Protein 2AVN (pdb70)

Nearest PDB structures (foldseek):
  2avn-assembly1_A  TM=1.004E+00  e=3.343E-53  Thermotoga maritima MSB8
  2gs9-assembly1_B  TM=7.529E-01  e=3.553E-11  Thermus thermophilus HB8
  3ccf-assembly1_A  TM=6.002E-01  e=3.938E-09  Trichormus variabilis ATCC 29413
  9fce-assembly1_A  TM=6.262E-01  e=5.018E-08  Streptomyces sp.
  5bsz-assembly1_A  TM=6.694E-01  e=6.316E-06  Streptoalloteichus sp. ATCC 53650

CATH classification: 3.40.50.150

Secondary structure (DSSP, 8-state):
----HHHHHHHHHHHH----SHHHHHHHHHHHHHHHHH--S--EEEEET-TT-HHHHHHHTTT-EEEEEES----HHHHHHT-S-EEE--TTS--S-TT-EEEEEE-SSHHHH-S-HHHHHHHHHHHEEEEEEEEEEEEBHHHHHH--TT--HHHHHHHHHH-EEEEE-SS-EEEEEPB-GGGGSS-TTEEEEEEEEE-----HHHHHH-HHHHHHHHHHHHT-GGGGGGSSEEEEEEEE--/----HHHHHHHHHHHH----SHHHHHHHHHHHHHHHHH--S--EEEEET-TT-HHHHHHHHTT-EEEEE-S----HHHHHHT-S-EE---TTS--S-TT-EEEEEE-TTHHHH-S-HHHHHHHHHHHEEEEEEEEEEEEBHHHHHH---SS-HHHHHHHHHH-EEEEE-SS-EEEEE-B-HHHHSS-TTEEEEEEEEE-----HHHHHHTHHHHHHHHHHHHT-TTTGGGSSEEEEEEEE--

Structure (mmCIF, N/CA/C/O backbone):
data_2AVN
#
_entry.id   2AVN
#
_cell.length_a   130.475
_cell.length_b   130.475
_cell.length_c   192.926
_cell.angle_alpha   90.000
_cell.angle_beta   90.000
_cell.angle_gamma   120.000
#
_symmetry.space_group_name_H-M   'P 64 2 2'
#
loop_
_entity.id
_entity.type
_entity.pdbx_description
1 polymer 'ubiquinone/menaquinone biosynthesis methyltransferase-related protein'
2 non-polymer 'PHOSPHATE ION'
3 non-polymer S-ADENOSYL-L-HOMOSELENOCYSTEINE
4 water water
#
loop_
_atom_site.group_PDB
_atom_site.id
_atom_site.type_symbol
_atom_site.label_atom_id
_atom_site.label_alt_id
_atom_site.label_comp_id
_atom_site.label_asym_id
_atom_site.label_entity_id
_atom_site.label_seq_id
_atom_site.pdbx_PDB_ins_code
_atom_site.Cartn_x
_atom_site.Cartn_y
_atom_site.Cartn_z
_atom_site.occupancy
_atom_site.B_iso_or_equiv
_atom_site.auth_seq_id
_atom_site.auth_comp_id
_atom_site.auth_asym_id
_atom_site.auth_atom_id
_atom_site.pdbx_PDB_model_num
ATOM 1 N N . HIS A 1 12 ? 62.228 26.755 -7.786 1.00 79.64 0 HIS A N 1
ATOM 2 C CA . HIS A 1 12 ? 61.362 26.521 -6.578 1.00 80.42 0 HIS A CA 1
ATOM 3 C C . HIS A 1 12 ? 61.742 25.233 -5.877 1.00 79.81 0 HIS A C 1
ATOM 4 O O . HIS A 1 12 ? 62.012 24.230 -6.534 1.00 80.46 0 HIS A O 1
ATOM 19 N N . LYS A 1 14 ? 60.280 22.211 -3.946 1.00 66.47 2 LYS A N 1
ATOM 20 C CA . LYS A 1 14 ? 58.983 21.586 -3.845 1.00 63.44 2 LYS A CA 1
ATOM 21 C C . LYS A 1 14 ? 58.812 20.930 -2.469 1.00 60.56 2 LYS A C 1
ATOM 22 O O . LYS A 1 14 ? 59.499 19.970 -2.147 1.00 59.60 2 LYS A O 1
ATOM 24 N N . LEU A 1 15 ? 57.880 21.447 -1.673 1.00 55.53 3 LEU A N 1
ATOM 25 C CA . LEU A 1 15 ? 57.657 20.956 -0.329 1.00 52.12 3 LEU A CA 1
ATOM 26 C C . LEU A 1 15 ? 56.325 20.254 -0.197 1.00 50.33 3 LEU A C 1
ATOM 27 O O . LEU A 1 15 ? 55.397 20.495 -0.955 1.00 48.48 3 LEU A O 1
ATOM 32 N N . ARG A 1 16 ? 56.211 19.407 0.810 1.00 50.49 4 ARG A N 1
ATOM 33 C CA . ARG A 1 16 ? 54.889 18.963 1.229 1.00 51.62 4 ARG A CA 1
ATOM 34 C C . ARG A 1 16 ? 54.174 20.166 1.865 1.00 49.60 4 ARG A C 1
ATOM 35 O O . ARG A 1 16 ? 54.819 21.140 2.259 1.00 47.87 4 ARG A O 1
ATOM 43 N N . SER A 1 17 ? 52.848 20.142 1.886 1.00 49.35 5 SER A N 1
ATOM 44 C CA . SER A 1 17 ? 52.102 21.317 2.322 1.00 49.12 5 SER A CA 1
ATOM 45 C C . SER A 1 17 ? 52.487 21.774 3.731 1.00 48.78 5 SER A C 1
ATOM 46 O O . SER A 1 17 ? 52.737 22.958 3.980 1.00 48.65 5 SER A O 1
ATOM 49 N N . TRP A 1 18 ? 52.521 20.824 4.652 1.00 47.50 6 TRP A N 1
ATOM 50 C CA . TRP A 1 18 ? 52.760 21.145 6.062 1.00 47.13 6 TRP A CA 1
ATOM 51 C C . TRP A 1 18 ? 54.187 21.614 6.311 1.00 44.70 6 TRP A C 1
ATOM 52 O O . TRP A 1 18 ? 54.430 22.354 7.256 1.00 43.26 6 TRP A O 1
ATOM 63 N N . GLU A 1 19 ? 55.119 21.186 5.463 1.00 44.79 7 GLU A N 1
ATOM 64 C CA . GLU A 1 19 ? 56.517 21.625 5.544 1.00 44.62 7 GLU A CA 1
ATOM 65 C C . GLU A 1 19 ? 56.615 23.119 5.162 1.00 43.38 7 GLU A C 1
ATOM 66 O O . GLU A 1 19 ? 57.470 23.861 5.661 1.00 43.03 7 GLU A O 1
ATOM 72 N N . PHE A 1 20 ? 55.737 23.543 4.262 1.00 41.63 8 PHE A N 1
ATOM 73 C CA . PHE A 1 20 ? 55.707 24.941 3.801 1.00 42.62 8 PHE A CA 1
ATOM 74 C C . PHE A 1 20 ? 55.168 25.792 4.941 1.00 42.37 8 PHE A C 1
ATOM 75 O O . PHE A 1 20 ? 55.776 26.813 5.322 1.00 40.09 8 PHE A O 1
ATOM 83 N N . TYR A 1 21 ? 54.036 25.331 5.490 1.00 41.86 9 TYR A N 1
ATOM 84 C CA . TYR A 1 21 ? 53.392 25.982 6.632 1.00 40.82 9 TYR A CA 1
ATOM 85 C C . TYR A 1 21 ? 54.280 26.019 7.885 1.00 42.23 9 TYR A C 1
ATOM 86 O O . TYR A 1 21 ? 54.233 26.994 8.635 1.00 43.66 9 TYR A O 1
ATOM 95 N N . ASP A 1 22 ? 55.151 25.020 8.063 1.00 42.25 10 ASP A N 1
ATOM 96 C CA . ASP A 1 22 ? 56.149 25.050 9.144 1.00 41.47 10 ASP A CA 1
ATOM 97 C C . ASP A 1 22 ? 57.104 26.232 9.002 1.00 42.80 10 ASP A C 1
ATOM 98 O O . ASP A 1 22 ? 57.547 26.795 10.008 1.00 45.82 10 ASP A O 1
ATOM 103 N N . ARG A 1 23 ? 57.444 26.603 7.769 1.00 42.25 11 ARG A N 1
ATOM 104 C CA . ARG A 1 23 ? 58.386 27.711 7.536 1.00 42.01 11 ARG A CA 1
ATOM 105 C C . ARG A 1 23 ? 57.746 29.086 7.809 1.00 39.64 11 ARG A C 1
ATOM 106 O O . ARG A 1 23 ? 58.387 29.985 8.363 1.00 38.18 11 ARG A O 1
ATOM 110 N N . ILE A 1 24 ? 56.481 29.240 7.445 1.00 39.69 12 ILE A N 1
ATOM 111 C CA . ILE A 1 24 ? 55.808 30.539 7.556 1.00 40.54 12 ILE A CA 1
ATOM 112 C C . ILE A 1 24 ? 54.848 30.721 8.749 1.00 41.92 12 ILE A C 1
ATOM 113 O O . ILE A 1 24 ? 54.334 31.814 8.933 1.00 44.09 12 ILE A O 1
ATOM 118 N N . ALA A 1 25 ? 54.598 29.672 9.541 1.00 41.06 13 ALA A N 1
ATOM 119 C CA . ALA A 1 25 ? 53.605 29.718 10.637 1.00 39.58 13 ALA A CA 1
ATOM 120 C C . ALA A 1 25 ? 53.546 31.043 11.400 1.00 40.81 13 ALA A C 1
ATOM 121 O O . ALA A 1 25 ? 52.459 31.580 11.652 1.00 43.17 13 ALA A O 1
ATOM 123 N N . ARG A 1 26 ? 54.714 31.586 11.728 1.00 39.15 14 ARG A N 1
ATOM 124 C CA . ARG A 1 26 ? 54.814 32.749 12.610 1.00 39.83 14 ARG A CA 1
ATOM 125 C C . A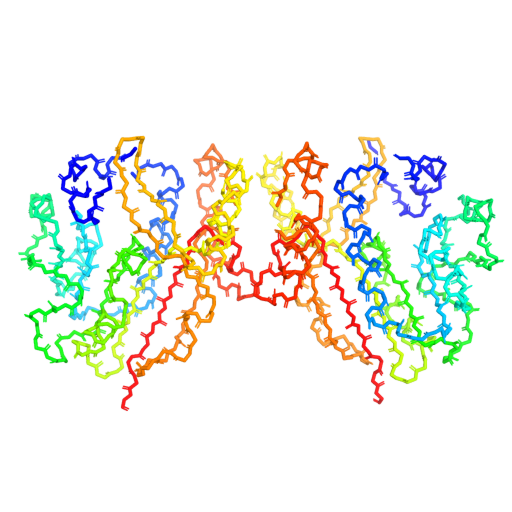RG A 1 26 ? 54.547 34.074 11.913 1.00 40.85 14 ARG A C 1
ATOM 126 O O . ARG A 1 26 ? 54.445 35.093 12.572 1.00 43.79 14 ARG A O 1
ATOM 134 N N . ALA A 1 27 ? 54.479 34.051 10.588 1.00 39.42 15 ALA A N 1
ATOM 135 C CA . ALA A 1 27 ? 54.125 35.198 9.772 1.00 38.67 15 ALA A CA 1
ATOM 136 C C . ALA A 1 27 ? 52.757 35.001 9.135 1.00 39.95 15 ALA A C 1
ATOM 137 O O . ALA A 1 27 ? 52.270 35.870 8.414 1.00 41.09 15 ALA A O 1
ATOM 139 N N . TYR A 1 28 ? 52.147 33.845 9.390 1.00 41.07 16 TYR A N 1
ATOM 140 C CA . TYR A 1 28 ? 50.948 33.445 8.693 1.00 41.25 16 TYR A CA 1
ATOM 141 C C . TYR A 1 28 ? 49.836 34.461 8.922 1.00 42.55 16 TYR A C 1
ATOM 142 O O . TYR A 1 28 ? 49.273 35.002 7.972 1.00 41.23 16 TYR A O 1
ATOM 151 N N . ASP A 1 29 ? 49.541 34.718 10.194 1.00 44.35 17 ASP A N 1
ATOM 152 C CA . ASP A 1 29 ? 48.431 35.592 10.569 1.00 46.80 17 ASP A CA 1
ATOM 153 C C . ASP A 1 29 ? 48.608 36.979 9.956 1.00 47.39 17 ASP A C 1
ATOM 154 O O . ASP A 1 29 ? 47.648 37.532 9.406 1.00 47.64 17 ASP A O 1
ATOM 159 N N . SER A 1 30 ? 49.841 37.494 9.981 1.00 47.61 18 SER A N 1
ATOM 160 C CA A SER A 1 30 ? 50.132 38.826 9.436 0.50 48.73 18 SER A CA 1
ATOM 161 C CA B SER A 1 30 ? 50.134 38.817 9.426 0.50 48.54 18 SER A CA 1
ATOM 162 C C . SER A 1 30 ? 49.895 38.923 7.920 1.00 49.55 18 SER A C 1
ATOM 163 O O . SER A 1 30 ? 49.664 39.999 7.415 1.00 50.38 18 SER A O 1
ATOM 176 N N . TYR A 1 32 ? 47.292 37.763 6.200 1.00 58.85 20 TYR A N 1
ATOM 177 C CA . TYR A 1 32 ? 45.876 37.752 5.835 1.00 57.53 20 TYR A CA 1
ATOM 178 C C . TYR A 1 32 ? 45.125 38.871 6.563 1.00 56.49 20 TYR A C 1
ATOM 179 O O . TYR A 1 32 ? 43.971 38.715 6.946 1.00 55.71 20 TYR A O 1
ATOM 188 N N . GLU A 1 33 ? 45.815 39.997 6.741 1.00 56.63 21 GLU A N 1
ATOM 189 C CA . GLU A 1 33 ? 45.273 41.175 7.404 1.00 57.35 21 GLU A CA 1
ATOM 190 C C . GLU A 1 33 ? 45.061 42.321 6.395 1.00 55.03 21 GLU A C 1
ATOM 191 O O . GLU A 1 33 ? 45.069 43.490 6.745 1.00 55.93 21 GLU A O 1
ATOM 195 N N . THR A 1 34 ? 44.855 41.978 5.139 1.00 53.66 22 THR A N 1
ATOM 196 C CA . THR A 1 34 ? 44.497 42.960 4.123 1.00 53.19 22 THR A CA 1
ATOM 197 C C . THR A 1 34 ? 42.983 43.205 4.132 1.00 50.90 22 THR A C 1
ATOM 198 O O . THR A 1 34 ? 42.218 42.368 4.646 1.00 49.39 22 THR A O 1
ATOM 202 N N . PRO A 1 35 ? 42.539 44.327 3.529 1.00 47.90 23 PRO A N 1
ATOM 203 C CA . PRO A 1 35 ? 41.100 44.608 3.429 1.00 46.64 23 PRO A CA 1
ATOM 204 C C . PRO A 1 35 ? 40.298 43.465 2.786 1.00 45.10 23 PRO A C 1
ATOM 205 O O . PRO A 1 35 ? 39.244 43.090 3.305 1.00 43.18 23 PRO A O 1
ATOM 209 N N . LYS A 1 36 ? 40.811 42.896 1.697 1.00 43.51 24 LYS A N 1
ATOM 210 C CA . LYS A 1 36 ? 40.188 41.739 1.101 1.00 44.36 24 LYS A CA 1
ATOM 211 C C . LYS A 1 36 ? 40.040 40.560 2.058 1.00 44.22 24 LYS A C 1
ATOM 212 O O . LYS A 1 36 ? 39.000 39.879 2.074 1.00 41.53 24 LYS A O 1
ATOM 218 N N . TRP A 1 37 ? 41.080 40.280 2.831 1.00 45.23 25 TRP A N 1
ATOM 219 C CA . TRP A 1 37 ? 41.027 39.096 3.695 1.00 47.08 25 TRP A CA 1
ATOM 220 C C . TRP A 1 37 ? 40.182 39.351 4.938 1.00 45.98 25 TRP A C 1
ATOM 221 O O . TRP A 1 37 ? 39.511 38.454 5.421 1.00 45.52 25 TRP A O 1
ATOM 232 N N . LYS A 1 38 ? 40.179 40.590 5.418 1.00 45.53 26 LYS A N 1
ATOM 233 C CA . LYS A 1 38 ? 39.240 40.970 6.453 1.00 47.06 26 LYS A CA 1
ATOM 234 C C . LYS A 1 38 ? 37.809 40.771 5.962 1.00 44.80 26 LYS A C 1
ATOM 235 O O . LYS A 1 38 ? 36.989 40.187 6.641 1.00 42.38 26 LYS A O 1
ATOM 241 N N . LEU A 1 39 ? 37.532 41.225 4.754 1.00 44.44 27 LEU A N 1
ATOM 242 C CA . LEU A 1 39 ? 36.215 41.056 4.178 1.00 44.00 27 LEU A CA 1
ATOM 243 C C . LEU A 1 39 ? 35.818 39.585 4.135 1.00 42.24 27 LEU A C 1
ATOM 244 O O . LEU A 1 39 ? 34.731 39.214 4.585 1.00 42.13 27 LEU A O 1
ATOM 249 N N . TYR A 1 40 ? 36.706 38.761 3.593 1.00 41.12 28 TYR A N 1
ATOM 250 C CA . TYR A 1 40 ? 36.460 37.331 3.472 1.00 43.07 28 TYR A CA 1
ATOM 251 C C . TYR A 1 40 ? 36.236 36.644 4.809 1.00 44.38 28 TYR A C 1
ATOM 252 O O . TYR A 1 40 ? 35.390 35.755 4.895 1.00 44.23 28 TYR A O 1
ATOM 261 N N . HIS A 1 41 ? 36.990 37.038 5.843 1.00 46.33 29 HIS A N 1
ATOM 262 C CA . HIS A 1 41 ? 36.816 36.468 7.191 1.00 48.18 29 HIS A CA 1
ATOM 263 C C . HIS A 1 41 ? 35.463 36.826 7.797 1.00 46.27 29 HIS A C 1
ATOM 264 O O . HIS A 1 41 ? 34.808 36.016 8.448 1.00 47.07 29 HIS A O 1
ATOM 271 N N . ARG A 1 42 ? 35.054 38.057 7.570 1.00 45.29 30 ARG A N 1
ATOM 272 C CA . ARG A 1 42 ? 33.738 38.508 7.962 1.00 44.72 30 ARG A CA 1
ATOM 273 C C . ARG A 1 42 ? 32.631 37.671 7.298 1.00 43.96 30 ARG A C 1
ATOM 274 O O . ARG A 1 42 ? 31.642 37.312 7.943 1.00 44.25 30 ARG A O 1
ATOM 282 N N . LEU A 1 43 ? 32.811 37.352 6.022 1.00 42.61 31 LEU A N 1
ATOM 283 C CA . LEU A 1 43 ? 31.844 36.507 5.313 1.00 44.93 31 LEU A CA 1
ATOM 284 C C . LEU A 1 43 ? 31.794 35.089 5.872 1.00 45.74 31 LEU A C 1
ATOM 285 O O . LEU A 1 43 ? 30.696 34.567 6.162 1.00 42.35 31 LEU A O 1
ATOM 290 N N . ILE A 1 44 ? 32.981 34.487 6.023 1.00 45.07 32 ILE A N 1
ATOM 291 C CA . ILE A 1 44 ? 33.097 33.143 6.552 1.00 45.55 32 ILE A CA 1
ATOM 292 C C . ILE A 1 44 ? 32.477 33.075 7.947 1.00 45.36 32 ILE A C 1
ATOM 293 O O . ILE A 1 44 ? 31.725 32.157 8.247 1.00 45.23 32 ILE A O 1
ATOM 298 N N . GLY A 1 45 ? 32.796 34.051 8.785 1.00 44.10 33 GLY A N 1
ATOM 299 C CA . GLY A 1 45 ? 32.201 34.149 10.104 1.00 44.58 33 GLY A CA 1
ATOM 300 C C . GLY A 1 45 ? 30.682 34.240 10.094 1.00 45.79 33 GLY A C 1
ATOM 301 O O . GLY A 1 45 ? 30.031 33.641 10.917 1.00 47.72 33 GLY A O 1
ATOM 302 N N . SER A 1 46 ? 30.109 35.004 9.170 1.00 47.42 34 SER A N 1
ATOM 303 C CA . SER A 1 46 ? 28.658 35.119 9.090 1.00 46.57 34 SER A CA 1
ATOM 304 C C . SER A 1 46 ? 28.062 33.783 8.632 1.00 45.61 34 SER A C 1
ATOM 305 O O . SER A 1 46 ? 27.022 33.369 9.137 1.00 46.45 34 SER A O 1
ATOM 308 N N . PHE A 1 47 ? 28.747 33.082 7.733 1.00 46.36 35 PHE A N 1
ATOM 309 C CA . PHE A 1 47 ? 28.274 31.772 7.280 1.00 47.36 35 PHE A CA 1
ATOM 310 C C . PHE A 1 47 ? 28.327 30.711 8.384 1.00 48.55 35 PHE A C 1
ATOM 311 O O . PHE A 1 47 ? 27.428 29.852 8.474 1.00 47.34 35 PHE A O 1
ATOM 319 N N . LEU A 1 48 ? 29.366 30.751 9.220 1.00 49.33 36 LEU A N 1
ATOM 320 C CA . LEU A 1 48 ? 29.479 29.782 10.312 1.00 49.73 36 LEU A CA 1
ATOM 321 C C . LEU A 1 48 ? 28.350 29.952 11.311 1.00 52.85 36 LEU A C 1
ATOM 322 O O . LEU A 1 48 ? 27.801 28.971 11.790 1.00 51.66 36 LEU A O 1
ATOM 327 N N . GLU A 1 49 ? 27.998 31.203 11.599 1.00 55.22 37 GLU A N 1
ATOM 328 C CA . GLU A 1 49 ? 26.894 31.511 12.497 1.00 58.28 37 GLU A CA 1
ATOM 329 C C . GLU A 1 49 ? 25.528 31.128 11.909 1.00 56.39 37 GLU A C 1
ATOM 330 O O . GLU A 1 49 ? 24.566 30.884 12.629 1.00 59.14 37 GLU A O 1
ATOM 336 N N . GLU A 1 50 ? 25.448 31.072 10.595 1.00 54.80 38 GLU A N 1
ATOM 337 C CA . GLU A 1 50 ? 24.232 30.654 9.920 1.00 53.23 38 GLU A CA 1
ATOM 338 C C . GLU A 1 50 ? 24.025 29.139 10.008 1.00 52.78 38 GLU A C 1
ATOM 339 O O . GLU A 1 50 ? 22.912 28.674 10.234 1.00 51.07 38 GLU A O 1
ATOM 345 N N . TYR A 1 51 ? 25.105 28.376 9.835 1.00 53.43 39 TYR A N 1
ATOM 346 C CA . TYR A 1 51 ? 25.017 26.914 9.764 1.00 53.53 39 TYR A CA 1
ATOM 347 C C . TYR A 1 51 ? 25.205 26.235 11.116 1.00 54.42 39 TYR A C 1
ATOM 348 O O . TYR A 1 51 ? 24.692 25.147 11.344 1.00 55.00 39 TYR A O 1
ATOM 357 N N . LEU A 1 52 ? 25.944 26.880 12.008 1.00 55.69 40 LEU A N 1
ATOM 358 C CA . LEU A 1 52 ? 26.157 26.367 13.350 1.00 55.93 40 LEU A CA 1
ATOM 359 C C . LEU A 1 52 ? 25.328 27.193 14.313 1.00 58.57 40 LEU A C 1
ATOM 360 O O . LEU A 1 52 ? 25.833 28.088 15.000 1.00 57.18 40 LEU A O 1
ATOM 365 N N . LYS A 1 53 ? 24.042 26.857 14.360 1.00 62.96 41 LYS A N 1
ATOM 366 C CA . LYS A 1 53 ? 23.076 27.575 15.190 1.00 66.12 41 LYS A CA 1
ATOM 367 C C . LYS A 1 53 ? 23.448 27.494 16.661 1.00 65.28 41 LYS A C 1
ATOM 368 O O . LYS A 1 53 ? 23.461 28.502 17.363 1.00 67.19 41 LYS A O 1
ATOM 374 N N . ASN A 1 54 ? 23.757 26.288 17.118 1.00 62.91 42 ASN A N 1
ATOM 375 C CA . ASN A 1 54 ? 23.972 26.045 18.529 1.00 61.63 42 ASN A CA 1
ATOM 376 C C . ASN A 1 54 ? 25.331 25.383 18.785 1.00 59.06 42 ASN A C 1
ATOM 377 O O . ASN A 1 54 ? 25.876 24.742 17.879 1.00 59.28 42 ASN A O 1
ATOM 382 N N . PRO A 1 55 ? 25.916 25.624 19.977 1.00 54.69 43 PRO A N 1
ATOM 383 C CA . PRO A 1 55 ? 27.142 24.997 20.425 1.00 54.68 43 PRO A CA 1
ATOM 384 C C . PRO A 1 55 ? 27.097 23.467 20.416 1.00 53.83 43 PRO A C 1
ATOM 385 O O . PRO A 1 55 ? 26.131 22.861 20.870 1.00 52.81 43 PRO A O 1
ATOM 389 N N . CYS A 1 56 ? 28.164 22.869 19.907 1.00 51.98 44 CYS A N 1
ATOM 390 C CA . CYS A 1 56 ? 28.247 21.432 19.719 1.00 51.29 44 CYS A CA 1
ATOM 391 C C . CYS A 1 56 ? 29.717 21.086 19.538 1.00 48.08 44 CYS A C 1
ATOM 392 O O . CYS A 1 56 ? 30.576 21.925 19.760 1.00 48.67 44 CYS A O 1
ATOM 395 N N . ARG A 1 57 ? 29.999 19.860 19.130 1.00 46.35 45 ARG A N 1
ATOM 396 C CA . ARG A 1 57 ? 31.365 19.370 19.053 1.00 44.31 45 ARG A CA 1
ATOM 397 C C . ARG A 1 57 ? 31.879 19.582 17.641 1.00 42.97 45 ARG A C 1
ATOM 398 O O . ARG A 1 57 ? 31.240 19.162 16.694 1.00 41.59 45 ARG A O 1
ATOM 406 N N . VAL A 1 58 ? 33.017 20.261 17.509 1.00 42.37 46 VAL A N 1
ATOM 407 C CA . VAL A 1 58 ? 33.550 20.637 16.197 1.00 41.69 46 VAL A CA 1
ATOM 408 C C . VAL A 1 58 ? 35.017 20.253 16.070 1.00 41.72 46 VAL A C 1
ATOM 409 O O . VAL A 1 58 ? 35.786 20.461 16.994 1.00 41.40 46 VAL A O 1
ATOM 413 N N . LEU A 1 59 ? 35.376 19.661 14.931 1.00 43.17 47 LEU A N 1
ATOM 414 C CA . LEU A 1 59 ? 36.773 19.416 14.556 1.00 42.11 47 LEU A CA 1
ATOM 415 C C . LEU A 1 59 ? 37.211 20.511 13.603 1.00 43.35 47 LEU A C 1
ATOM 416 O O . LEU A 1 59 ? 36.625 20.666 12.534 1.00 41.11 47 LEU A O 1
ATOM 421 N N . ASP A 1 60 ? 38.217 21.289 13.987 1.00 43.38 48 ASP A N 1
ATOM 422 C CA . ASP A 1 60 ? 38.809 22.281 13.082 1.00 42.02 48 ASP A CA 1
ATOM 423 C C . ASP A 1 60 ? 40.008 21.642 12.354 1.00 45.19 48 ASP A C 1
ATOM 424 O O . ASP A 1 60 ? 41.137 21.649 12.858 1.00 41.87 48 ASP A O 1
ATOM 429 N N . LEU A 1 61 ? 39.723 21.056 11.179 1.00 45.47 49 LEU A N 1
ATOM 430 C CA . LEU A 1 61 ? 40.677 20.258 10.410 1.00 45.71 49 LEU A CA 1
ATOM 431 C C . LEU A 1 61 ? 41.579 21.119 9.520 1.00 45.02 49 LEU A C 1
ATOM 432 O O . LEU A 1 61 ? 41.107 21.938 8.743 1.00 43.20 49 LEU A O 1
ATOM 437 N N . GLY A 1 62 ? 42.886 20.909 9.620 1.00 45.03 50 GLY A N 1
ATOM 438 C CA . GLY A 1 62 ? 43.855 21.826 9.025 1.00 44.25 50 GLY A CA 1
ATOM 439 C C . GLY A 1 62 ? 43.613 23.209 9.597 1.00 44.71 50 GLY A C 1
ATOM 440 O O . GLY A 1 62 ? 43.610 24.199 8.874 1.00 45.89 50 GLY A O 1
ATOM 441 N N . GLY A 1 63 ? 43.403 23.273 10.903 1.00 44.30 51 GLY A N 1
ATOM 442 C CA . GLY A 1 63 ? 42.985 24.506 11.548 1.00 45.75 51 GLY A CA 1
ATOM 443 C C . GLY A 1 63 ? 44.050 25.572 11.708 1.00 45.24 51 GLY A C 1
ATOM 444 O O . GLY A 1 63 ? 43.755 26.676 12.213 1.00 45.01 51 GLY A O 1
ATOM 445 N N . GLY A 1 64 ? 45.282 25.241 11.315 1.00 44.13 52 GLY A N 1
ATOM 446 C CA . GLY A 1 64 ? 46.363 26.229 11.235 1.00 44.44 52 GLY A CA 1
ATOM 447 C C . GLY A 1 64 ? 46.662 26.910 12.549 1.00 43.86 52 GLY A C 1
ATOM 448 O O . GLY A 1 64 ? 46.817 26.251 13.572 1.00 43.43 52 GLY A O 1
ATOM 449 N N . THR A 1 65 ? 46.714 28.242 12.522 1.00 45.70 53 THR A N 1
ATOM 450 C CA . THR A 1 65 ? 47.001 29.048 13.716 1.00 45.59 53 THR A CA 1
ATOM 451 C C . THR A 1 65 ? 45.791 29.232 14.652 1.00 45.53 53 THR A C 1
ATOM 452 O O . THR A 1 65 ? 45.912 29.928 15.652 1.00 47.32 53 THR A O 1
ATOM 456 N N . GLY A 1 66 ? 44.642 28.637 14.320 1.00 42.84 54 GLY A N 1
ATOM 457 C CA . GLY A 1 66 ? 43.529 28.543 15.253 1.00 45.24 54 GLY A CA 1
ATOM 458 C C . GLY A 1 66 ? 42.495 29.651 15.218 1.00 46.51 54 GLY A C 1
ATOM 459 O O . GLY A 1 66 ? 41.664 29.757 16.113 1.00 46.44 54 GLY A O 1
ATOM 460 N N . LYS A 1 67 ? 42.555 30.467 14.175 1.00 48.94 55 LYS A N 1
ATOM 461 C CA . LYS A 1 67 ? 41.604 31.547 13.915 1.00 49.90 55 LYS A CA 1
ATOM 462 C C . LYS A 1 67 ? 40.151 31.132 14.194 1.00 46.00 55 LYS A C 1
ATOM 463 O O . LYS A 1 67 ? 39.477 31.713 15.063 1.00 44.21 55 LYS A O 1
ATOM 469 N N . TRP A 1 68 ? 39.699 30.098 13.498 1.00 43.27 56 TRP A N 1
ATOM 470 C CA . TRP A 1 68 ? 38.301 29.635 13.617 1.00 44.56 56 TRP A CA 1
ATOM 471 C C . TRP A 1 68 ? 38.026 28.789 14.874 1.00 45.83 56 TRP A C 1
ATOM 472 O O . TRP A 1 68 ? 36.905 28.789 15.395 1.00 46.35 56 TRP A O 1
ATOM 483 N N . SER A 1 69 ? 39.051 28.110 15.390 1.00 45.46 57 SER A N 1
ATOM 484 C CA . SER A 1 69 ? 38.931 27.452 16.687 1.00 44.68 57 SER A CA 1
ATOM 485 C C . SER A 1 69 ? 38.650 28.440 17.817 1.00 45.32 57 SER A C 1
ATOM 486 O O . SER A 1 69 ? 37.731 28.239 18.614 1.00 46.26 57 SER A O 1
ATOM 489 N N . LEU A 1 70 ? 39.429 29.510 17.879 1.00 45.23 58 LEU A N 1
ATOM 490 C CA . LEU A 1 70 ? 39.207 30.573 18.883 1.00 46.89 58 LEU A CA 1
ATOM 491 C C . LEU A 1 70 ? 37.826 31.199 18.765 1.00 45.06 58 LEU A C 1
ATOM 492 O O . LEU A 1 70 ? 37.137 31.378 19.765 1.00 45.40 58 LEU A O 1
ATOM 497 N N . PHE A 1 71 ? 37.449 31.532 17.533 1.00 45.16 59 PHE A N 1
ATOM 498 C CA . PHE A 1 71 ? 36.112 32.015 17.190 1.00 44.96 59 PHE A CA 1
ATOM 499 C C . PHE A 1 71 ? 35.031 31.117 17.804 1.00 44.87 59 PHE A C 1
ATOM 500 O O . PHE A 1 71 ? 34.111 31.599 18.471 1.00 44.44 59 PHE A O 1
ATOM 508 N N . LEU A 1 72 ? 35.145 29.809 17.607 1.00 46.24 60 LEU A N 1
ATOM 509 C CA . LEU A 1 72 ? 34.164 28.884 18.183 1.00 47.83 60 LEU A CA 1
ATOM 510 C C . LEU A 1 72 ? 34.313 28.672 19.698 1.00 47.74 60 LEU A C 1
ATOM 511 O O . LEU A 1 72 ? 33.309 28.635 20.411 1.00 47.25 60 LEU A O 1
ATOM 516 N N . GLN A 1 73 ? 35.547 28.539 20.190 1.00 48.39 61 GLN A N 1
ATOM 517 C CA . GLN A 1 73 ? 35.783 28.467 21.637 1.00 48.18 61 GLN A CA 1
ATOM 518 C C . GLN A 1 73 ? 35.113 29.624 22.370 1.00 50.71 61 GLN A C 1
ATOM 519 O O . GLN A 1 73 ? 34.470 29.416 23.406 1.00 51.38 61 GLN A O 1
ATOM 525 N N . GLU A 1 74 ? 35.275 30.838 21.849 1.00 51.82 62 GLU A N 1
ATOM 526 C CA . GLU A 1 74 ? 34.750 32.004 22.537 1.00 57.05 62 GLU A CA 1
ATOM 527 C C . GLU A 1 74 ? 33.212 32.106 22.434 1.00 54.46 62 GLU A C 1
ATOM 528 O O . GLU A 1 74 ? 32.587 32.898 23.144 1.00 55.50 62 GLU A O 1
ATOM 534 N N . ARG A 1 75 ? 32.618 31.267 21.587 1.00 53.06 63 ARG A N 1
ATOM 535 C CA . ARG A 1 75 ? 31.163 31.133 21.479 1.00 50.37 63 ARG A CA 1
ATOM 536 C C . ARG A 1 75 ? 30.640 29.852 22.130 1.00 49.71 63 ARG A C 1
ATOM 537 O O . ARG A 1 75 ? 29.503 29.460 21.911 1.00 50.58 63 ARG A O 1
ATOM 545 N N . GLY A 1 76 ? 31.475 29.193 22.919 1.00 48.79 64 GLY A N 1
ATOM 546 C CA . GLY A 1 76 ? 31.021 28.106 23.778 1.00 48.61 64 GLY A CA 1
ATOM 547 C C . GLY A 1 76 ? 30.945 26.736 23.140 1.00 48.58 64 GLY A C 1
ATOM 548 O O . GLY A 1 76 ? 30.327 25.855 23.690 1.00 47.88 64 GLY A O 1
ATOM 549 N N . PHE A 1 77 ? 31.576 26.561 21.984 1.00 48.84 65 PHE A N 1
ATOM 550 C CA . PHE A 1 77 ? 31.668 25.258 21.337 1.00 47.37 65 PHE A CA 1
ATOM 551 C C . PHE A 1 77 ? 32.771 24.401 21.986 1.00 46.56 65 PHE A C 1
ATOM 552 O O . PHE A 1 77 ? 33.711 24.909 22.609 1.00 46.40 65 PHE A O 1
ATOM 560 N N . GLU A 1 78 ? 32.645 23.096 21.835 1.00 46.19 66 GLU A N 1
ATOM 561 C CA . GLU A 1 78 ? 33.704 22.179 22.200 1.00 46.18 66 GLU A CA 1
ATOM 562 C C . GLU A 1 78 ? 34.490 21.924 20.925 1.00 46.18 66 GLU A C 1
ATOM 563 O O . GLU A 1 78 ? 33.946 21.396 19.956 1.00 47.72 66 GLU A O 1
ATOM 569 N N . VAL A 1 79 ? 35.748 22.344 20.903 1.00 44.18 67 VAL A N 1
ATOM 570 C CA . VAL A 1 79 ? 36.520 22.403 19.657 1.00 46.17 67 VAL A CA 1
ATOM 571 C C . VAL A 1 79 ? 37.844 21.692 19.807 1.00 41.89 67 VAL A C 1
ATOM 572 O O . VAL A 1 79 ? 38.538 21.917 20.770 1.00 41.38 67 VAL A O 1
ATOM 576 N N . VAL A 1 80 ? 38.202 20.882 18.819 1.00 42.92 68 VAL A N 1
ATOM 577 C CA . VAL A 1 80 ? 39.546 20.309 18.707 1.00 43.24 68 VAL A CA 1
ATOM 578 C C . VAL A 1 80 ? 40.135 20.784 17.382 1.00 43.01 68 VAL A C 1
ATOM 579 O O . VAL A 1 80 ? 39.480 20.688 16.332 1.00 41.99 68 VAL A O 1
ATOM 583 N N . LEU A 1 81 ? 41.360 21.298 17.437 1.00 42.61 69 LEU A N 1
ATOM 584 C CA . LEU A 1 81 ? 42.092 21.709 16.252 1.00 43.13 69 LEU A CA 1
ATOM 585 C C . LEU A 1 81 ? 43.046 20.611 15.873 1.00 42.54 69 LEU A C 1
ATOM 586 O O . LEU A 1 81 ? 43.817 20.122 16.712 1.00 44.68 69 LEU A O 1
ATOM 591 N N . VAL A 1 82 ? 43.007 20.225 14.604 1.00 43.28 70 VAL A N 1
ATOM 592 C CA . VAL A 1 82 ? 43.923 19.226 14.070 1.00 44.31 70 VAL A CA 1
ATOM 593 C C . VAL A 1 82 ? 44.736 19.837 12.959 1.00 43.41 70 VAL A C 1
ATOM 594 O O . VAL A 1 82 ? 44.213 20.587 12.141 1.00 42.95 70 VAL A O 1
ATOM 598 N N . ASP A 1 83 ? 46.025 19.523 12.923 1.00 41.80 71 ASP A N 1
ATOM 599 C CA . ASP A 1 83 ? 46.853 20.035 11.856 1.00 41.79 71 ASP A CA 1
ATOM 600 C C . ASP A 1 83 ? 48.138 19.261 11.823 1.00 38.18 71 ASP A C 1
ATOM 601 O O . ASP A 1 83 ? 48.633 18.916 12.863 1.00 39.27 71 ASP A O 1
ATOM 606 N N . PRO A 1 84 ? 48.657 18.947 10.621 1.00 39.55 72 PRO A N 1
ATOM 607 C CA . PRO A 1 84 ? 49.956 18.274 10.503 1.00 40.22 72 PRO A CA 1
ATOM 608 C C . PRO A 1 84 ? 51.190 19.156 10.679 1.00 40.65 72 PRO A C 1
ATOM 609 O O . PRO A 1 84 ? 52.307 18.638 10.764 1.00 40.22 72 PRO A O 1
ATOM 613 N N . SER A 1 85 ? 51.001 20.470 10.719 1.00 42.56 73 SER A N 1
ATOM 614 C CA . SER A 1 85 ? 52.141 21.376 10.878 1.00 43.54 73 SER A CA 1
ATOM 615 C C . SER A 1 85 ? 52.408 21.637 12.349 1.00 42.66 73 SER A C 1
ATOM 616 O O . SER A 1 85 ? 51.652 22.332 12.999 1.00 41.02 73 SER A O 1
ATOM 619 N N . LYS A 1 86 ? 53.516 21.123 12.853 1.00 45.19 74 LYS A N 1
ATOM 620 C CA . LYS A 1 86 ? 53.887 21.352 14.253 1.00 48.60 74 LYS A CA 1
ATOM 621 C C . LYS A 1 86 ? 54.028 22.838 14.613 1.00 45.41 74 LYS A C 1
ATOM 622 O O . LYS A 1 86 ? 53.756 23.243 15.726 1.00 44.91 74 LYS A O 1
ATOM 628 N N . GLU A 1 87 ? 54.441 23.659 13.662 1.00 45.26 75 GLU A N 1
ATOM 629 C CA . GLU A 1 87 ? 54.646 25.080 13.940 1.00 43.38 75 GLU A CA 1
ATOM 630 C C . GLU A 1 87 ? 53.307 25.818 13.999 1.00 41.90 75 GLU A C 1
ATOM 631 O O . GLU A 1 87 ? 53.109 26.689 14.834 1.00 42.55 75 GLU A O 1
ATOM 645 N N . LEU A 1 89 ? 50.518 24.451 14.912 1.00 41.96 77 LEU A N 1
ATOM 646 C CA . LEU A 1 89 ? 49.969 23.971 16.188 1.00 42.72 77 LEU A CA 1
ATOM 647 C C . LEU A 1 89 ? 50.550 24.733 17.353 1.00 42.35 77 LEU A C 1
ATOM 648 O O . LEU A 1 89 ? 49.827 25.110 18.248 1.00 44.91 77 LEU A O 1
ATOM 653 N N . GLU A 1 90 ? 51.854 24.962 17.348 1.00 43.08 78 GLU A N 1
ATOM 654 C CA . GLU A 1 90 ? 52.484 25.739 18.414 1.00 42.90 78 GLU A CA 1
ATOM 655 C C . GLU A 1 90 ? 51.955 27.178 18.449 1.00 42.79 78 GLU A C 1
ATOM 656 O O . GLU A 1 90 ? 51.754 27.735 19.514 1.00 44.03 78 GLU A O 1
ATOM 662 N N . VAL A 1 91 ? 51.724 27.775 17.287 1.00 43.69 79 VAL A N 1
ATOM 663 C CA . VAL A 1 91 ? 51.161 29.135 17.234 1.00 44.58 79 VAL A CA 1
ATOM 664 C C . VAL A 1 91 ? 49.724 29.127 17.779 1.00 44.11 79 VAL A C 1
ATOM 665 O O . VAL A 1 91 ? 49.360 30.008 18.563 1.00 44.17 79 VAL A O 1
ATOM 669 N N . ALA A 1 92 ? 48.939 28.117 17.400 1.00 43.32 80 ALA A N 1
ATOM 670 C CA . ALA A 1 92 ? 47.559 27.973 17.911 1.00 46.01 80 ALA A CA 1
ATOM 671 C C . ALA A 1 92 ? 47.484 27.856 19.446 1.00 47.47 80 ALA A C 1
ATOM 672 O O . ALA A 1 92 ? 46.640 28.471 20.089 1.00 48.57 80 ALA A O 1
ATOM 674 N N . ARG A 1 93 ? 48.381 27.057 19.999 1.00 48.57 81 ARG A N 1
ATOM 675 C CA . ARG A 1 93 ? 48.469 26.798 21.420 1.00 53.15 81 ARG A CA 1
ATOM 676 C C . ARG A 1 93 ? 48.773 28.126 22.161 1.00 50.76 81 ARG A C 1
ATOM 677 O O . ARG A 1 93 ? 48.091 28.476 23.121 1.00 52.26 81 ARG A O 1
ATOM 685 N N . GLU A 1 94 ? 49.772 28.865 21.684 1.00 48.53 82 GLU A N 1
ATOM 686 C CA . GLU A 1 94 ? 50.123 30.188 22.204 1.00 46.53 82 GLU A CA 1
ATOM 687 C C . GLU A 1 94 ? 49.000 31.201 22.113 1.00 46.76 82 GLU A C 1
ATOM 688 O O . GLU A 1 94 ? 48.861 32.061 22.975 1.00 45.89 82 GLU A O 1
ATOM 694 N N . LYS A 1 95 ? 48.207 31.117 21.055 1.00 47.15 83 LYS A N 1
ATOM 695 C CA . LYS A 1 95 ? 47.059 32.002 20.906 1.00 46.42 83 LYS A CA 1
ATOM 696 C C . LYS A 1 95 ? 45.897 31.625 21.814 1.00 47.07 83 LYS A C 1
ATOM 697 O O . LYS A 1 95 ? 44.959 32.397 21.959 1.00 48.53 83 LYS A O 1
ATOM 703 N N . GLY A 1 96 ? 45.941 30.437 22.411 1.00 46.34 84 GLY A N 1
ATOM 704 C CA . GLY A 1 96 ? 44.922 30.028 23.369 1.00 45.86 84 GLY A CA 1
ATOM 705 C C . GLY A 1 96 ? 43.950 28.948 22.929 1.00 45.03 84 GLY A C 1
ATOM 706 O O . GLY A 1 96 ? 42.937 28.739 23.576 1.00 45.56 84 GLY A O 1
ATOM 707 N N . VAL A 1 97 ? 44.245 28.245 21.848 1.00 44.76 85 VAL A N 1
ATOM 708 C CA . VAL A 1 97 ? 43.426 27.092 21.479 1.00 43.81 85 VAL A CA 1
ATOM 709 C C . VAL A 1 97 ? 43.751 26.001 22.478 1.00 45.20 85 VAL A C 1
ATOM 710 O O . VAL A 1 97 ? 44.918 25.671 22.682 1.00 45.30 85 VAL A O 1
ATOM 714 N N . LYS A 1 98 ? 42.704 25.457 23.100 1.00 46.16 86 LYS A N 1
ATOM 715 C CA . LYS A 1 98 ? 42.831 24.519 24.203 1.00 46.43 86 LYS A CA 1
ATOM 716 C C . LYS A 1 98 ? 43.151 23.090 23.813 1.00 43.90 86 LYS A C 1
ATOM 717 O O . LYS A 1 98 ? 43.868 22.432 24.523 1.00 45.04 86 LYS A O 1
ATOM 723 N N . ASN A 1 99 ? 42.626 22.600 22.702 1.00 43.73 87 ASN A N 1
ATOM 724 C CA . ASN A 1 99 ? 42.831 21.202 22.290 1.00 41.61 87 ASN A CA 1
ATOM 725 C C . ASN A 1 99 ? 43.425 21.137 20.915 1.00 42.40 87 ASN A C 1
ATOM 726 O O . ASN A 1 99 ? 42.778 21.550 19.949 1.00 43.88 87 ASN A O 1
ATOM 731 N N . VAL A 1 100 ? 44.687 20.714 20.826 1.00 41.85 88 VAL A N 1
ATOM 732 C CA . VAL A 1 100 ? 45.372 20.656 19.540 1.00 43.66 88 VAL A CA 1
ATOM 733 C C . VAL A 1 100 ? 45.936 19.255 19.339 1.00 41.66 88 VAL A C 1
ATOM 734 O O . VAL A 1 100 ? 46.348 18.629 20.273 1.00 42.04 88 VAL A O 1
ATOM 738 N N . VAL A 1 101 ? 45.928 18.776 18.102 1.00 41.96 89 VAL A N 1
ATOM 739 C CA . VAL A 1 101 ? 46.341 17.423 17.789 1.00 39.98 89 VAL A CA 1
ATOM 740 C C . VAL A 1 101 ? 47.069 17.433 16.457 1.00 39.57 89 VAL A C 1
ATOM 741 O O . VAL A 1 101 ? 46.620 18.092 15.513 1.00 37.94 89 VAL A O 1
ATOM 745 N N . GLU A 1 102 ? 48.180 16.698 16.380 1.00 38.13 90 GLU A N 1
ATOM 746 C CA . GLU A 1 102 ? 48.937 16.582 15.150 1.00 40.16 90 GLU A CA 1
ATOM 747 C C . GLU A 1 102 ? 48.405 15.427 14.321 1.00 40.05 90 GLU A C 1
ATOM 748 O O . GLU A 1 102 ? 48.537 14.274 14.695 1.00 41.11 90 GLU A O 1
ATOM 754 N N . ALA A 1 103 ? 47.770 15.725 13.200 1.00 42.00 91 ALA A N 1
ATOM 755 C CA . ALA A 1 103 ? 47.323 14.664 12.302 1.00 43.23 91 ALA A CA 1
ATOM 756 C C . ALA A 1 103 ? 46.974 15.240 10.933 1.00 43.43 91 ALA A C 1
ATOM 757 O O . ALA A 1 103 ? 46.803 16.441 10.794 1.00 42.50 91 ALA A O 1
ATOM 759 N N . LYS A 1 104 ? 46.914 14.357 9.942 1.00 44.83 92 LYS A N 1
ATOM 760 C CA . LYS A 1 104 ? 46.454 14.650 8.608 1.00 46.57 92 LYS A CA 1
ATOM 761 C C . LYS A 1 104 ? 45.002 14.208 8.458 1.00 46.12 92 LYS A C 1
ATOM 762 O O . LYS A 1 104 ? 44.537 13.271 9.115 1.00 46.19 92 LYS A O 1
ATOM 767 N N . ALA A 1 105 ? 44.313 14.862 7.523 1.00 45.04 93 ALA A N 1
ATOM 768 C CA . ALA A 1 105 ? 42.957 14.535 7.179 1.00 45.99 93 ALA A CA 1
ATOM 769 C C . ALA A 1 105 ? 42.809 13.099 6.689 1.00 45.73 93 ALA A C 1
ATOM 770 O O . ALA A 1 105 ? 41.780 12.475 6.901 1.00 43.84 93 ALA A O 1
ATOM 772 N N . GLU A 1 106 ? 43.849 12.587 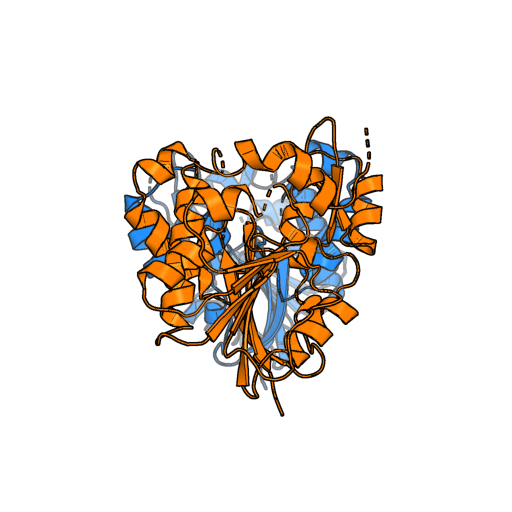6.040 1.00 47.60 94 GLU A N 1
ATOM 773 C CA . GLU A 1 106 ? 43.839 11.244 5.466 1.00 47.06 94 GLU A CA 1
ATOM 774 C C . GLU A 1 106 ? 43.728 10.148 6.504 1.00 47.59 94 GLU A C 1
ATOM 775 O O . GLU A 1 106 ? 43.289 9.049 6.177 1.00 48.11 94 GLU A O 1
ATOM 781 N N . ASP A 1 107 ? 44.103 10.451 7.751 1.00 47.03 95 ASP A N 1
ATOM 782 C CA . ASP A 1 107 ? 44.130 9.451 8.818 1.00 46.82 95 ASP A CA 1
ATOM 783 C C . ASP A 1 107 ? 43.917 10.143 10.184 1.00 44.62 95 ASP A C 1
ATOM 784 O O . ASP A 1 107 ? 44.859 10.538 10.857 1.00 46.79 95 ASP A O 1
ATOM 789 N N . LEU A 1 108 ? 42.653 10.316 10.559 1.00 43.78 96 LEU A N 1
ATOM 790 C CA . LEU A 1 108 ? 42.255 11.074 11.758 1.00 44.02 96 LEU A CA 1
ATOM 791 C C . LEU A 1 108 ? 42.123 10.149 12.958 1.00 43.94 96 LEU A C 1
ATOM 792 O O . LEU A 1 108 ? 41.470 9.115 12.868 1.00 44.85 96 LEU A O 1
ATOM 797 N N . PRO A 1 109 ? 42.780 10.498 14.076 1.00 43.73 97 PRO A N 1
ATOM 798 C CA . PRO A 1 109 ? 42.772 9.616 15.219 1.00 44.48 97 PRO A CA 1
ATOM 799 C C . PRO A 1 109 ? 41.619 9.920 16.197 1.00 44.41 97 PRO A C 1
ATOM 800 O O . PRO A 1 109 ? 41.836 10.128 17.383 1.00 46.80 97 PRO A O 1
ATOM 804 N N . PHE A 1 110 ? 40.406 9.960 15.687 1.00 44.47 98 PHE A N 1
ATOM 805 C CA . PHE A 1 110 ? 39.225 10.196 16.495 1.00 43.46 98 PHE A CA 1
ATOM 806 C C . PHE A 1 110 ? 38.275 9.073 16.178 1.00 43.32 98 PHE A C 1
ATOM 807 O O . PHE A 1 110 ? 38.310 8.555 15.070 1.00 41.20 98 PHE A O 1
ATOM 815 N N . PRO A 1 111 ? 37.407 8.710 17.137 1.00 43.63 99 PRO A N 1
ATOM 816 C CA . PRO A 1 111 ? 36.481 7.617 16.876 1.00 42.25 99 PRO A CA 1
ATOM 817 C C . PRO A 1 111 ? 35.392 8.114 15.968 1.00 42.08 99 PRO A C 1
ATOM 818 O O . PRO A 1 111 ? 35.224 9.329 15.804 1.00 43.44 99 PRO A O 1
ATOM 822 N N . SER A 1 112 ? 34.668 7.175 15.386 1.00 41.02 100 SER A N 1
ATOM 823 C CA . SER A 1 112 ? 33.545 7.452 14.530 1.00 41.56 100 SER A CA 1
ATOM 824 C C . SER A 1 112 ? 32.447 8.206 15.291 1.00 43.33 100 SER A C 1
ATOM 825 O O . SER A 1 112 ? 32.242 7.988 16.481 1.00 44.68 100 SER A O 1
ATOM 828 N N . GLY A 1 113 ? 31.727 9.070 14.598 1.00 43.09 101 GLY A N 1
ATOM 829 C CA . GLY A 1 113 ? 30.568 9.727 15.188 1.00 43.37 101 GLY A CA 1
ATOM 830 C C . GLY A 1 113 ? 30.869 10.702 16.316 1.00 42.38 101 GLY A C 1
ATOM 831 O O . GLY A 1 113 ? 30.011 10.946 17.137 1.00 43.62 101 GLY A O 1
ATOM 832 N N . ALA A 1 114 ? 32.057 11.299 16.338 1.00 42.18 102 ALA A N 1
ATOM 833 C CA . ALA A 1 114 ? 32.467 12.112 17.487 1.00 43.17 102 ALA A CA 1
ATOM 834 C C . ALA A 1 114 ? 32.100 13.587 17.395 1.00 44.33 102 ALA A C 1
ATOM 835 O O . ALA A 1 114 ? 32.152 14.280 18.421 1.00 45.48 102 ALA A O 1
ATOM 837 N N . PHE A 1 115 ? 31.766 14.059 16.183 1.00 41.68 103 PHE A N 1
ATOM 838 C CA . PHE A 1 115 ? 31.563 15.471 15.914 1.00 40.98 103 PHE A CA 1
ATOM 839 C C . PHE A 1 115 ? 30.267 15.752 15.183 1.00 40.15 103 PHE A C 1
ATOM 840 O O . PHE A 1 115 ? 29.840 14.972 14.348 1.00 40.43 103 PHE A O 1
ATOM 848 N N . GLU A 1 116 ? 29.653 16.882 15.521 1.00 39.88 104 GLU A N 1
ATOM 849 C CA . GLU A 1 116 ? 28.521 17.401 14.787 1.00 41.12 104 GLU A CA 1
ATOM 850 C C . GLU A 1 116 ? 28.946 18.187 13.574 1.00 39.54 104 GLU A C 1
ATOM 851 O O . GLU A 1 116 ? 28.174 18.333 12.644 1.00 40.27 104 GLU A O 1
ATOM 857 N N . ALA A 1 117 ? 30.160 18.714 13.587 1.00 40.39 105 ALA A N 1
ATOM 858 C CA . ALA A 1 117 ? 30.675 19.459 12.458 1.00 41.86 105 ALA A CA 1
ATOM 859 C C . ALA A 1 117 ? 32.175 19.363 12.354 1.00 42.37 105 ALA A C 1
ATOM 860 O O . ALA A 1 117 ? 32.866 19.310 13.367 1.00 43.34 105 ALA A O 1
ATOM 862 N N . VAL A 1 118 ? 32.655 19.356 11.108 1.00 43.47 106 VAL A N 1
ATOM 863 C CA . VAL A 1 118 ? 34.066 19.474 10.755 1.00 43.25 106 VAL A CA 1
ATOM 864 C C . VAL A 1 118 ? 34.233 20.750 9.927 1.00 45.30 106 VAL A C 1
ATOM 865 O O . VAL A 1 118 ? 33.453 21.024 9.006 1.00 45.31 106 VAL A O 1
ATOM 869 N N . LEU A 1 119 ? 35.234 21.543 10.269 1.00 45.88 107 LEU A N 1
ATOM 870 C CA . LEU A 1 119 ? 35.587 22.719 9.484 1.00 46.50 107 LEU A CA 1
ATOM 871 C C . LEU A 1 119 ? 36.794 22.345 8.660 1.00 46.32 107 LEU A C 1
ATOM 872 O O . LEU A 1 119 ? 37.707 21.709 9.168 1.00 47.32 107 LEU A O 1
ATOM 877 N N . ALA A 1 120 ? 36.803 22.726 7.390 1.00 46.02 108 ALA A N 1
ATOM 878 C CA . ALA A 1 120 ? 38.008 22.588 6.582 1.00 46.36 108 ALA A CA 1
ATOM 879 C C . ALA A 1 120 ? 38.170 23.865 5.770 1.00 45.72 108 ALA A C 1
ATOM 880 O O . ALA A 1 120 ? 38.075 23.883 4.541 1.00 44.16 108 ALA A O 1
ATOM 882 N N . LEU A 1 121 ? 38.421 24.929 6.518 1.00 44.91 109 LEU A N 1
ATOM 883 C CA . LEU A 1 121 ? 38.508 26.272 6.016 1.00 43.62 109 LEU A CA 1
ATOM 884 C C . LEU A 1 121 ? 39.950 26.606 5.587 1.00 43.79 109 LEU A C 1
ATOM 885 O O . LEU A 1 121 ? 40.881 25.869 5.918 1.00 45.57 109 LEU A O 1
ATOM 890 N N . GLY A 1 122 ? 40.118 27.698 4.844 1.00 43.74 110 GLY A N 1
ATOM 891 C CA . GLY A 1 122 ? 41.437 28.113 4.295 1.00 44.18 110 GLY A CA 1
ATOM 892 C C . GLY A 1 122 ? 42.019 27.166 3.255 1.00 44.21 110 GLY A C 1
ATOM 893 O O . GLY A 1 122 ? 43.236 26.954 3.201 1.00 45.93 110 GLY A O 1
ATOM 894 N N . ASP A 1 123 ? 41.133 26.559 2.467 1.00 45.99 111 ASP A N 1
ATOM 895 C CA . ASP A 1 123 ? 41.488 25.714 1.307 1.00 47.61 111 ASP A CA 1
ATOM 896 C C . ASP A 1 123 ? 42.210 24.422 1.633 1.00 46.70 111 ASP A C 1
ATOM 897 O O . ASP A 1 123 ? 42.953 23.917 0.807 1.00 48.55 111 ASP A O 1
ATOM 902 N N . VAL A 1 124 ? 41.943 23.852 2.813 1.00 46.70 112 VAL A N 1
ATOM 903 C CA . VAL A 1 124 ? 42.619 22.631 3.266 1.00 44.79 112 VAL A CA 1
ATOM 904 C C . VAL A 1 124 ? 42.442 21.461 2.315 1.00 41.89 112 VAL A C 1
ATOM 905 O O . VAL A 1 124 ? 43.386 20.725 2.026 1.00 42.32 112 VAL A O 1
ATOM 909 N N . LEU A 1 125 ? 41.233 21.279 1.825 1.00 41.48 113 LEU A N 1
ATOM 910 C CA . LEU A 1 125 ? 40.948 20.147 0.945 1.00 40.76 113 LEU A CA 1
ATOM 911 C C . LEU A 1 125 ? 41.529 20.325 -0.435 1.00 39.90 113 LEU A C 1
ATOM 912 O O . LEU A 1 125 ? 41.651 19.350 -1.173 1.00 41.05 113 LEU A O 1
ATOM 917 N N . SER A 1 126 ? 41.897 21.553 -0.796 1.00 40.28 114 SER A N 1
ATOM 918 C CA . SER A 1 126 ? 42.725 21.760 -1.994 1.00 40.95 114 SER A CA 1
ATOM 919 C C . SER A 1 126 ? 44.182 21.310 -1.743 1.00 41.08 114 SER A C 1
ATOM 920 O O . SER A 1 126 ? 44.891 20.981 -2.673 1.00 39.37 114 SER A O 1
ATOM 923 N N . TYR A 1 127 ? 44.603 21.245 -0.480 1.00 42.37 115 TYR A N 1
ATOM 924 C CA . TYR A 1 127 ? 45.984 20.851 -0.130 1.00 43.25 115 TYR A CA 1
ATOM 925 C C . TYR A 1 127 ? 46.222 19.400 0.255 1.00 42.99 115 TYR A C 1
ATOM 926 O O . TYR A 1 127 ? 47.354 18.937 0.135 1.00 42.97 115 TYR A O 1
ATOM 935 N N . VAL A 1 128 ? 45.197 18.687 0.722 1.00 43.62 116 VAL A N 1
ATOM 936 C CA . VAL A 1 128 ? 45.388 17.301 1.160 1.00 44.57 116 VAL A CA 1
ATOM 937 C C . VAL A 1 128 ? 45.823 16.460 -0.033 1.00 45.58 116 VAL A C 1
ATOM 938 O O . VAL A 1 128 ? 45.380 16.676 -1.142 1.00 44.50 116 VAL A O 1
ATOM 942 N N . GLU A 1 129 ? 46.686 15.491 0.210 1.00 47.47 117 GLU A N 1
ATOM 943 C CA . GLU A 1 129 ? 47.300 14.725 -0.858 1.00 48.56 117 GLU A CA 1
ATOM 944 C C . GLU A 1 129 ? 46.390 13.616 -1.355 1.00 48.03 117 GLU A C 1
ATOM 945 O O . GLU A 1 129 ? 46.534 13.173 -2.495 1.00 48.98 117 GLU A O 1
ATOM 951 N N . ASN A 1 130 ? 45.471 13.150 -0.510 1.00 47.50 118 ASN A N 1
ATOM 952 C CA . ASN A 1 130 ? 44.505 12.127 -0.922 1.00 47.35 118 ASN A CA 1
ATOM 953 C C . ASN A 1 130 ? 43.109 12.540 -0.491 1.00 48.27 118 ASN A C 1
ATOM 954 O O . ASN A 1 130 ? 42.712 12.309 0.643 1.00 49.18 118 ASN A O 1
ATOM 959 N N . LYS A 1 131 ? 42.388 13.175 -1.411 1.00 49.46 119 LYS A N 1
ATOM 960 C CA . LYS A 1 131 ? 41.025 13.637 -1.174 1.00 50.82 119 LYS A CA 1
ATOM 961 C C . LYS A 1 131 ? 40.062 12.507 -0.806 1.00 51.79 119 LYS A C 1
ATOM 962 O O . LYS A 1 131 ? 39.197 12.668 0.052 1.00 54.22 119 LYS A O 1
ATOM 968 N N . ASP A 1 132 ? 40.207 11.363 -1.445 1.00 50.97 120 ASP A N 1
ATOM 969 C CA . ASP A 1 132 ? 39.326 10.248 -1.143 1.00 52.95 120 ASP A CA 1
ATOM 970 C C . ASP A 1 132 ? 39.415 9.808 0.305 1.00 50.88 120 ASP A C 1
ATOM 971 O O . ASP A 1 132 ? 38.393 9.722 0.968 1.00 52.20 120 ASP A O 1
ATOM 976 N N . LYS A 1 133 ? 40.625 9.568 0.803 1.00 48.80 121 LYS A N 1
ATOM 977 C CA . LYS A 1 133 ? 40.793 9.233 2.221 1.00 48.96 121 LYS A CA 1
ATOM 978 C C . LYS A 1 133 ? 40.295 10.376 3.094 1.00 46.49 121 LYS A C 1
ATOM 979 O O . LYS A 1 133 ? 39.669 10.136 4.121 1.00 46.07 121 LYS A O 1
ATOM 984 N N . ALA A 1 134 ? 40.545 11.615 2.674 1.00 44.55 122 ALA A N 1
ATOM 985 C CA . ALA A 1 134 ? 40.195 12.754 3.493 1.00 44.34 122 ALA A CA 1
ATOM 986 C C . ALA A 1 134 ? 38.673 12.879 3.660 1.00 43.73 122 ALA A C 1
ATOM 987 O O . ALA A 1 134 ? 38.185 13.052 4.775 1.00 40.59 122 ALA A O 1
ATOM 989 N N . PHE A 1 135 ? 37.925 12.766 2.566 1.00 44.25 123 PHE A N 1
ATOM 990 C CA . PHE A 1 135 ? 36.450 12.801 2.645 1.00 45.40 123 PHE A CA 1
ATOM 991 C C . PHE A 1 135 ? 35.890 11.569 3.350 1.00 45.82 123 PHE A C 1
ATOM 992 O O . PHE A 1 135 ? 34.863 11.609 4.016 1.00 46.61 123 PHE A O 1
ATOM 1000 N N . SER A 1 136 ? 36.576 10.459 3.191 1.00 44.67 124 SER A N 1
ATOM 1001 C CA . SER A 1 136 ? 36.191 9.269 3.899 1.00 45.67 124 SER A CA 1
ATOM 1002 C C . SER A 1 136 ? 36.327 9.449 5.437 1.00 46.08 124 SER A C 1
ATOM 1003 O O . SER A 1 136 ? 35.449 9.024 6.204 1.00 47.50 124 SER A O 1
ATOM 1006 N N . GLU A 1 137 ? 37.412 10.082 5.872 1.00 43.61 125 GLU A N 1
ATOM 1007 C CA . GLU A 1 137 ? 37.676 10.232 7.296 1.00 45.35 125 GLU A CA 1
ATOM 1008 C C . GLU A 1 137 ? 36.760 11.255 7.930 1.00 44.92 125 GLU A C 1
ATOM 1009 O O . GLU A 1 137 ? 36.382 11.123 9.087 1.00 45.63 125 GLU A O 1
ATOM 1015 N N . ILE A 1 138 ? 36.437 12.290 7.172 1.00 45.11 126 ILE A N 1
ATOM 1016 C CA . ILE A 1 138 ? 35.548 13.341 7.632 1.00 46.19 126 ILE A CA 1
ATOM 1017 C C . ILE A 1 138 ? 34.172 12.741 7.849 1.00 45.60 126 ILE A C 1
ATOM 1018 O O . ILE A 1 138 ? 33.534 13.001 8.858 1.00 47.22 126 ILE A O 1
ATOM 1023 N N . ARG A 1 139 ? 33.744 11.920 6.903 1.00 44.33 127 ARG A N 1
ATOM 1024 C CA A ARG A 1 139 ? 32.418 11.312 6.971 0.50 44.10 127 ARG A CA 1
ATOM 1025 C CA B ARG A 1 139 ? 32.437 11.299 6.954 0.50 44.14 127 ARG A CA 1
ATOM 1026 C C . ARG A 1 139 ? 32.385 10.364 8.152 1.00 43.20 127 ARG A C 1
ATOM 1027 O O . ARG A 1 139 ? 31.410 10.313 8.872 1.00 43.16 127 ARG A O 1
ATOM 1042 N N . ARG A 1 140 ? 33.469 9.636 8.354 1.00 43.24 128 ARG A N 1
ATOM 1043 C CA . ARG A 1 140 ? 33.569 8.736 9.473 1.00 42.52 128 ARG A CA 1
ATOM 1044 C C . ARG A 1 140 ? 33.411 9.433 10.835 1.00 41.44 128 ARG A C 1
ATOM 1045 O O . ARG A 1 140 ? 32.707 8.939 11.701 1.00 42.35 128 ARG A O 1
ATOM 1053 N N . VAL A 1 141 ? 34.060 10.568 11.026 1.00 42.24 129 VAL A N 1
ATOM 1054 C CA . VAL A 1 141 ? 34.129 11.178 12.358 1.00 42.63 129 VAL A CA 1
ATOM 1055 C C . VAL A 1 141 ? 32.905 12.008 12.695 1.00 42.93 129 VAL A C 1
ATOM 1056 O O . VAL A 1 141 ? 32.729 12.420 13.839 1.00 44.87 129 VAL A O 1
ATOM 1060 N N . LEU A 1 142 ? 32.058 12.237 11.701 1.00 43.92 130 LEU A N 1
ATOM 1061 C CA . LEU A 1 142 ? 30.828 13.005 11.887 1.00 43.49 130 LEU A CA 1
ATOM 1062 C C . LEU A 1 142 ? 29.690 12.080 12.314 1.00 42.11 130 LEU A C 1
ATOM 1063 O O . LEU A 1 142 ? 29.636 10.925 11.904 1.00 40.44 130 LEU A O 1
ATOM 1068 N N . VAL A 1 143 ? 28.783 12.607 13.123 1.00 41.01 131 VAL A N 1
ATOM 1069 C CA . VAL A 1 143 ? 27.511 11.929 13.378 1.00 41.91 131 VAL A CA 1
ATOM 1070 C C . VAL A 1 143 ? 26.628 11.967 12.134 1.00 42.00 131 VAL A C 1
ATOM 1071 O O . VAL A 1 143 ? 26.751 12.864 11.303 1.00 41.29 131 VAL A O 1
ATOM 1075 N N . PRO A 1 144 ? 25.701 11.012 12.021 1.00 42.96 132 PRO A N 1
ATOM 1076 C CA . PRO A 1 144 ? 24.715 11.159 10.960 1.00 44.85 132 PRO A CA 1
ATOM 1077 C C . PRO A 1 144 ? 24.063 12.554 10.998 1.00 45.03 132 PRO A C 1
ATOM 1078 O O . PRO A 1 144 ? 23.701 13.040 12.068 1.00 43.81 132 PRO A O 1
ATOM 1082 N N . ASP A 1 145 ? 23.952 13.174 9.825 1.00 46.06 133 ASP A N 1
ATOM 1083 C CA . ASP A 1 145 ? 23.490 14.558 9.651 1.00 47.05 133 ASP A CA 1
ATOM 1084 C C . ASP A 1 145 ? 24.464 15.627 10.114 1.00 47.14 133 ASP A C 1
ATOM 1085 O O . ASP A 1 145 ? 24.092 16.791 10.175 1.00 49.04 133 ASP A O 1
ATOM 1090 N N . GLY A 1 146 ? 25.706 15.262 10.421 1.00 46.05 134 GLY A N 1
ATOM 1091 C CA . GLY A 1 146 ? 26.724 16.265 10.706 1.00 44.47 134 GLY A CA 1
ATOM 1092 C C . GLY A 1 146 ? 27.165 16.991 9.441 1.00 43.14 134 GLY A C 1
ATOM 1093 O O . GLY A 1 146 ? 27.029 16.475 8.334 1.00 39.83 134 GLY A O 1
ATOM 1094 N N . LEU A 1 147 ? 27.728 18.180 9.610 1.00 43.84 135 LEU A N 1
ATOM 1095 C CA . LEU A 1 147 ? 28.117 19.003 8.480 1.00 44.33 135 LEU A CA 1
ATOM 1096 C C . LEU A 1 147 ? 29.620 19.073 8.287 1.00 43.72 135 LEU A C 1
ATOM 1097 O O . LEU A 1 147 ? 30.357 19.153 9.242 1.00 43.97 135 LEU A O 1
ATOM 1102 N N . LEU A 1 148 ? 30.046 19.052 7.028 1.00 45.16 136 LEU A N 1
ATOM 1103 C CA . LEU A 1 148 ? 31.369 19.539 6.628 1.00 44.62 136 LEU A CA 1
ATOM 1104 C C . LEU A 1 148 ? 31.148 20.937 6.048 1.00 44.49 136 LEU A C 1
ATOM 1105 O O . LEU A 1 148 ? 30.280 21.144 5.203 1.00 43.50 136 LEU A O 1
ATOM 1110 N N . ILE A 1 149 ? 31.921 21.884 6.554 1.00 43.61 137 ILE A N 1
ATOM 1111 C CA . ILE A 1 149 ? 31.887 23.273 6.157 1.00 43.07 137 ILE A CA 1
ATOM 1112 C C . ILE A 1 149 ? 33.306 23.612 5.719 1.00 44.73 137 ILE A C 1
ATOM 1113 O O . ILE A 1 149 ? 34.244 23.517 6.518 1.00 46.04 137 ILE A O 1
ATOM 1118 N N . ALA A 1 150 ? 33.476 23.972 4.454 1.00 43.90 138 ALA A N 1
ATOM 1119 C CA . ALA A 1 150 ? 34.799 24.104 3.897 1.00 43.23 138 ALA A CA 1
ATOM 1120 C C . ALA A 1 150 ? 34.907 25.200 2.851 1.00 42.82 138 ALA A C 1
ATOM 1121 O O . ALA A 1 150 ? 33.918 25.642 2.315 1.00 46.84 138 ALA A O 1
ATOM 1123 N N . THR A 1 151 ? 36.137 25.619 2.578 1.00 43.85 139 THR A N 1
ATOM 1124 C CA . THR A 1 151 ? 36.478 26.464 1.441 1.00 44.44 139 THR A CA 1
ATOM 1125 C C . THR A 1 151 ? 37.632 25.848 0.654 1.00 44.60 139 THR A C 1
ATOM 1126 O O . THR A 1 151 ? 38.523 25.219 1.219 1.00 42.96 139 THR A O 1
ATOM 1130 N N . VAL A 1 152 ? 37.632 26.049 -0.657 1.00 45.52 140 VAL A N 1
ATOM 1131 C CA . VAL A 1 152 ? 38.626 25.426 -1.528 1.00 44.43 140 VAL A CA 1
ATOM 1132 C C . VAL A 1 152 ? 38.998 26.385 -2.640 1.00 44.34 140 VAL A C 1
ATOM 1133 O O . VAL A 1 152 ? 38.299 27.370 -2.875 1.00 42.70 140 VAL A O 1
ATOM 1137 N N . ASP A 1 153 ? 40.102 26.102 -3.320 1.00 43.43 141 ASP A N 1
ATOM 1138 C CA . ASP A 1 153 ? 40.469 26.916 -4.451 1.00 44.03 141 ASP A CA 1
ATOM 1139 C C . ASP A 1 153 ? 39.536 26.589 -5.626 1.00 44.29 141 ASP A C 1
ATOM 1140 O O . ASP A 1 153 ? 39.083 25.445 -5.786 1.00 40.34 141 ASP A O 1
ATOM 1145 N N . ASN A 1 154 ? 39.274 27.626 -6.433 1.00 43.66 142 ASN A N 1
ATOM 1146 C CA . ASN A 1 154 ? 38.389 27.561 -7.571 1.00 40.98 142 ASN A CA 1
ATOM 1147 C C . ASN A 1 154 ? 39.217 27.378 -8.838 1.00 41.66 142 ASN A C 1
ATOM 1148 O O . ASN A 1 154 ? 40.118 28.173 -9.139 1.00 42.43 142 ASN A O 1
ATOM 1153 N N . PHE A 1 155 ? 38.897 26.321 -9.575 1.00 41.94 143 PHE A N 1
ATOM 1154 C CA . PHE A 1 155 ? 39.560 25.979 -10.814 1.00 41.58 143 PHE A CA 1
ATOM 1155 C C . PHE A 1 155 ? 39.605 27.147 -11.831 1.00 41.93 143 PHE A C 1
ATOM 1156 O O . PHE A 1 155 ? 40.609 27.386 -12.501 1.00 43.18 143 PHE A O 1
ATOM 1164 N N . TYR A 1 156 ? 38.524 27.898 -11.923 1.00 42.23 144 TYR A N 1
ATOM 1165 C CA . TYR A 1 156 ? 38.413 28.903 -12.957 1.00 42.48 144 TYR A CA 1
ATOM 1166 C C . TYR A 1 156 ? 39.222 30.163 -12.597 1.00 42.38 144 TYR A C 1
ATOM 1167 O O . TYR A 1 156 ? 39.733 30.876 -13.478 1.00 42.65 144 TYR A O 1
ATOM 1176 N N . THR A 1 157 ? 39.352 30.414 -11.301 1.00 42.19 145 THR A N 1
ATOM 1177 C CA . THR A 1 157 ? 40.196 31.492 -10.791 1.00 43.00 145 THR A CA 1
ATOM 1178 C C . THR A 1 157 ? 41.662 31.193 -11.028 1.00 41.30 145 THR A C 1
ATOM 1179 O O . THR A 1 157 ? 42.378 32.029 -11.528 1.00 40.36 145 THR A O 1
ATOM 1183 N N . PHE A 1 158 ? 42.095 29.992 -10.689 1.00 40.68 146 PHE A N 1
ATOM 1184 C CA . PHE A 1 158 ? 43.442 29.553 -11.033 1.00 43.49 146 PHE A CA 1
ATOM 1185 C C . PHE A 1 158 ? 43.717 29.686 -12.517 1.00 41.43 146 PHE A C 1
ATOM 1186 O O . PHE A 1 158 ? 44.743 30.227 -12.934 1.00 42.95 146 PHE A O 1
ATOM 1194 N N . LEU A 1 159 ? 42.788 29.209 -13.328 1.00 39.47 147 LEU A N 1
ATOM 1195 C CA . LEU A 1 159 ? 42.981 29.270 -14.763 1.00 36.64 147 LEU A CA 1
ATOM 1196 C C . LEU A 1 159 ? 43.130 30.709 -15.238 1.00 35.43 147 LEU A C 1
ATOM 1197 O O . LEU A 1 159 ? 44.029 31.007 -16.017 1.00 37.86 147 LEU A O 1
ATOM 1202 N N . GLN A 1 160 ? 42.274 31.613 -14.778 1.00 33.75 148 GLN A N 1
ATOM 1203 C CA . GLN A 1 160 ? 42.447 33.022 -15.137 1.00 36.84 148 GLN A CA 1
ATOM 1204 C C . GLN A 1 160 ? 43.841 33.563 -14.761 1.00 39.14 148 GLN A C 1
ATOM 1205 O O . GLN A 1 160 ? 44.464 34.313 -15.542 1.00 39.17 148 GLN A O 1
ATOM 1211 N N . GLN A 1 161 ? 44.321 33.173 -13.576 1.00 39.93 149 GLN A N 1
ATOM 1212 C CA . GLN A 1 161 ? 45.603 33.653 -13.049 1.00 43.36 149 GLN A CA 1
ATOM 1213 C C . GLN A 1 161 ? 46.749 33.156 -13.895 1.00 40.59 149 GLN A C 1
ATOM 1214 O O . GLN A 1 161 ? 47.607 33.940 -14.292 1.00 42.57 149 GLN A O 1
ATOM 1228 N N . ILE A 1 163 ? 46.616 32.299 -17.047 1.00 38.25 151 ILE A N 1
ATOM 1229 C CA . ILE A 1 163 ? 46.529 33.053 -18.298 1.00 38.25 151 ILE A CA 1
ATOM 1230 C C . ILE A 1 163 ? 47.174 34.440 -18.181 1.00 38.46 151 ILE A C 1
ATOM 1231 O O . ILE A 1 163 ? 47.769 34.936 -19.133 1.00 35.25 151 ILE A O 1
ATOM 1236 N N . GLU A 1 164 ? 46.988 35.080 -17.029 1.00 42.13 152 GLU A N 1
ATOM 1237 C CA . GLU A 1 164 ? 47.597 36.380 -16.741 1.00 44.81 152 GLU A CA 1
ATOM 1238 C C . GLU A 1 164 ? 49.109 36.277 -16.581 1.00 45.09 152 GLU A C 1
ATOM 1239 O O . GLU A 1 164 ? 49.866 37.036 -17.199 1.00 42.84 152 GLU A O 1
ATOM 1245 N N . LYS A 1 165 ? 49.554 35.299 -15.798 1.00 46.60 153 LYS A N 1
ATOM 1246 C CA . LYS A 1 165 ? 50.991 35.015 -15.730 1.00 48.54 153 LYS A CA 1
ATOM 1247 C C . LYS A 1 165 ? 51.488 34.123 -16.895 1.00 47.01 153 LYS A C 1
ATOM 1248 O O . LYS A 1 165 ? 52.535 33.492 -16.799 1.00 47.22 153 LYS A O 1
ATOM 1254 N N . ASP A 1 166 ? 50.737 34.080 -17.999 1.00 44.80 154 ASP A N 1
ATOM 1255 C CA . ASP A 1 166 ? 51.251 33.560 -19.266 1.00 43.51 154 ASP A CA 1
ATOM 1256 C C . ASP A 1 166 ? 51.822 32.121 -19.230 1.00 42.07 154 ASP A C 1
ATOM 1257 O O . ASP A 1 166 ? 52.718 31.777 -19.976 1.00 43.40 154 ASP A O 1
ATOM 1262 N N . ALA A 1 167 ? 51.252 31.272 -18.399 1.00 41.87 155 ALA A N 1
ATOM 1263 C CA . ALA A 1 167 ? 51.769 29.936 -18.188 1.00 42.52 155 ALA A CA 1
ATOM 1264 C C . ALA A 1 167 ? 51.195 28.890 -19.166 1.00 43.47 155 ALA A C 1
ATOM 1265 O O . ALA A 1 167 ? 50.550 27.918 -18.731 1.00 44.90 155 ALA A O 1
ATOM 1267 N N . TRP A 1 168 ? 51.446 29.056 -20.463 1.00 42.38 156 TRP A N 1
ATOM 1268 C CA . TRP A 1 168 ? 50.732 28.266 -21.474 1.00 42.96 156 TRP A CA 1
ATOM 1269 C C . TRP A 1 168 ? 51.118 26.797 -21.527 1.00 43.72 156 TRP A C 1
ATOM 1270 O O . TRP A 1 168 ? 50.253 25.941 -21.693 1.00 44.78 156 TRP A O 1
ATOM 1281 N N . ASP A 1 169 ? 52.396 26.493 -21.333 1.00 43.78 157 ASP A N 1
ATOM 1282 C CA . ASP A 1 169 ? 52.817 25.094 -21.234 1.00 44.63 157 ASP A CA 1
ATOM 1283 C C . ASP A 1 169 ? 52.154 24.408 -20.068 1.00 43.42 157 ASP A C 1
ATOM 1284 O O . ASP A 1 169 ? 51.937 23.208 -20.098 1.00 45.51 157 ASP A O 1
ATOM 1289 N N . GLN A 1 170 ? 51.836 25.175 -19.042 1.00 42.50 158 GLN A N 1
ATOM 1290 C CA . GLN A 1 170 ? 51.283 24.629 -17.814 1.00 42.95 158 GLN A CA 1
ATOM 1291 C C . GLN A 1 170 ? 49.770 24.503 -17.824 1.00 43.73 158 GLN A C 1
ATOM 1292 O O . GLN A 1 170 ? 49.219 23.641 -17.133 1.00 43.52 158 GLN A O 1
ATOM 1298 N N . ILE A 1 171 ? 49.105 25.384 -18.571 1.00 42.92 159 ILE A N 1
ATOM 1299 C CA . ILE A 1 171 ? 47.655 25.385 -18.651 1.00 42.94 159 ILE A CA 1
ATOM 1300 C C . ILE A 1 171 ? 47.155 24.037 -19.163 1.00 42.17 159 ILE A C 1
ATOM 1301 O O . ILE A 1 171 ? 46.217 23.460 -18.621 1.00 41.35 159 ILE A O 1
ATOM 1306 N N . THR A 1 172 ? 47.808 23.534 -20.190 1.00 43.32 160 THR A N 1
ATOM 1307 C CA . THR A 1 172 ? 47.449 22.252 -20.792 1.00 45.30 160 THR A CA 1
ATOM 1308 C C . THR A 1 172 ? 47.395 21.113 -19.789 1.00 46.59 160 THR A C 1
ATOM 1309 O O . THR A 1 172 ? 46.408 20.382 -19.762 1.00 49.76 160 THR A O 1
ATOM 1313 N N . ARG A 1 173 ? 48.450 20.955 -18.985 1.00 46.53 161 ARG A N 1
ATOM 1314 C CA . ARG A 1 173 ? 48.448 19.984 -17.888 1.00 47.18 161 ARG A CA 1
ATOM 1315 C C . ARG A 1 173 ? 47.320 20.267 -16.865 1.00 47.91 161 ARG A C 1
ATOM 1316 O O . ARG A 1 173 ? 46.586 19.362 -16.430 1.00 50.06 161 ARG A O 1
ATOM 1319 N N . PHE A 1 174 ? 47.213 21.532 -16.477 1.00 44.69 162 PHE A N 1
ATOM 1320 C CA . PHE A 1 174 ? 46.305 21.952 -15.444 1.00 43.37 162 PHE A CA 1
ATOM 1321 C C . PHE A 1 174 ? 44.861 21.676 -15.814 1.00 44.54 162 PHE A C 1
ATOM 1322 O O . PHE A 1 174 ? 44.064 21.281 -14.960 1.00 45.09 162 PHE A O 1
ATOM 1330 N N . LEU A 1 175 ? 44.512 21.888 -17.078 1.00 44.50 163 LEU A N 1
ATOM 1331 C CA . LEU A 1 175 ? 43.150 21.613 -17.506 1.00 45.65 163 LEU A CA 1
ATOM 1332 C C . LEU A 1 175 ? 42.776 20.168 -17.213 1.00 47.07 163 LEU A C 1
ATOM 1333 O O . LEU A 1 175 ? 41.640 19.903 -16.839 1.00 49.38 163 LEU A O 1
ATOM 1338 N N . LYS A 1 176 ? 43.752 19.262 -17.308 1.00 48.01 164 LYS A N 1
ATOM 1339 C CA . LYS A 1 176 ? 43.546 17.830 -17.044 1.00 48.00 164 LYS A CA 1
ATOM 1340 C C . LYS A 1 176 ? 43.589 17.472 -15.554 1.00 47.91 164 LYS A C 1
ATOM 1341 O O . LYS A 1 176 ? 42.690 16.793 -15.044 1.00 47.06 164 LYS A O 1
ATOM 1343 N N . THR A 1 177 ? 44.633 17.935 -14.864 1.00 47.85 165 THR A N 1
ATOM 1344 C CA . THR A 1 177 ? 44.886 17.587 -13.449 1.00 45.44 165 THR A CA 1
ATOM 1345 C C . THR A 1 177 ? 44.158 18.446 -12.431 1.00 45.28 165 THR A C 1
ATOM 1346 O O . THR A 1 177 ? 43.921 18.009 -11.312 1.00 47.02 165 THR A O 1
ATOM 1350 N N . GLN A 1 178 ? 43.845 19.682 -12.801 1.00 43.78 166 GLN A N 1
ATOM 1351 C CA . GLN A 1 178 ? 43.346 20.688 -11.855 1.00 44.38 166 GLN A CA 1
ATOM 1352 C C . GLN A 1 178 ? 44.372 21.019 -10.752 1.00 43.31 166 GLN A C 1
ATOM 1353 O O . GLN A 1 178 ? 44.042 21.605 -9.720 1.00 43.42 166 GLN A O 1
ATOM 1359 N N . THR A 1 179 ? 45.622 20.671 -11.002 1.00 44.11 167 THR A N 1
ATOM 1360 C CA . THR A 1 179 ? 46.662 20.781 -10.008 1.00 44.27 167 THR A CA 1
ATOM 1361 C C . THR A 1 179 ? 47.773 21.706 -10.498 1.00 43.62 167 THR A C 1
ATOM 1362 O O . THR A 1 179 ? 48.273 21.561 -11.617 1.00 43.62 167 THR A O 1
ATOM 1366 N N . THR A 1 180 ? 48.126 22.677 -9.665 1.00 43.85 168 THR A N 1
ATOM 1367 C CA . THR A 1 180 ? 49.238 23.555 -9.942 1.00 43.92 168 THR A CA 1
ATOM 1368 C C . THR A 1 180 ? 49.985 23.844 -8.644 1.00 43.20 168 THR A C 1
ATOM 1369 O O . THR A 1 180 ? 49.520 23.481 -7.581 1.00 41.44 168 THR A O 1
ATOM 1373 N N . SER A 1 181 ? 51.150 24.479 -8.758 1.00 44.11 169 SER A N 1
ATOM 1374 C CA . SER A 1 181 ? 51.975 24.857 -7.622 1.00 47.11 169 SER A CA 1
ATOM 1375 C C . SER A 1 181 ? 51.435 26.094 -6.987 1.00 47.51 169 SER A C 1
ATOM 1376 O O . SER A 1 181 ? 50.835 26.913 -7.661 1.00 52.36 169 SER A O 1
ATOM 1379 N N . VAL A 1 182 ? 51.633 26.234 -5.684 1.00 49.03 170 VAL A N 1
ATOM 1380 C CA . VAL A 1 182 ? 51.343 27.484 -4.977 1.00 49.60 170 VAL A CA 1
ATOM 1381 C C . VAL A 1 182 ? 52.428 27.693 -3.924 1.00 52.43 170 VAL A C 1
ATOM 1382 O O . VAL A 1 182 ? 53.238 26.789 -3.672 1.00 53.63 170 VAL A O 1
ATOM 1386 N N . GLY A 1 183 ? 52.457 28.882 -3.326 1.00 53.64 171 GLY A N 1
ATOM 1387 C CA . GLY A 1 183 ? 53.459 29.205 -2.313 1.00 55.21 171 GLY A CA 1
ATOM 1388 C C . GLY A 1 183 ? 54.124 30.549 -2.527 1.00 56.54 171 GLY A C 1
ATOM 1389 O O . GLY A 1 183 ? 53.449 31.532 -2.781 1.00 57.80 171 GLY A O 1
ATOM 1390 N N . THR A 1 184 ? 55.452 30.582 -2.421 1.00 57.89 172 THR A N 1
ATOM 1391 C CA . THR A 1 184 ? 56.228 31.823 -2.475 1.00 59.22 172 THR A CA 1
ATOM 1392 C C . THR A 1 184 ? 57.307 31.747 -3.558 1.00 59.59 172 THR A C 1
ATOM 1393 O O . THR A 1 184 ? 57.437 30.737 -4.255 1.00 59.68 172 THR A O 1
ATOM 1397 N N . THR A 1 185 ? 58.087 32.815 -3.683 1.00 60.51 173 THR A N 1
ATOM 1398 C CA . THR A 1 185 ? 59.149 32.882 -4.683 1.00 61.05 173 THR A CA 1
ATOM 1399 C C . THR A 1 185 ? 60.145 31.709 -4.593 1.00 61.78 173 THR A C 1
ATOM 1400 O O . THR A 1 185 ? 60.635 31.255 -5.620 1.00 63.00 173 THR A O 1
ATOM 1402 N N . LEU A 1 186 ? 60.420 31.205 -3.384 1.00 61.79 174 LEU A N 1
ATOM 1403 C CA . LEU A 1 186 ? 61.435 30.150 -3.189 1.00 60.65 174 LEU A CA 1
ATOM 1404 C C . LEU A 1 186 ? 60.887 28.762 -2.833 1.00 59.34 174 LEU A C 1
ATOM 1405 O O . LEU A 1 186 ? 61.541 27.754 -3.133 1.00 57.62 174 LEU A O 1
ATOM 1407 N N . PHE A 1 187 ? 59.717 28.711 -2.187 1.00 58.70 175 PHE A N 1
ATOM 1408 C CA . PHE A 1 187 ? 59.091 27.442 -1.799 1.00 58.70 175 PHE A CA 1
ATOM 1409 C C . PHE A 1 187 ? 57.673 27.283 -2.356 1.00 56.16 175 PHE A C 1
ATOM 1410 O O . PHE A 1 187 ? 56.863 28.199 -2.276 1.00 53.38 175 PHE A O 1
ATOM 1418 N N . SER A 1 188 ? 57.379 26.094 -2.879 1.00 53.88 176 SER A N 1
ATOM 1419 C CA . SER A 1 188 ? 56.055 25.763 -3.383 1.00 52.11 176 SER A CA 1
ATOM 1420 C C . SER A 1 188 ? 55.555 24.400 -2.893 1.00 49.69 176 SER A C 1
ATOM 1421 O O . SER A 1 188 ? 56.333 23.523 -2.504 1.00 47.64 176 SER A O 1
ATOM 1424 N N . PHE A 1 189 ? 54.239 24.244 -2.925 1.00 48.07 177 PHE A N 1
ATOM 1425 C CA . PHE A 1 189 ? 53.567 22.937 -2.790 1.00 47.24 177 PHE A CA 1
ATOM 1426 C C . PHE A 1 189 ? 52.368 22.913 -3.745 1.00 46.81 177 PHE A C 1
ATOM 1427 O O . PHE A 1 189 ? 51.981 23.955 -4.299 1.00 46.06 177 PHE A O 1
ATOM 1435 N N . ASN A 1 190 ? 51.785 21.734 -3.929 1.00 46.46 178 ASN A N 1
ATOM 1436 C CA . ASN A 1 190 ? 50.671 21.553 -4.870 1.00 46.40 178 ASN A CA 1
ATOM 1437 C C . ASN A 1 190 ? 49.303 21.817 -4.286 1.00 44.28 178 ASN A C 1
ATOM 1438 O O . ASN A 1 190 ? 49.057 21.529 -3.129 1.00 41.92 178 ASN A O 1
ATOM 1443 N N . SER A 1 191 ? 48.441 22.398 -5.115 1.00 44.89 179 SER A N 1
ATOM 1444 C CA . SER A 1 191 ? 47.047 22.633 -4.805 1.00 44.25 179 SER A CA 1
ATOM 1445 C C . SER A 1 191 ? 46.181 22.022 -5.903 1.00 45.69 179 SER A C 1
ATOM 1446 O O . SER A 1 191 ? 46.501 22.119 -7.089 1.00 46.97 179 SER A O 1
ATOM 1449 N N . TYR A 1 192 ? 45.074 21.414 -5.495 1.00 44.38 180 TYR A N 1
ATOM 1450 C CA . TYR A 1 192 ? 44.062 20.932 -6.409 1.00 43.02 180 TYR A CA 1
ATOM 1451 C C . TYR A 1 192 ? 42.909 21.922 -6.344 1.00 42.48 180 TYR A C 1
ATOM 1452 O O . TYR A 1 192 ? 42.320 22.103 -5.291 1.00 42.14 180 TYR A O 1
ATOM 1461 N N . ALA A 1 193 ? 42.616 22.565 -7.472 1.00 41.86 181 ALA A N 1
ATOM 1462 C CA . ALA A 1 193 ? 41.516 23.517 -7.585 1.00 41.85 181 ALA A CA 1
ATOM 1463 C C . ALA A 1 193 ? 40.245 22.817 -8.036 1.00 41.18 181 ALA A C 1
ATOM 1464 O O . ALA A 1 193 ? 40.244 22.110 -9.060 1.00 40.44 181 ALA A O 1
ATOM 1466 N N . PHE A 1 194 ? 39.168 23.058 -7.286 1.00 40.67 182 PHE A N 1
ATOM 1467 C CA . PHE A 1 194 ? 37.906 22.349 -7.457 1.00 40.14 182 PHE A CA 1
ATOM 1468 C C . PHE A 1 194 ? 37.050 22.903 -8.608 1.00 41.11 182 PHE A C 1
ATOM 1469 O O . PHE A 1 194 ? 37.030 24.109 -8.890 1.00 42.38 182 PHE A O 1
ATOM 1477 N N . LYS A 1 195 ? 36.336 21.982 -9.239 1.00 42.11 183 LYS A N 1
ATOM 1478 C CA . LYS A 1 195 ? 35.340 22.258 -10.252 1.00 44.26 183 LYS A CA 1
ATOM 1479 C C . LYS A 1 195 ? 34.003 21.814 -9.691 1.00 43.12 183 LYS A C 1
ATOM 1480 O O . LYS A 1 195 ? 33.938 21.030 -8.763 1.00 44.41 183 LYS A O 1
ATOM 1486 N N . PRO A 1 196 ? 32.921 22.304 -10.269 1.00 43.02 184 PRO A N 1
ATOM 1487 C CA . PRO A 1 196 ? 31.580 21.863 -9.860 1.00 45.47 184 PRO A CA 1
ATOM 1488 C C . PRO A 1 196 ? 31.389 20.335 -9.753 1.00 46.18 184 PRO A C 1
ATOM 1489 O O . PRO A 1 196 ? 30.772 19.847 -8.803 1.00 46.60 184 PRO A O 1
ATOM 1493 N N . GLU A 1 197 ? 31.926 19.585 -10.704 1.00 46.72 185 GLU A N 1
ATOM 1494 C CA . GLU A 1 197 ? 31.750 18.141 -10.692 1.00 47.46 185 GLU A CA 1
ATOM 1495 C C . GLU A 1 197 ? 32.500 17.490 -9.513 1.00 48.27 185 GLU A C 1
ATOM 1496 O O . GLU A 1 197 ? 32.161 16.377 -9.110 1.00 46.90 185 GLU A O 1
ATOM 1501 N N . ASP A 1 198 ? 33.495 18.182 -8.946 1.00 49.73 186 ASP A N 1
ATOM 1502 C CA . ASP A 1 198 ? 34.167 17.707 -7.722 1.00 50.70 186 ASP A CA 1
ATOM 1503 C C . ASP A 1 198 ? 33.240 17.728 -6.503 1.00 51.00 186 ASP A C 1
ATOM 1504 O O . ASP A 1 198 ? 33.467 16.993 -5.547 1.00 48.12 186 ASP A O 1
ATOM 1509 N N . LEU A 1 199 ? 32.216 18.579 -6.515 1.00 53.44 187 LEU A N 1
ATOM 1510 C CA . LEU A 1 199 ? 31.318 18.648 -5.366 1.00 56.15 187 LEU A CA 1
ATOM 1511 C C . LEU A 1 199 ? 29.992 17.949 -5.612 1.00 60.22 187 LEU A C 1
ATOM 1512 O O . LEU A 1 199 ? 29.056 18.104 -4.836 1.00 60.44 187 LEU A O 1
ATOM 1517 N N . ASP A 1 200 ? 29.940 17.155 -6.679 1.00 64.48 188 ASP A N 1
ATOM 1518 C CA . ASP A 1 200 ? 28.721 16.544 -7.170 1.00 66.82 188 ASP A CA 1
ATOM 1519 C C . ASP A 1 200 ? 28.739 15.050 -6.835 1.00 68.63 188 ASP A C 1
ATOM 1520 O O . ASP A 1 200 ? 29.760 14.354 -7.024 1.00 67.87 188 ASP A O 1
ATOM 1525 N N . SER A 1 201 ? 27.592 14.572 -6.344 1.00 70.46 189 SER A N 1
ATOM 1526 C CA . SER A 1 201 ? 27.434 13.206 -5.830 1.00 71.12 189 SER A CA 1
ATOM 1527 C C . SER A 1 201 ? 28.691 12.713 -5.109 1.00 69.51 189 SER A C 1
ATOM 1528 O O . SER A 1 201 ? 29.345 11.772 -5.554 1.00 70.30 189 SER A O 1
ATOM 1530 N N . LEU A 1 202 ? 29.053 13.371 -4.014 1.00 67.08 190 LEU A N 1
ATOM 1531 C CA . LEU A 1 202 ? 30.141 12.861 -3.179 1.00 64.68 190 LEU A CA 1
ATOM 1532 C C . LEU A 1 202 ? 29.590 11.688 -2.365 1.00 63.69 190 LEU A C 1
ATOM 1533 O O . LEU A 1 202 ? 28.503 11.783 -1.796 1.00 63.90 190 LEU A O 1
ATOM 1538 N N . GLU A 1 203 ? 30.335 10.586 -2.321 1.00 61.71 191 GLU A N 1
ATOM 1539 C CA . GLU A 1 203 ? 29.884 9.360 -1.653 1.00 60.28 191 GLU A CA 1
ATOM 1540 C C . GLU A 1 203 ? 29.570 9.597 -0.167 1.00 57.48 191 GLU A C 1
ATOM 1541 O O . GLU A 1 203 ? 30.458 9.998 0.628 1.00 53.92 191 GLU A O 1
ATOM 1545 N N . GLY A 1 204 ? 28.296 9.365 0.167 1.00 54.30 192 GLY A N 1
ATOM 1546 C CA . GLY A 1 204 ? 27.783 9.472 1.532 1.00 52.70 192 GLY A CA 1
ATOM 1547 C C . GLY A 1 204 ? 27.458 10.880 2.022 1.00 51.19 192 GLY A C 1
ATOM 1548 O O . GLY A 1 204 ? 27.139 11.071 3.201 1.00 49.34 192 GLY A O 1
ATOM 1549 N N . PHE A 1 205 ? 27.527 11.861 1.123 1.00 48.99 193 PHE A N 1
ATOM 1550 C CA . PHE A 1 205 ? 27.245 13.243 1.474 1.00 49.01 193 PHE A CA 1
ATOM 1551 C C . PHE A 1 205 ? 26.172 13.825 0.589 1.00 50.29 193 PHE A C 1
ATOM 1552 O O . PHE A 1 205 ? 26.109 13.542 -0.597 1.00 48.46 193 PHE A O 1
ATOM 1560 N N . GLU A 1 206 ? 25.365 14.688 1.184 1.00 52.39 194 GLU A N 1
ATOM 1561 C CA . GLU A 1 206 ? 24.417 15.499 0.474 1.00 53.03 194 GLU A CA 1
ATOM 1562 C C . GLU A 1 206 ? 24.972 16.919 0.451 1.00 50.58 194 GLU A C 1
ATOM 1563 O O . GLU A 1 206 ? 25.279 17.494 1.482 1.00 50.09 194 GLU A O 1
ATOM 1569 N N . THR A 1 207 ? 25.095 17.498 -0.726 1.00 50.10 195 THR A N 1
ATOM 1570 C CA . THR A 1 207 ? 25.463 18.898 -0.826 1.00 50.33 195 THR A CA 1
ATOM 1571 C C . THR A 1 207 ? 24.317 19.797 -0.363 1.00 49.90 195 THR A C 1
ATOM 1572 O O . THR A 1 207 ? 23.225 19.755 -0.902 1.00 51.09 195 THR A O 1
ATOM 1576 N N . VAL A 1 208 ? 24.586 20.587 0.662 1.00 48.76 196 VAL A N 1
ATOM 1577 C CA . VAL A 1 208 ? 23.589 21.426 1.281 1.00 47.55 196 VAL A CA 1
ATOM 1578 C C . VAL A 1 208 ? 23.600 22.809 0.641 1.00 46.61 196 VAL A C 1
ATOM 1579 O O . VAL A 1 208 ? 22.550 23.351 0.341 1.00 46.49 196 VAL A O 1
ATOM 1583 N N . ASP A 1 209 ? 24.783 23.381 0.473 1.00 45.99 197 ASP A N 1
ATOM 1584 C CA . ASP A 1 209 ? 24.942 24.673 -0.131 1.00 48.07 197 ASP A CA 1
ATOM 1585 C C . ASP A 1 209 ? 26.339 24.806 -0.690 1.00 46.94 197 ASP A C 1
ATOM 1586 O O . ASP A 1 209 ? 27.268 24.152 -0.208 1.00 48.23 197 ASP A O 1
ATOM 1591 N N . ILE A 1 210 ? 26.464 25.632 -1.726 1.00 44.89 198 ILE A N 1
ATOM 1592 C CA . ILE A 1 210 ? 27.744 26.043 -2.289 1.00 44.07 198 ILE A CA 1
ATOM 1593 C C . ILE A 1 210 ? 27.658 27.547 -2.464 1.00 41.72 198 ILE A C 1
ATOM 1594 O O . ILE A 1 210 ? 26.647 28.003 -2.907 1.00 40.68 198 ILE A O 1
ATOM 1599 N N . ARG A 1 211 ? 28.710 28.292 -2.118 1.00 42.91 199 ARG A N 1
ATOM 1600 C CA . ARG A 1 211 ? 28.729 29.767 -2.186 1.00 44.62 199 ARG A CA 1
ATOM 1601 C C . ARG A 1 211 ? 30.048 30.331 -2.655 1.00 45.71 199 ARG A C 1
ATOM 1602 O O . ARG A 1 211 ? 31.101 29.768 -2.399 1.00 46.63 199 ARG A O 1
ATOM 1610 N N . GLY A 1 212 ? 29.997 31.484 -3.296 1.00 44.48 200 GLY A N 1
ATOM 1611 C CA . GLY A 1 212 ? 31.222 32.109 -3.746 1.00 45.85 200 GLY A CA 1
ATOM 1612 C C . GLY A 1 212 ? 31.749 33.064 -2.703 1.00 44.73 200 GLY A C 1
ATOM 1613 O O . GLY A 1 212 ? 30.994 33.857 -2.193 1.00 45.39 200 GLY A O 1
ATOM 1614 N N . ILE A 1 213 ? 33.037 32.970 -2.383 1.00 45.32 201 ILE A N 1
ATOM 1615 C CA . ILE A 1 213 ? 33.720 33.983 -1.570 1.00 46.02 201 ILE A CA 1
ATOM 1616 C C . ILE A 1 213 ? 34.509 34.905 -2.494 1.00 45.26 201 ILE A C 1
ATOM 1617 O O . ILE A 1 213 ? 35.457 34.458 -3.159 1.00 44.14 201 ILE A O 1
ATOM 1622 N N . GLY A 1 214 ? 34.114 36.173 -2.539 1.00 44.19 202 GLY A N 1
ATOM 1623 C CA . GLY A 1 214 ? 34.701 37.127 -3.477 1.00 45.05 202 GLY A CA 1
ATOM 1624 C C . GLY A 1 214 ? 34.177 36.946 -4.889 1.00 44.17 202 GLY A C 1
ATOM 1625 O O . GLY A 1 214 ? 34.927 36.613 -5.808 1.00 45.80 202 GLY A O 1
ATOM 1626 N N . VAL A 1 215 ? 32.878 37.123 -5.061 1.00 42.97 203 VAL A N 1
ATOM 1627 C CA . VAL A 1 215 ? 32.262 36.992 -6.385 1.00 44.18 203 VAL A CA 1
ATOM 1628 C C . VAL A 1 215 ? 32.727 38.139 -7.304 1.00 43.02 203 VAL A C 1
ATOM 1629 O O . VAL A 1 215 ? 33.037 37.915 -8.464 1.00 42.96 203 VAL A O 1
ATOM 1641 N N . GLU A 1 217 ? 35.723 41.346 -7.760 1.00 39.55 205 GLU A N 1
ATOM 1642 C CA . GLU A 1 217 ? 36.984 41.908 -7.268 1.00 42.71 205 GLU A CA 1
ATOM 1643 C C . GLU A 1 217 ? 36.726 43.365 -6.903 1.00 41.59 205 GLU A C 1
ATOM 1644 O O . GLU A 1 217 ? 36.106 44.104 -7.690 1.00 39.75 205 GLU A O 1
ATOM 1648 N N . TYR A 1 218 ? 37.213 43.791 -5.739 1.00 41.13 206 TYR A N 1
ATOM 1649 C CA . TYR A 1 218 ? 37.134 45.189 -5.341 1.00 42.93 206 TYR A CA 1
ATOM 1650 C C . TYR A 1 218 ? 38.521 45.739 -5.147 1.00 42.66 206 TYR A C 1
ATOM 1651 O O . TYR A 1 218 ? 39.353 45.055 -4.586 1.00 43.94 206 TYR A O 1
ATOM 1660 N N . PRO A 1 219 ? 38.764 46.993 -5.548 1.00 43.42 207 PRO A N 1
ATOM 1661 C CA . PRO A 1 219 ? 40.036 47.600 -5.142 1.00 45.93 207 PRO A CA 1
ATOM 1662 C C . PRO A 1 219 ? 40.152 47.670 -3.613 1.00 47.77 207 PRO A C 1
ATOM 1663 O O . PRO A 1 219 ? 39.155 47.938 -2.948 1.00 45.88 207 PRO A O 1
ATOM 1667 N N . ASP A 1 220 ? 41.334 47.396 -3.054 1.00 50.38 208 ASP A N 1
ATOM 1668 C CA . ASP A 1 220 ? 41.475 47.393 -1.587 1.00 52.65 208 ASP A CA 1
ATOM 1669 C C . ASP A 1 220 ? 41.033 48.726 -1.004 1.00 50.86 208 ASP A C 1
ATOM 1670 O O . ASP A 1 220 ? 40.370 48.771 0.032 1.00 49.73 208 ASP A O 1
ATOM 1675 N N . GLU A 1 221 ? 41.389 49.801 -1.697 1.00 50.49 209 GLU A N 1
ATOM 1676 C CA . GLU A 1 221 ? 40.988 51.142 -1.311 1.00 52.10 209 GLU A CA 1
ATOM 1677 C C . GLU A 1 221 ? 39.482 51.311 -1.097 1.00 50.36 209 GLU A C 1
ATOM 1678 O O . GLU A 1 221 ? 39.071 51.950 -0.143 1.00 50.11 209 GLU A O 1
ATOM 1684 N N . ARG A 1 222 ? 38.661 50.734 -1.970 1.00 48.87 210 ARG A N 1
ATOM 1685 C CA . ARG A 1 222 ? 37.219 50.835 -1.816 1.00 46.43 210 ARG A CA 1
ATOM 1686 C C . ARG A 1 222 ? 36.667 49.959 -0.719 1.00 46.12 210 ARG A C 1
ATOM 1687 O O . ARG A 1 222 ? 35.645 50.301 -0.139 1.00 44.78 210 ARG A O 1
ATOM 1695 N N . ILE A 1 223 ? 37.316 48.822 -0.446 1.00 46.71 211 ILE A N 1
ATOM 1696 C CA . ILE A 1 223 ? 36.873 47.949 0.632 1.00 46.90 211 ILE A CA 1
ATOM 1697 C C . ILE A 1 223 ? 37.052 48.699 1.940 1.00 48.30 211 ILE A C 1
ATOM 1698 O O . ILE A 1 223 ? 36.167 48.675 2.785 1.00 49.65 211 ILE A O 1
ATOM 1703 N N . SER A 1 224 ? 38.192 49.362 2.095 1.00 49.70 212 SER A N 1
ATOM 1704 C CA . SER A 1 224 ? 38.471 50.195 3.284 1.00 50.40 212 SER A CA 1
ATOM 1705 C C . SER A 1 224 ? 37.443 51.321 3.457 1.00 49.60 212 SER A C 1
ATOM 1706 O O . SER A 1 224 ? 36.967 51.586 4.551 1.00 49.60 212 SER A O 1
ATOM 1709 N N . GLU A 1 225 ? 37.109 51.974 2.354 1.00 48.69 213 GLU A N 1
ATOM 1710 C CA . GLU A 1 225 ? 36.162 53.074 2.350 1.00 46.74 213 GLU A CA 1
ATOM 1711 C C . GLU A 1 225 ? 34.739 52.603 2.632 1.00 46.57 213 GLU A C 1
ATOM 1712 O O . GLU A 1 225 ? 33.999 53.290 3.298 1.00 44.96 213 GLU A O 1
ATOM 1718 N N . ARG A 1 226 ? 34.363 51.416 2.150 1.00 48.08 214 ARG A N 1
ATOM 1719 C CA . ARG A 1 226 ? 32.955 50.991 2.143 1.00 48.39 214 ARG A CA 1
ATOM 1720 C C . ARG A 1 226 ? 32.764 49.558 2.581 1.00 46.39 214 ARG A C 1
ATOM 1721 O O . ARG A 1 226 ? 32.013 48.824 1.952 1.00 48.28 214 ARG A O 1
ATOM 1729 N N . GLU A 1 227 ? 33.426 49.148 3.644 1.00 45.02 215 GLU A N 1
ATOM 1730 C CA . GLU A 1 227 ? 33.367 47.743 4.082 1.00 45.36 215 GLU A CA 1
ATOM 1731 C C . GLU A 1 227 ? 31.948 47.202 4.275 1.00 45.13 215 GLU A C 1
ATOM 1732 O O . GLU A 1 227 ? 31.672 46.046 3.925 1.00 46.86 215 GLU A O 1
ATOM 1736 N N . GLU A 1 228 ? 31.062 48.001 4.859 1.00 43.63 216 GLU A N 1
ATOM 1737 C CA . GLU A 1 228 ? 29.727 47.517 5.196 1.00 43.55 216 GLU A CA 1
ATOM 1738 C C . GLU A 1 228 ? 28.918 47.300 3.922 1.00 43.69 216 GLU A C 1
ATOM 1739 O O . GLU A 1 228 ? 28.262 46.264 3.741 1.00 45.99 216 GLU A O 1
ATOM 1745 N N . THR A 1 229 ? 28.983 48.286 3.044 1.00 40.06 217 THR A N 1
ATOM 1746 C CA . THR A 1 229 ? 28.310 48.224 1.773 1.00 40.88 217 THR A CA 1
ATOM 1747 C C . THR A 1 229 ? 28.728 47.001 0.950 1.00 40.87 217 THR A C 1
ATOM 1748 O O . THR A 1 229 ? 27.887 46.331 0.351 1.00 44.38 217 THR A O 1
ATOM 1752 N N . ILE A 1 230 ? 30.031 46.743 0.905 1.00 38.48 218 ILE A N 1
ATOM 1753 C CA . ILE A 1 230 ? 30.592 45.684 0.073 1.00 36.78 218 ILE A CA 1
ATOM 1754 C C . ILE A 1 230 ? 30.319 44.308 0.744 1.00 38.77 218 ILE A C 1
ATOM 1755 O O . ILE A 1 230 ? 30.110 43.284 0.076 1.00 40.58 218 ILE A O 1
ATOM 1760 N N . PHE A 1 231 ? 30.311 44.283 2.070 1.00 38.33 219 PHE A N 1
ATOM 1761 C CA . PHE A 1 231 ? 29.983 43.052 2.774 1.00 40.44 219 PHE A CA 1
ATOM 1762 C C . PHE A 1 231 ? 28.525 42.627 2.497 1.00 40.33 219 PHE A C 1
ATOM 1763 O O . PHE A 1 231 ? 28.265 41.465 2.233 1.00 40.28 219 PHE A O 1
ATOM 1771 N N . ARG A 1 232 ? 27.600 43.571 2.528 1.00 39.14 220 ARG A N 1
ATOM 1772 C CA . ARG A 1 232 ? 26.202 43.300 2.165 1.00 40.82 220 ARG A CA 1
ATOM 1773 C C . ARG A 1 232 ? 25.985 42.840 0.743 1.00 41.31 220 ARG A C 1
ATOM 1774 O O . ARG A 1 232 ? 25.232 41.898 0.517 1.00 41.37 220 ARG A O 1
ATOM 1782 N N . LEU A 1 233 ? 26.651 43.488 -0.209 1.00 40.67 221 LEU A N 1
ATOM 1783 C CA . LEU A 1 233 ? 26.639 43.013 -1.586 1.00 41.21 221 LEU A CA 1
ATOM 1784 C C . LEU A 1 233 ? 27.156 41.582 -1.738 1.00 41.05 221 LEU A C 1
ATOM 1785 O O . LEU A 1 233 ? 26.493 40.740 -2.337 1.00 40.91 221 LEU A O 1
ATOM 1790 N N . GLU A 1 234 ? 28.335 41.308 -1.199 1.00 40.97 222 GLU A N 1
ATOM 1791 C CA . GLU A 1 234 ? 28.907 39.962 -1.282 1.00 43.55 222 GLU A CA 1
ATOM 1792 C C . GLU A 1 234 ? 28.066 38.901 -0.559 1.00 44.01 222 GLU A C 1
ATOM 1793 O O . GLU A 1 234 ? 27.971 37.765 -1.014 1.00 44.30 222 GLU A O 1
ATOM 1799 N N . GLN A 1 235 ? 27.443 39.273 0.549 1.00 45.16 223 GLN A N 1
ATOM 1800 C CA . GLN A 1 235 ? 26.443 38.425 1.182 1.00 45.94 223 GLN A CA 1
ATOM 1801 C C . GLN A 1 235 ? 25.377 37.969 0.196 1.00 45.87 223 GLN A C 1
ATOM 1802 O O . GLN A 1 235 ? 25.062 36.778 0.145 1.00 45.47 223 GLN A O 1
ATOM 1808 N N . GLU A 1 236 ? 24.852 38.896 -0.604 1.00 43.45 224 GLU A N 1
ATOM 1809 C CA . GLU A 1 236 ? 23.802 38.553 -1.567 1.00 47.09 224 GLU A CA 1
ATOM 1810 C C . GLU A 1 236 ? 24.338 37.741 -2.732 1.00 43.08 224 GLU A C 1
ATOM 1811 O O . GLU A 1 236 ? 23.778 36.714 -3.074 1.00 43.75 224 GLU A O 1
ATOM 1817 N N . LEU A 1 237 ? 25.423 38.213 -3.332 1.00 41.20 225 LEU A N 1
ATOM 1818 C CA . LEU A 1 237 ? 26.074 37.531 -4.445 1.00 39.83 225 LEU A CA 1
ATOM 1819 C C . LEU A 1 237 ? 26.542 36.106 -4.134 1.00 41.18 225 LEU A C 1
ATOM 1820 O O . LEU A 1 237 ? 26.432 35.233 -4.997 1.00 43.50 225 LEU A O 1
ATOM 1825 N N . SER A 1 238 ? 27.024 35.864 -2.914 1.00 39.59 226 SER A N 1
ATOM 1826 C CA . SER A 1 238 ? 27.456 34.532 -2.507 1.00 41.71 226 SER A CA 1
ATOM 1827 C C . SER A 1 238 ? 26.326 33.503 -2.541 1.00 43.11 226 SER A C 1
ATOM 1828 O O . SER A 1 238 ? 26.575 32.323 -2.682 1.00 44.02 226 SER A O 1
ATOM 1831 N N . ARG A 1 239 ? 25.088 33.956 -2.429 1.00 45.62 227 ARG A N 1
ATOM 1832 C CA . ARG A 1 239 ? 23.944 33.056 -2.440 1.00 48.22 227 ARG A CA 1
ATOM 1833 C C . ARG A 1 239 ? 23.421 32.765 -3.840 1.00 49.49 227 ARG A C 1
ATOM 1834 O O . ARG A 1 239 ? 22.557 31.925 -3.999 1.00 50.85 227 ARG A O 1
ATOM 1842 N N . ASP A 1 240 ? 23.910 33.477 -4.853 1.00 50.19 228 ASP A N 1
ATOM 1843 C CA . ASP A 1 240 ? 23.435 33.283 -6.221 1.00 48.97 228 ASP A CA 1
ATOM 1844 C C . ASP A 1 240 ? 24.173 32.138 -6.958 1.00 47.79 228 ASP A C 1
ATOM 1845 O O . ASP A 1 240 ? 25.314 32.309 -7.395 1.00 43.73 228 ASP A O 1
ATOM 1850 N N . ARG A 1 241 ? 23.484 31.008 -7.141 1.00 47.65 229 ARG A N 1
ATOM 1851 C CA . ARG A 1 241 ? 24.067 29.805 -7.766 1.00 49.46 229 ARG A CA 1
ATOM 1852 C C . ARG A 1 241 ? 24.568 29.989 -9.191 1.00 48.49 229 ARG A C 1
ATOM 1853 O O . ARG A 1 241 ? 25.555 29.356 -9.612 1.00 48.12 229 ARG A O 1
ATOM 1861 N N . ASN A 1 242 ? 23.891 30.862 -9.929 1.00 47.04 230 ASN A N 1
ATOM 1862 C CA . ASN A 1 242 ? 24.254 31.149 -11.320 1.00 45.33 230 ASN A CA 1
ATOM 1863 C C . ASN A 1 242 ? 25.633 31.755 -11.492 1.00 44.65 230 ASN A C 1
ATOM 1864 O O . ASN A 1 242 ? 26.198 31.670 -12.571 1.00 47.43 230 ASN A O 1
ATOM 1869 N N . ILE A 1 243 ? 26.189 32.336 -10.436 1.00 44.58 231 ILE A N 1
ATOM 1870 C CA . ILE A 1 243 ? 27.435 33.059 -10.548 1.00 45.25 231 ILE A CA 1
ATOM 1871 C C . ILE A 1 243 ? 28.561 32.664 -9.597 1.00 46.64 231 ILE A C 1
ATOM 1872 O O . ILE A 1 243 ? 29.605 33.307 -9.572 1.00 47.37 231 ILE A O 1
ATOM 1877 N N . ILE A 1 244 ? 28.382 31.649 -8.778 1.00 47.03 232 ILE A N 1
ATOM 1878 C CA . ILE A 1 244 ? 29.393 31.457 -7.767 1.00 49.16 232 ILE A CA 1
ATOM 1879 C C . ILE A 1 244 ? 30.754 31.002 -8.259 1.00 46.32 232 ILE A C 1
ATOM 1880 O O . ILE A 1 244 ? 31.741 31.313 -7.606 1.00 47.62 232 ILE A O 1
ATOM 1885 N N . TRP A 1 245 ? 30.825 30.314 -9.395 1.00 44.76 233 TRP A N 1
ATOM 1886 C CA . TRP A 1 245 ? 32.126 29.856 -9.913 1.00 44.14 233 TRP A CA 1
ATOM 1887 C C . TRP A 1 245 ? 32.969 30.995 -10.514 1.00 43.61 233 TRP A C 1
ATOM 1888 O O . TRP A 1 245 ? 34.104 30.785 -10.881 1.00 42.88 233 TRP A O 1
ATOM 1899 N N . LYS A 1 246 ? 32.403 32.198 -10.539 1.00 44.80 234 LYS A N 1
ATOM 1900 C CA A LYS A 1 246 ? 33.173 33.424 -10.820 0.50 45.33 234 LYS A CA 1
ATOM 1901 C CA B LYS A 1 246 ? 33.125 33.443 -10.799 0.50 46.55 234 LYS A CA 1
ATOM 1902 C C . LYS A 1 246 ? 34.061 33.767 -9.637 1.00 44.84 234 LYS A C 1
ATOM 1903 O O . LYS A 1 246 ? 35.029 34.485 -9.796 1.00 47.63 234 LYS A O 1
ATOM 1914 N N . ALA A 1 247 ? 33.746 33.256 -8.449 1.00 42.22 235 ALA A N 1
ATOM 1915 C CA . ALA A 1 247 ? 34.379 33.740 -7.231 1.00 42.31 235 ALA A CA 1
ATOM 1916 C C . ALA A 1 247 ? 35.821 33.323 -7.002 1.00 44.16 235 ALA A C 1
ATOM 1917 O O . ALA A 1 247 ? 36.268 32.267 -7.431 1.00 42.55 235 ALA A O 1
ATOM 1919 N N . ASP A 1 248 ? 36.522 34.174 -6.258 1.00 46.48 236 ASP A N 1
ATOM 1920 C CA . ASP A 1 248 ? 37.894 33.944 -5.833 1.00 48.00 236 ASP A CA 1
ATOM 1921 C C . ASP A 1 248 ? 38.054 32.568 -5.208 1.00 49.93 236 ASP A C 1
ATOM 1922 O O . ASP A 1 248 ? 38.888 31.784 -5.675 1.00 52.97 236 ASP A O 1
ATOM 1927 N N . HIS A 1 249 ? 37.262 32.274 -4.166 1.00 49.88 237 HIS A N 1
ATOM 1928 C CA . HIS A 1 249 ? 37.260 30.934 -3.525 1.00 48.50 237 HIS A CA 1
ATOM 1929 C C . HIS A 1 249 ? 35.856 30.369 -3.446 1.00 46.78 237 HIS A C 1
ATOM 1930 O O . HIS A 1 249 ? 34.891 31.084 -3.560 1.00 48.09 237 HIS A O 1
ATOM 1937 N N . ILE A 1 250 ? 35.744 29.073 -3.213 1.00 46.76 238 ILE A N 1
ATOM 1938 C CA . ILE A 1 250 ? 34.436 28.426 -3.087 1.00 46.09 238 ILE A CA 1
ATOM 1939 C C . ILE A 1 250 ? 34.228 27.898 -1.652 1.00 44.62 238 ILE A C 1
ATOM 1940 O O . ILE A 1 250 ? 35.088 27.226 -1.111 1.00 44.98 238 ILE A O 1
ATOM 1945 N N . PHE A 1 251 ? 33.075 28.217 -1.067 1.00 43.78 239 PHE A N 1
ATOM 1946 C CA . PHE A 1 251 ? 32.636 27.751 0.251 1.00 41.99 239 PHE A CA 1
ATOM 1947 C C . PHE A 1 251 ? 31.563 26.714 0.020 1.00 41.96 239 PHE A C 1
ATOM 1948 O O . PHE A 1 251 ? 30.695 26.921 -0.837 1.00 39.48 239 PHE A O 1
ATOM 1956 N N . PHE A 1 252 ? 31.588 25.613 0.766 1.00 40.11 240 PHE A N 1
ATOM 1957 C CA . PHE A 1 252 ? 30.502 24.646 0.634 1.00 42.89 240 PHE A CA 1
ATOM 1958 C C . PHE A 1 252 ? 30.184 23.922 1.932 1.00 43.74 240 PHE A C 1
ATOM 1959 O O . PHE A 1 252 ? 30.999 23.896 2.855 1.00 44.57 240 PHE A O 1
ATOM 1967 N N . VAL A 1 253 ? 28.982 23.351 1.980 1.00 42.81 241 VAL A N 1
ATOM 1968 C CA . VAL A 1 253 ? 28.487 22.615 3.141 1.00 42.44 241 VAL A CA 1
ATOM 1969 C C . VAL A 1 253 ? 27.926 21.280 2.673 1.00 41.33 241 VAL A C 1
ATOM 1970 O O . VAL A 1 253 ? 27.075 21.258 1.788 1.00 41.07 241 VAL A O 1
ATOM 1974 N N . LEU A 1 254 ? 28.394 20.196 3.273 1.00 40.69 242 LEU A N 1
ATOM 1975 C CA . LEU A 1 254 ? 27.850 18.865 3.065 1.00 42.77 242 LEU A CA 1
ATOM 1976 C C . LEU A 1 254 ? 27.236 18.338 4.344 1.00 43.46 242 LEU A C 1
ATOM 1977 O O . LEU A 1 254 ? 27.677 18.676 5.428 1.00 44.17 242 LEU A O 1
ATOM 1982 N N . LYS A 1 255 ? 26.254 17.462 4.201 1.00 43.17 243 LYS A N 1
ATOM 1983 C CA . LYS A 1 255 ? 25.564 16.852 5.319 1.00 45.38 243 LYS A CA 1
ATOM 1984 C C . LYS A 1 255 ? 25.756 15.365 5.160 1.00 44.60 243 LYS A C 1
ATOM 1985 O O . LYS A 1 255 ? 25.523 14.832 4.076 1.00 43.26 243 LYS A O 1
ATOM 1990 N N . LYS A 1 256 ? 26.219 14.707 6.221 1.00 46.76 244 LYS A N 1
ATOM 1991 C CA . LYS A 1 256 ? 26.432 13.264 6.201 1.00 47.11 244 LYS A CA 1
ATOM 1992 C C 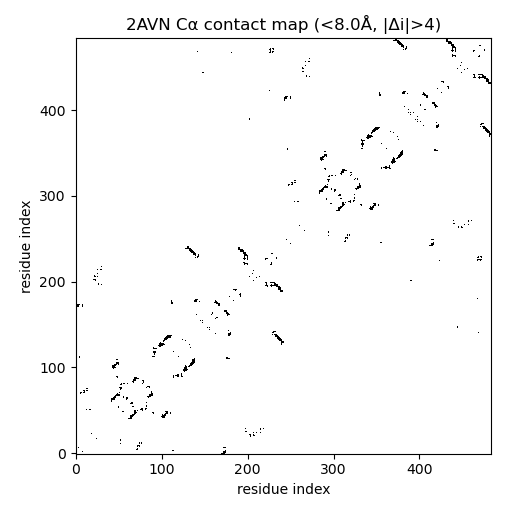. LYS A 1 256 ? 25.077 12.613 6.088 1.00 49.74 244 LYS A C 1
ATOM 1993 O O . LYS A 1 256 ? 24.205 12.876 6.896 1.00 48.27 244 LYS A O 1
ATOM 1999 N N . LYS A 1 257 ? 24.889 11.800 5.054 1.00 56.45 245 LYS A N 1
ATOM 2000 C CA . LYS A 1 257 ? 23.620 11.102 4.835 1.00 61.68 245 LYS A CA 1
ATOM 2001 C C . LYS A 1 257 ? 23.422 10.009 5.888 1.00 65.56 245 LYS A C 1
ATOM 2002 O O . LYS A 1 257 ? 24.387 9.493 6.465 1.00 66.37 245 LYS A O 1
ATOM 2007 N N . ARG A 1 258 ? 22.169 9.660 6.148 1.00 69.95 246 ARG A N 1
ATOM 2008 C CA . ARG A 1 258 ? 21.849 8.765 7.260 1.00 74.23 246 ARG A CA 1
ATOM 2009 C C . ARG A 1 258 ? 21.761 7.275 6.872 1.00 75.03 246 ARG A C 1
ATOM 2010 O O . ARG A 1 258 ? 21.649 6.927 5.696 1.00 75.91 246 ARG A O 1
ATOM 2018 N N . HIS B 1 12 ? 26.746 66.035 -21.589 1.00 80.33 0 HIS B N 1
ATOM 2019 C CA . HIS B 1 12 ? 26.486 64.706 -22.252 1.00 81.49 0 HIS B CA 1
ATOM 2020 C C . HIS B 1 12 ? 25.149 64.701 -23.007 1.00 81.16 0 HIS B C 1
ATOM 2021 O O . HIS B 1 12 ? 24.186 65.298 -22.540 1.00 81.44 0 HIS B O 1
ATOM 2036 N N . LYS B 1 14 ? 21.905 62.387 -24.512 1.00 70.36 2 LYS B N 1
ATOM 2037 C CA . LYS B 1 14 ? 21.204 61.100 -24.377 1.00 66.09 2 LYS B CA 1
ATOM 2038 C C . LYS B 1 14 ? 20.342 60.880 -25.620 1.00 62.51 2 LYS B C 1
ATOM 2039 O O . LYS B 1 14 ? 19.581 61.760 -26.037 1.00 62.86 2 LYS B O 1
ATOM 2041 N N . LEU B 1 15 ? 20.493 59.703 -26.218 1.00 57.61 3 LEU B N 1
ATOM 2042 C CA . LEU B 1 15 ? 19.927 59.399 -27.524 1.00 53.71 3 LEU B CA 1
ATOM 2043 C C . LEU B 1 15 ? 19.170 58.081 -27.501 1.00 50.31 3 LEU B C 1
ATOM 2044 O O . LEU B 1 15 ? 19.457 57.193 -26.721 1.00 45.68 3 LEU B O 1
ATOM 2049 N N . ARG B 1 16 ? 18.261 57.926 -28.435 1.00 50.76 4 ARG B N 1
ATOM 2050 C CA . ARG B 1 16 ? 17.803 56.590 -28.772 1.00 51.16 4 ARG B CA 1
ATOM 2051 C C . ARG B 1 16 ? 18.975 55.806 -29.377 1.00 50.01 4 ARG B C 1
ATOM 2052 O O . ARG B 1 16 ? 19.799 56.342 -30.080 1.00 49.88 4 ARG B O 1
ATOM 2060 N N . SER B 1 17 ? 19.094 54.547 -29.006 1.00 50.30 5 SER B N 1
ATOM 2061 C CA . SER B 1 17 ? 20.077 53.642 -29.575 1.00 48.69 5 SER B CA 1
ATOM 2062 C C . SER B 1 17 ? 20.365 53.853 -31.087 1.00 48.77 5 SER B C 1
ATOM 2063 O O . SER B 1 17 ? 21.530 54.030 -31.507 1.00 46.01 5 SER B O 1
ATOM 2066 N N . TRP B 1 18 ? 19.313 53.836 -31.899 1.00 45.46 6 TRP B N 1
ATOM 2067 C CA . TRP B 1 18 ? 19.496 53.923 -33.347 1.00 46.03 6 TRP B CA 1
ATOM 2068 C C . TRP B 1 18 ? 19.995 55.299 -33.817 1.00 45.21 6 TRP B C 1
ATOM 2069 O O . TRP B 1 18 ? 20.535 55.414 -34.922 1.00 43.89 6 TRP B O 1
ATOM 2080 N N . GLU B 1 19 ? 19.787 56.331 -32.990 1.00 44.19 7 GLU B N 1
ATOM 2081 C CA . GLU B 1 19 ? 20.283 57.660 -33.271 1.00 43.45 7 GLU B CA 1
ATOM 2082 C C . GLU B 1 19 ? 21.794 57.723 -33.071 1.00 41.74 7 GLU B C 1
ATOM 2083 O O . GLU B 1 19 ? 22.482 58.432 -33.785 1.00 45.35 7 GLU B O 1
ATOM 2089 N N . PHE B 1 20 ? 22.292 57.003 -32.077 1.00 39.38 8 PHE B N 1
ATOM 2090 C CA . PHE B 1 20 ? 23.723 56.831 -31.845 1.00 40.61 8 PHE B CA 1
ATOM 2091 C C . PHE B 1 20 ? 24.382 56.102 -33.032 1.00 41.41 8 PHE B C 1
ATOM 2092 O O . PHE B 1 20 ? 25.418 56.531 -33.541 1.00 42.28 8 PHE B O 1
ATOM 2100 N N . TYR B 1 21 ? 23.759 55.012 -33.464 1.00 41.57 9 TYR B N 1
ATOM 2101 C CA . TYR B 1 21 ? 24.251 54.243 -34.594 1.00 39.92 9 TYR B CA 1
ATOM 2102 C C . TYR B 1 21 ? 24.159 55.022 -35.880 1.00 38.94 9 TYR B C 1
ATOM 2103 O O . TYR B 1 21 ? 24.995 54.846 -36.723 1.00 39.89 9 TYR B O 1
ATOM 2112 N N . ASP B 1 22 ? 23.178 55.908 -36.029 1.00 38.41 10 ASP B N 1
ATOM 2113 C CA . ASP B 1 22 ? 23.162 56.770 -37.213 1.00 40.84 10 ASP B CA 1
ATOM 2114 C C . ASP B 1 22 ? 24.407 57.682 -37.242 1.00 41.38 10 ASP B C 1
ATOM 2115 O O . ASP B 1 22 ? 24.838 58.059 -38.323 1.00 43.97 10 ASP B O 1
ATOM 2120 N N . ARG B 1 23 ? 24.955 58.040 -36.073 1.00 36.80 11 ARG B N 1
ATOM 2121 C CA . ARG B 1 23 ? 26.126 58.905 -36.025 1.00 40.09 11 ARG B CA 1
ATOM 2122 C C . ARG B 1 23 ? 27.447 58.189 -36.361 1.00 38.11 11 ARG B C 1
ATOM 2123 O O . ARG B 1 23 ? 28.251 58.774 -37.092 1.00 35.06 11 ARG B O 1
ATOM 2131 N N . ILE B 1 24 ? 27.616 56.942 -35.887 1.00 37.16 12 ILE B N 1
ATOM 2132 C CA . ILE B 1 24 ? 28.872 56.201 -35.980 1.00 38.90 12 ILE B CA 1
ATOM 2133 C C . ILE B 1 24 ? 28.914 55.081 -37.020 1.00 40.65 12 ILE B C 1
ATOM 2134 O O . ILE B 1 24 ? 29.935 54.379 -37.114 1.00 39.52 12 ILE B O 1
ATOM 2139 N N . ALA B 1 25 ? 27.819 54.907 -37.764 1.00 40.61 13 ALA B N 1
ATOM 2140 C CA . ALA B 1 25 ? 27.664 53.831 -38.765 1.00 39.21 13 ALA B CA 1
ATOM 2141 C C . ALA B 1 25 ? 28.862 53.643 -39.716 1.00 38.27 13 ALA B C 1
ATOM 2142 O O . ALA B 1 25 ? 29.328 52.531 -39.901 1.00 42.41 13 ALA B O 1
ATOM 2144 N N . ARG B 1 26 ? 29.369 54.731 -40.277 1.00 36.90 14 ARG B N 1
ATOM 2145 C CA . ARG B 1 26 ? 30.526 54.681 -41.152 1.00 36.93 14 ARG B CA 1
ATOM 2146 C C . ARG B 1 26 ? 31.851 54.313 -40.481 1.00 38.84 14 ARG B C 1
ATOM 2147 O O . ARG B 1 26 ? 32.833 54.065 -41.174 1.00 40.40 14 ARG B O 1
ATOM 2155 N N . ALA B 1 27 ? 31.908 54.326 -39.158 1.00 37.91 15 ALA B N 1
ATOM 2156 C CA . ALA B 1 27 ? 33.112 53.931 -38.456 1.00 38.34 15 ALA B CA 1
ATOM 2157 C C . ALA B 1 27 ? 32.893 52.606 -37.794 1.00 37.62 15 ALA B C 1
ATOM 2158 O O . ALA B 1 27 ? 33.828 52.055 -37.221 1.00 40.20 15 ALA B O 1
ATOM 2160 N N . TYR B 1 28 ? 31.673 52.087 -37.819 1.00 37.43 16 TYR B N 1
ATOM 2161 C CA . TYR B 1 28 ? 31.355 50.932 -36.956 1.00 38.38 16 TYR B CA 1
ATOM 2162 C C . TYR B 1 28 ? 32.225 49.694 -37.220 1.00 41.73 16 TYR B C 1
ATOM 2163 O O . TYR B 1 28 ? 32.717 49.078 -36.275 1.00 42.30 16 TYR B O 1
ATOM 2172 N N . ASP B 1 29 ? 32.417 49.329 -38.483 1.00 43.65 17 ASP B N 1
ATOM 2173 C CA . ASP B 1 29 ? 33.257 48.149 -38.803 1.00 46.66 17 ASP B CA 1
ATOM 2174 C C . ASP B 1 29 ? 34.708 48.315 -38.358 1.00 47.04 17 ASP B C 1
ATOM 2175 O O . ASP B 1 29 ? 35.258 47.408 -37.695 1.00 50.48 17 ASP B O 1
ATOM 2180 N N . SER B 1 30 ? 35.284 49.482 -38.626 1.00 44.22 18 SER B N 1
ATOM 2181 C CA . SER B 1 30 ? 36.615 49.836 -38.111 1.00 46.36 18 SER B CA 1
ATOM 2182 C C . SER B 1 30 ? 36.752 49.789 -36.603 1.00 49.48 18 SER B C 1
ATOM 2183 O O . SER B 1 30 ? 37.820 49.489 -36.107 1.00 50.15 18 SER B O 1
ATOM 2194 N N . TYR B 1 32 ? 35.312 47.766 -34.367 1.00 59.98 20 TYR B N 1
ATOM 2195 C CA . TYR B 1 32 ? 35.381 46.425 -33.807 1.00 58.14 20 TYR B CA 1
ATOM 2196 C C . TYR B 1 32 ? 36.433 45.503 -34.440 1.00 57.63 20 TYR B C 1
ATOM 2197 O O . TYR B 1 32 ? 36.352 44.283 -34.269 1.00 58.49 20 TYR B O 1
ATOM 2206 N N . GLU B 1 33 ? 37.388 46.064 -35.194 1.00 56.28 21 GLU B N 1
ATOM 2207 C CA . GLU B 1 33 ? 38.481 45.275 -35.759 1.00 57.27 21 GLU B CA 1
ATOM 2208 C C . GLU B 1 33 ? 39.600 45.188 -34.721 1.00 53.67 21 GLU B C 1
ATOM 2209 O O . GLU B 1 33 ? 40.591 45.859 -34.866 1.00 55.12 21 GLU B O 1
ATOM 2215 N N . THR B 1 34 ? 39.415 44.404 -33.667 1.00 51.51 22 THR B N 1
ATOM 2216 C CA . THR B 1 34 ? 40.461 44.139 -32.670 1.00 51.69 22 THR B CA 1
ATOM 2217 C C . THR B 1 34 ? 40.634 42.632 -32.515 1.00 48.63 22 THR B C 1
ATOM 2218 O O . THR B 1 34 ? 39.730 41.871 -32.855 1.00 50.28 22 THR B O 1
ATOM 2222 N N . PRO B 1 35 ? 41.776 42.191 -31.976 1.00 49.24 23 PRO B N 1
ATOM 2223 C CA . PRO B 1 35 ? 41.996 40.768 -31.639 1.00 47.58 23 PRO B CA 1
ATOM 2224 C C . PRO B 1 35 ? 40.887 40.131 -30.834 1.00 44.62 23 PRO B C 1
ATOM 2225 O O . PRO B 1 35 ? 40.398 39.070 -31.219 1.00 43.61 23 PRO B O 1
ATOM 2229 N N . LYS B 1 36 ? 40.465 40.784 -29.762 1.00 44.54 24 LYS B N 1
ATOM 2230 C CA . LYS B 1 36 ? 39.352 40.267 -28.968 1.00 47.17 24 LYS B CA 1
ATOM 2231 C C . LYS B 1 36 ? 38.068 40.085 -29.756 1.00 46.02 24 LYS B C 1
ATOM 2232 O O . LYS B 1 36 ? 37.380 39.074 -29.619 1.00 47.23 24 LYS B O 1
ATOM 2238 N N . TRP B 1 37 ? 37.730 41.052 -30.594 1.00 47.20 25 TRP B N 1
ATOM 2239 C CA . TRP B 1 37 ? 36.476 40.953 -31.340 1.00 46.35 25 TRP B CA 1
ATOM 2240 C C . TRP B 1 37 ? 36.576 40.034 -32.527 1.00 46.13 25 TRP B C 1
ATOM 2241 O O . TRP B 1 37 ? 35.591 39.385 -32.903 1.00 46.73 25 TRP B O 1
ATOM 2252 N N . LYS B 1 38 ? 37.772 39.944 -33.106 1.00 47.26 26 LYS B N 1
ATOM 2253 C CA . LYS B 1 38 ? 38.025 38.911 -34.101 1.00 49.95 26 LYS B CA 1
ATOM 2254 C C . LYS B 1 38 ? 37.769 37.537 -33.467 1.00 46.01 26 LYS B C 1
ATOM 2255 O O . LYS B 1 38 ? 37.101 36.686 -34.049 1.00 43.81 26 LYS B O 1
ATOM 2261 N N . LEU B 1 39 ? 38.248 37.351 -32.240 1.00 44.15 27 LEU B N 1
ATOM 2262 C CA . LEU B 1 39 ? 37.991 36.130 -31.500 1.00 42.22 27 LEU B CA 1
ATOM 2263 C C . LEU B 1 39 ? 36.526 35.892 -31.214 1.00 42.02 27 LEU B C 1
ATOM 2264 O O . LEU B 1 39 ? 36.042 34.785 -31.435 1.00 38.42 27 LEU B O 1
ATOM 2269 N N . TYR B 1 40 ? 35.814 36.903 -30.716 1.00 41.04 28 TYR B N 1
ATOM 2270 C CA . TYR B 1 40 ? 34.385 36.718 -30.429 1.00 42.82 28 TYR B CA 1
ATOM 2271 C C . TYR B 1 40 ? 33.602 36.426 -31.704 1.00 44.83 28 TYR B C 1
ATOM 2272 O O . TYR B 1 40 ? 32.633 35.676 -31.670 1.00 43.31 28 TYR B O 1
ATOM 2281 N N . HIS B 1 41 ? 34.002 37.014 -32.834 1.00 46.37 29 HIS B N 1
ATOM 2282 C CA . HIS B 1 41 ? 33.250 36.786 -34.074 1.00 47.94 29 HIS B CA 1
ATOM 2283 C C . HIS B 1 41 ? 33.469 35.364 -34.538 1.00 45.97 29 HIS B C 1
ATOM 2284 O O . HIS B 1 41 ? 32.562 34.729 -35.052 1.00 48.00 29 HIS B O 1
ATOM 2291 N N . ARG B 1 42 ? 34.678 34.853 -34.371 1.00 44.78 30 ARG B N 1
ATOM 2292 C CA . ARG B 1 42 ? 34.962 33.458 -34.698 1.00 42.93 30 ARG B CA 1
ATOM 2293 C C . ARG B 1 42 ? 34.129 32.491 -33.819 1.00 43.36 30 ARG B C 1
ATOM 2294 O O . ARG B 1 42 ? 33.588 31.478 -34.296 1.00 46.13 30 ARG B O 1
ATOM 2302 N N . LEU B 1 43 ? 33.986 32.827 -32.545 1.00 42.82 31 LEU B N 1
ATOM 2303 C CA . LEU B 1 43 ? 33.148 32.046 -31.642 1.00 43.79 31 LEU B CA 1
ATOM 2304 C C . LEU B 1 43 ? 31.715 32.032 -32.129 1.00 45.53 31 LEU B C 1
ATOM 2305 O O . LEU B 1 43 ? 31.121 30.943 -32.328 1.00 43.23 31 LEU B O 1
ATOM 2310 N N . ILE B 1 44 ? 31.187 33.227 -32.406 1.00 43.56 32 ILE B N 1
ATOM 2311 C CA . ILE B 1 44 ? 29.781 33.359 -32.784 1.00 44.36 32 ILE B CA 1
ATOM 2312 C C . ILE B 1 44 ? 29.475 32.714 -34.127 1.00 44.63 32 ILE B C 1
ATOM 2313 O O . ILE B 1 44 ? 28.469 32.024 -34.280 1.00 47.23 32 ILE B O 1
ATOM 2318 N N . GLY B 1 45 ? 30.355 32.907 -35.094 1.00 44.61 33 GLY B N 1
ATOM 2319 C CA . GLY B 1 45 ? 30.252 32.209 -36.355 1.00 44.16 33 GLY B CA 1
ATOM 2320 C C . GLY B 1 45 ? 30.209 30.693 -36.209 1.00 44.59 33 GLY B C 1
ATOM 2321 O O . GLY B 1 45 ? 29.402 30.016 -36.864 1.00 45.14 33 GLY B O 1
ATOM 2322 N N . SER B 1 46 ? 31.073 30.148 -35.366 1.00 46.66 34 SER B N 1
ATOM 2323 C CA . SER B 1 46 ? 31.062 28.704 -35.137 1.00 45.45 34 SER B CA 1
ATOM 2324 C C . SER B 1 46 ? 29.753 28.258 -34.476 1.00 44.61 34 SER B C 1
ATOM 2325 O O . SER B 1 46 ? 29.224 27.214 -34.820 1.00 45.01 34 SER B O 1
ATOM 2328 N N . PHE B 1 47 ? 29.199 29.062 -33.572 1.00 48.05 35 PHE B N 1
ATOM 2329 C CA . PHE B 1 47 ? 27.892 28.732 -32.968 1.00 48.44 35 PHE B CA 1
ATOM 2330 C C . PHE B 1 47 ? 26.774 28.768 -33.994 1.00 49.79 35 PHE B C 1
ATOM 2331 O O . PHE B 1 47 ? 25.890 27.920 -33.959 1.00 51.39 35 PHE B O 1
ATOM 2339 N N . LEU B 1 48 ? 26.800 29.736 -34.905 1.00 50.09 36 LEU B N 1
ATOM 2340 C CA . LEU B 1 48 ? 25.780 29.780 -35.964 1.00 50.54 36 LEU B CA 1
ATOM 2341 C C . LEU B 1 48 ? 25.805 28.526 -36.820 1.00 52.03 36 LEU B C 1
ATOM 2342 O O . LEU B 1 48 ? 24.764 28.026 -37.192 1.00 51.06 36 LEU B O 1
ATOM 2347 N N . GLU B 1 49 ? 27.000 28.032 -37.132 1.00 55.17 37 GLU B N 1
ATOM 2348 C CA . GLU B 1 49 ? 27.167 26.828 -37.969 1.00 58.60 37 GLU B CA 1
ATOM 2349 C C . GLU B 1 49 ? 26.683 25.596 -37.235 1.00 55.60 37 GLU B C 1
ATOM 2350 O O . GLU B 1 49 ? 26.101 24.697 -37.808 1.00 57.14 37 GLU B O 1
ATOM 2356 N N . GLU B 1 50 ? 26.896 25.592 -35.941 1.00 54.70 38 GLU B N 1
ATOM 2357 C CA . GLU B 1 50 ? 26.338 24.577 -35.089 1.00 52.87 38 GLU B CA 1
ATOM 2358 C C . GLU B 1 50 ? 24.786 24.568 -35.036 1.00 52.39 38 GLU B C 1
ATOM 2359 O O . GLU B 1 50 ? 24.193 23.517 -35.144 1.00 53.63 38 GLU B O 1
ATOM 2365 N N . TYR B 1 51 ? 24.131 25.715 -34.898 1.00 52.54 39 TYR B N 1
ATOM 2366 C CA . TYR B 1 51 ? 22.662 25.753 -34.747 1.00 53.10 39 TYR B CA 1
ATOM 2367 C C . TYR B 1 51 ? 21.888 25.866 -36.041 1.00 53.26 39 TYR B C 1
ATOM 2368 O O . TYR B 1 51 ? 20.717 25.505 -36.086 1.00 55.40 39 TYR B O 1
ATOM 2377 N N . LEU B 1 52 ? 22.514 26.407 -37.078 1.00 54.37 40 LEU B N 1
ATOM 2378 C CA . LEU B 1 52 ? 21.889 26.520 -38.390 1.00 55.33 40 LEU B CA 1
ATOM 2379 C C . LEU B 1 52 ? 22.641 25.589 -39.331 1.00 58.21 40 LEU B C 1
ATOM 2380 O O . LEU B 1 52 ? 23.470 26.008 -40.127 1.00 59.73 40 LEU B O 1
ATOM 2385 N N . LYS B 1 53 ? 22.373 24.299 -39.201 1.00 63.21 41 LYS B N 1
ATOM 2386 C CA . LYS B 1 53 ? 23.084 23.293 -39.994 1.00 66.28 41 LYS B CA 1
ATOM 2387 C C . LYS B 1 53 ? 22.655 23.305 -41.463 1.00 65.01 41 LYS B C 1
ATOM 2388 O O . LYS B 1 53 ? 23.356 22.755 -42.298 1.00 67.43 41 LYS B O 1
ATOM 2394 N N . ASN B 1 54 ? 21.533 23.948 -41.787 1.00 62.99 42 ASN B N 1
ATOM 2395 C CA . ASN B 1 54 ? 21.115 24.059 -43.171 1.00 61.02 42 ASN B CA 1
ATOM 2396 C C . ASN B 1 54 ? 20.684 25.459 -43.572 1.00 58.55 42 ASN B C 1
ATOM 2397 O O . ASN B 1 54 ? 20.208 26.221 -42.736 1.00 56.81 42 ASN B O 1
ATOM 2402 N N . PRO B 1 55 ? 20.882 25.814 -44.858 1.00 56.61 43 PRO B N 1
ATOM 2403 C CA . PRO B 1 55 ? 20.308 27.059 -45.333 1.00 55.56 43 PRO B CA 1
ATOM 2404 C C . PRO B 1 55 ? 18.779 27.077 -45.141 1.00 55.56 43 PRO B C 1
ATOM 2405 O O . PRO B 1 55 ? 18.059 26.096 -45.455 1.00 52.29 43 PRO B O 1
ATOM 2409 N N . CYS B 1 56 ? 18.305 28.188 -44.590 1.00 52.93 44 CYS B N 1
ATOM 2410 C CA . CYS B 1 56 ? 16.903 28.341 -44.276 1.00 52.17 44 CYS B CA 1
ATOM 2411 C C . CYS B 1 56 ? 16.620 29.843 -44.266 1.00 49.92 44 CYS B C 1
ATOM 2412 O O . CYS B 1 56 ? 17.422 30.624 -44.788 1.00 50.96 44 CYS B O 1
ATOM 2415 N N . ARG B 1 57 ? 15.493 30.246 -43.696 1.00 46.85 45 ARG B N 1
ATOM 2416 C CA . ARG B 1 57 ? 15.065 31.615 -43.817 1.00 44.50 45 ARG B CA 1
ATOM 2417 C C . ARG B 1 57 ? 15.356 32.331 -42.531 1.00 42.00 45 ARG B C 1
ATOM 2418 O O . ARG B 1 57 ? 14.811 32.002 -41.485 1.00 41.09 45 ARG B O 1
ATOM 2426 N N . VAL B 1 58 ? 16.239 33.315 -42.622 1.00 43.08 46 VAL B N 1
ATOM 2427 C CA . VAL B 1 58 ? 16.705 34.038 -41.451 1.00 42.85 46 VAL B CA 1
ATOM 2428 C C . VAL B 1 58 ? 16.364 35.516 -41.484 1.00 42.86 46 VAL B C 1
ATOM 2429 O O . VAL B 1 58 ? 16.515 36.189 -42.496 1.00 45.43 46 VAL B O 1
ATOM 2433 N N . LEU B 1 59 ? 15.953 36.026 -40.331 1.00 44.39 47 LEU B N 1
ATOM 2434 C CA . LEU B 1 59 ? 15.843 37.466 -40.091 1.00 42.94 47 LEU B CA 1
ATOM 2435 C C . LEU B 1 59 ? 17.029 37.937 -39.234 1.00 43.17 47 LEU B C 1
ATOM 2436 O O . LEU B 1 59 ? 17.213 37.449 -38.117 1.00 40.46 47 LEU B O 1
ATOM 2441 N N . ASP B 1 60 ? 17.818 38.873 -39.760 1.00 42.99 48 ASP B N 1
ATOM 2442 C CA . ASP B 1 60 ? 18.921 39.491 -39.023 1.00 42.62 48 ASP B CA 1
ATOM 2443 C C . ASP B 1 60 ? 18.424 40.785 -38.358 1.00 42.48 48 ASP B C 1
ATOM 2444 O O . ASP B 1 60 ? 18.435 41.852 -38.964 1.00 40.22 48 ASP B O 1
ATOM 2449 N N . LEU B 1 61 ? 17.965 40.661 -37.125 1.00 41.83 49 LEU B N 1
ATOM 2450 C CA . LEU B 1 61 ? 17.253 41.732 -36.466 1.00 46.29 49 LEU B CA 1
ATOM 2451 C C . LEU B 1 61 ? 18.252 42.665 -35.750 1.00 45.62 49 LEU B C 1
ATOM 2452 O O . LEU B 1 61 ? 19.051 42.202 -34.926 1.00 41.00 49 LEU B O 1
ATOM 2457 N N . GLY B 1 62 ? 18.211 43.956 -36.091 1.00 44.68 50 GLY B N 1
ATOM 2458 C CA . GLY B 1 62 ? 19.256 44.903 -35.659 1.00 44.43 50 GLY B CA 1
ATOM 2459 C C . GLY B 1 62 ? 20.589 44.481 -36.221 1.00 45.48 50 GLY B C 1
ATOM 2460 O O . GLY B 1 62 ? 21.620 44.537 -35.536 1.00 48.76 50 GLY B O 1
ATOM 2461 N N . GLY B 1 63 ? 20.566 44.005 -37.462 1.00 45.1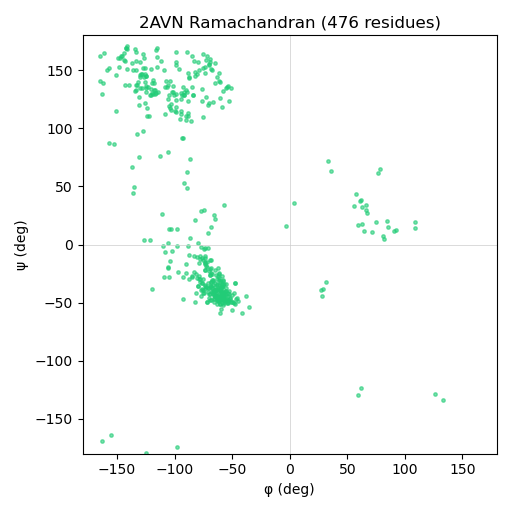7 51 GLY B N 1
ATOM 2462 C CA . GLY B 1 63 ? 21.769 43.452 -38.133 1.00 43.73 51 GLY B CA 1
ATOM 2463 C C . GLY B 1 63 ? 22.837 44.462 -38.519 1.00 43.97 51 GLY B C 1
ATOM 2464 O O . GLY B 1 63 ? 23.900 44.087 -39.029 1.00 46.58 51 GLY B O 1
ATOM 2465 N N . GLY B 1 64 ? 22.561 45.743 -38.281 1.00 41.96 52 GLY B N 1
ATOM 2466 C CA . GLY B 1 64 ? 23.566 46.776 -38.412 1.00 43.45 52 GLY B CA 1
ATOM 2467 C C . GLY B 1 64 ? 24.135 46.921 -39.804 1.00 42.99 52 GLY B C 1
ATOM 2468 O O . GLY B 1 64 ? 23.393 47.186 -40.764 1.00 43.78 52 GLY B O 1
ATOM 2469 N N . THR B 1 65 ? 25.455 46.792 -39.896 1.00 42.61 53 THR B N 1
ATOM 2470 C CA . THR B 1 65 ? 26.206 46.887 -41.158 1.00 42.76 53 THR B CA 1
ATOM 2471 C C . THR B 1 65 ? 26.284 45.532 -41.897 1.00 43.48 53 THR B C 1
ATOM 2472 O O . THR B 1 65 ? 27.008 45.401 -42.882 1.00 43.56 53 THR B O 1
ATOM 2476 N N . GLY B 1 66 ? 25.584 44.524 -41.374 1.00 43.24 54 GLY B N 1
ATOM 2477 C CA . GLY B 1 66 ? 25.338 43.285 -42.088 1.00 45.33 54 GLY B CA 1
ATOM 2478 C C . GLY B 1 66 ? 26.424 42.242 -42.012 1.00 46.48 54 GLY B C 1
ATOM 2479 O O . GLY B 1 66 ? 26.461 41.360 -42.841 1.00 45.63 54 GLY B O 1
ATOM 2480 N N . LYS B 1 67 ? 27.291 42.328 -41.010 1.00 48.01 55 LYS B N 1
ATOM 2481 C CA . LYS B 1 67 ? 28.344 41.345 -40.801 1.00 48.16 55 LYS B CA 1
ATOM 2482 C C . LYS B 1 67 ? 27.775 39.929 -40.885 1.00 44.55 55 LYS B C 1
ATOM 2483 O O . LYS B 1 67 ? 28.273 39.101 -41.658 1.00 43.15 55 LYS B O 1
ATOM 2489 N N . TRP B 1 68 ? 26.711 39.666 -40.140 1.00 42.61 56 TRP B N 1
ATOM 2490 C CA . TRP B 1 68 ? 26.151 38.312 -40.080 1.00 42.59 56 TRP B CA 1
ATOM 2491 C C . TRP B 1 68 ? 25.179 38.016 -41.230 1.00 42.91 56 TRP B C 1
ATOM 2492 O O . TRP B 1 68 ? 25.087 36.877 -41.657 1.00 44.71 56 TRP B O 1
ATOM 2503 N N . SER B 1 69 ? 24.513 39.031 -41.780 1.00 42.22 57 SER B N 1
ATOM 2504 C CA . SER B 1 69 ? 23.797 38.848 -43.037 1.00 43.99 57 SER B CA 1
ATOM 2505 C C . SER B 1 69 ? 24.716 38.346 -44.176 1.00 45.02 57 SER B C 1
ATOM 2506 O O . SER B 1 69 ? 24.386 37.389 -44.878 1.00 44.99 57 SER B O 1
ATOM 2509 N N . LEU B 1 70 ? 25.883 38.964 -44.316 1.00 44.74 58 LEU B N 1
ATOM 2510 C CA . LEU B 1 70 ? 26.845 38.569 -45.339 1.00 46.47 58 LEU B CA 1
ATOM 2511 C C . LEU B 1 70 ? 27.439 37.196 -45.089 1.00 45.11 58 LEU B C 1
ATOM 2512 O O . LEU B 1 70 ? 27.601 36.412 -46.016 1.00 45.66 58 LEU B O 1
ATOM 2517 N N . PHE B 1 71 ? 27.753 36.913 -43.839 1.00 44.29 59 PHE B N 1
ATOM 2518 C CA . PHE B 1 71 ? 28.220 35.576 -43.439 1.00 46.59 59 PHE B CA 1
ATOM 2519 C C . PHE B 1 71 ? 27.237 34.480 -43.887 1.00 45.25 59 PHE B C 1
ATOM 2520 O O . PHE B 1 71 ? 27.617 33.498 -44.494 1.00 42.81 59 PHE B O 1
ATOM 2528 N N . LEU B 1 72 ? 25.956 34.696 -43.627 1.00 47.65 60 LEU B N 1
ATOM 2529 C CA . LEU B 1 72 ? 24.920 33.773 -44.079 1.00 47.78 60 LEU B CA 1
ATOM 2530 C C . LEU B 1 72 ? 24.666 33.788 -45.592 1.00 47.71 60 LEU B C 1
ATOM 2531 O O . LEU B 1 72 ? 24.489 32.710 -46.167 1.00 45.22 60 LEU B O 1
ATOM 2536 N N . GLN B 1 73 ? 24.658 34.968 -46.235 1.00 47.32 61 GLN B N 1
ATOM 2537 C CA . GLN B 1 73 ? 24.449 35.037 -47.692 1.00 47.13 61 GLN B CA 1
ATOM 2538 C C . GLN B 1 73 ? 25.485 34.193 -48.422 1.00 50.29 61 GLN B C 1
ATOM 2539 O O . GLN B 1 73 ? 25.154 33.461 -49.372 1.00 50.14 61 GLN B O 1
ATOM 2545 N N . GLU B 1 74 ? 26.737 34.267 -47.978 1.00 53.51 62 GLU B N 1
ATOM 2546 C CA . GLU B 1 74 ? 27.780 33.527 -48.668 1.00 57.55 62 GLU B CA 1
ATOM 2547 C C . GLU B 1 74 ? 27.724 32.021 -48.401 1.00 53.38 62 GLU B C 1
ATOM 2548 O O . GLU B 1 74 ? 28.307 31.275 -49.137 1.00 53.97 62 GLU B O 1
ATOM 2554 N N . ARG B 1 75 ? 26.977 31.599 -47.384 1.00 52.07 63 ARG B N 1
ATOM 2555 C CA . ARG B 1 75 ? 26.697 30.190 -47.097 1.00 48.36 63 ARG B CA 1
ATOM 2556 C C . ARG B 1 75 ? 25.348 29.680 -47.608 1.00 48.37 63 ARG B C 1
ATOM 2557 O O . ARG B 1 75 ? 24.905 28.609 -47.221 1.00 49.28 63 ARG B O 1
ATOM 2565 N N . GLY B 1 76 ? 24.697 30.450 -48.468 1.00 48.88 64 GLY B N 1
ATOM 2566 C CA . GLY B 1 76 ? 23.513 29.988 -49.163 1.00 48.97 64 GLY B CA 1
ATOM 2567 C C . GLY B 1 76 ? 22.176 30.252 -48.495 1.00 49.73 64 GLY B C 1
ATOM 2568 O O . GLY B 1 76 ? 21.159 29.728 -48.946 1.00 49.83 64 GLY B O 1
ATOM 2569 N N . PHE B 1 77 ? 22.156 31.078 -47.449 1.00 49.66 65 PHE B N 1
ATOM 2570 C CA . PHE B 1 77 ? 20.914 31.373 -46.723 1.00 46.51 65 PHE B CA 1
ATOM 2571 C C . PHE B 1 77 ? 20.090 32.456 -47.396 1.00 47.70 65 PHE B C 1
ATOM 2572 O O . PHE B 1 77 ? 20.600 33.290 -48.182 1.00 50.23 65 PHE B O 1
ATOM 2580 N N . GLU B 1 78 ? 18.799 32.449 -47.081 1.00 46.09 66 GLU B N 1
ATOM 2581 C CA . GLU B 1 78 ? 17.916 33.528 -47.478 1.00 46.16 66 GLU B CA 1
ATOM 2582 C C . GLU B 1 78 ? 17.803 34.418 -46.243 1.00 44.76 66 GLU B C 1
ATOM 2583 O O . GLU B 1 78 ? 17.307 33.980 -45.215 1.00 46.78 66 GLU B O 1
ATOM 2589 N N . VAL B 1 79 ? 18.312 35.639 -46.336 1.00 42.17 67 VAL B N 1
ATOM 2590 C CA A VAL B 1 79 ? 18.461 36.528 -45.184 0.50 40.41 67 VAL B CA 1
ATOM 2591 C CA B VAL B 1 79 ? 18.385 36.524 -45.173 0.50 42.46 67 VAL B CA 1
ATOM 2592 C C . VAL B 1 79 ? 17.805 37.867 -45.487 1.00 41.09 67 VAL B C 1
ATOM 2593 O O . VAL B 1 79 ? 18.035 38.415 -46.573 1.00 41.87 67 VAL B O 1
ATOM 2600 N N . VAL B 1 80 ? 17.052 38.387 -44.519 1.00 39.86 68 VAL B N 1
ATOM 2601 C CA . VAL B 1 80 ? 16.613 39.752 -44.551 1.00 42.23 68 VAL B CA 1
ATOM 2602 C C . VAL B 1 80 ? 17.229 40.450 -43.348 1.00 41.74 68 VAL B C 1
ATOM 2603 O O . VAL B 1 80 ? 17.105 39.968 -42.223 1.00 36.88 68 VAL B O 1
ATOM 2607 N N . LEU B 1 81 ? 17.871 41.600 -43.600 1.00 42.74 69 LEU B N 1
ATOM 2608 C CA . LEU B 1 81 ? 18.373 42.475 -42.552 1.00 42.22 69 LEU B CA 1
ATOM 2609 C C . LEU B 1 81 ? 17.362 43.564 -42.212 1.00 42.04 69 LEU B C 1
ATOM 2610 O O . LEU B 1 81 ? 16.861 44.255 -43.087 1.00 42.99 69 LEU B O 1
ATOM 2615 N N . VAL B 1 82 ? 17.086 43.720 -40.922 1.00 44.21 70 VAL B N 1
ATOM 2616 C CA . VAL B 1 82 ? 16.222 44.783 -40.406 1.00 43.74 70 VAL B CA 1
ATOM 2617 C C . VAL B 1 82 ? 16.967 45.560 -39.354 1.00 41.65 70 VAL B C 1
ATOM 2618 O O . VAL B 1 82 ? 17.595 44.972 -38.469 1.00 41.66 70 VAL B O 1
ATOM 2622 N N . ASP B 1 83 ? 16.840 46.881 -39.417 1.00 40.58 71 ASP B N 1
ATOM 2623 C CA . ASP B 1 83 ? 17.466 47.766 -38.449 1.00 39.93 71 ASP B CA 1
ATOM 2624 C C . ASP B 1 83 ? 16.774 49.127 -38.523 1.00 37.26 71 ASP B C 1
ATOM 2625 O O . ASP B 1 83 ? 16.448 49.600 -39.608 1.00 36.54 71 ASP B O 1
ATOM 2630 N N . PRO B 1 84 ? 16.522 49.763 -37.372 1.00 38.77 72 PRO B N 1
ATOM 2631 C CA . PRO B 1 84 ? 15.970 51.125 -37.387 1.00 39.68 72 PRO B CA 1
ATOM 2632 C C . PRO B 1 84 ? 16.938 52.249 -37.799 1.00 39.79 72 PRO B C 1
ATOM 2633 O O . PRO B 1 84 ? 16.485 53.380 -38.023 1.00 43.35 72 PRO B O 1
ATOM 2637 N N . SER B 1 85 ? 18.235 51.972 -37.891 1.00 42.52 73 SER B N 1
ATOM 2638 C CA . SER B 1 85 ? 19.236 52.992 -38.304 1.00 44.24 73 SER B CA 1
ATOM 2639 C C . SER B 1 85 ? 19.391 53.001 -39.801 1.00 42.93 73 SER B C 1
ATOM 2640 O O . SER B 1 85 ? 19.914 52.039 -40.361 1.00 39.60 73 SER B O 1
ATOM 2643 N N . LYS B 1 86 ? 18.971 54.092 -40.445 1.00 44.54 74 LYS B N 1
ATOM 2644 C CA . LYS B 1 86 ? 19.121 54.249 -41.905 1.00 47.71 74 LYS B CA 1
ATOM 2645 C C . LYS B 1 86 ? 20.559 54.172 -42.372 1.00 45.17 74 LYS B C 1
ATOM 2646 O O . LYS B 1 86 ? 20.842 53.645 -43.443 1.00 46.51 74 LYS B O 1
ATOM 2652 N N . GLU B 1 87 ? 21.459 54.717 -41.565 1.00 43.21 75 GLU B N 1
ATOM 2653 C CA . GLU B 1 87 ? 22.851 54.835 -41.917 1.00 42.39 75 GLU B CA 1
ATOM 2654 C C . GLU B 1 87 ? 23.553 53.488 -41.838 1.00 42.19 75 GLU B C 1
ATOM 2655 O O . GLU B 1 87 ? 24.410 53.193 -42.659 1.00 42.04 75 GLU B O 1
ATOM 2669 N N . LEU B 1 89 ? 21.907 50.711 -42.400 1.00 42.53 77 LEU B N 1
ATOM 2670 C CA . LEU B 1 89 ? 21.320 50.023 -43.562 1.00 42.80 77 LEU B CA 1
ATOM 2671 C C . LEU B 1 89 ? 22.062 50.418 -44.818 1.00 41.51 77 LEU B C 1
ATOM 2672 O O . LEU B 1 89 ? 22.335 49.585 -45.664 1.00 44.96 77 LEU B O 1
ATOM 2677 N N . GLU B 1 90 ? 22.430 51.680 -44.929 1.00 39.90 78 GLU B N 1
ATOM 2678 C CA . GLU B 1 90 ? 23.133 52.125 -46.120 1.00 41.16 78 GLU B CA 1
ATOM 2679 C C . GLU B 1 90 ? 24.496 51.491 -46.228 1.00 41.28 78 GLU B C 1
ATOM 2680 O O . GLU B 1 90 ? 24.929 51.144 -47.317 1.00 43.56 78 GLU B O 1
ATOM 2686 N N . VAL B 1 91 ? 25.174 51.350 -45.087 1.00 42.07 79 VAL B N 1
ATOM 2687 C CA . VAL B 1 91 ? 26.462 50.677 -45.030 1.00 42.81 79 VAL B CA 1
ATOM 2688 C C . VAL B 1 91 ? 26.325 49.186 -45.386 1.00 42.85 79 VAL B C 1
ATOM 2689 O O . VAL B 1 91 ? 27.127 48.639 -46.155 1.00 45.01 79 VAL B O 1
ATOM 2693 N N . ALA B 1 92 ? 25.308 48.532 -44.842 1.00 42.61 80 ALA B N 1
ATOM 2694 C CA . ALA B 1 92 ? 25.037 47.142 -45.177 1.00 44.03 80 ALA B CA 1
ATOM 2695 C C . ALA B 1 92 ? 24.792 46.925 -46.696 1.00 46.35 80 ALA B C 1
ATOM 2696 O O . ALA B 1 92 ? 25.374 46.031 -47.299 1.00 46.59 80 ALA B O 1
ATOM 2698 N N . ARG B 1 93 ? 23.951 47.757 -47.304 1.00 48.38 81 ARG B N 1
ATOM 2699 C CA . ARG B 1 93 ? 23.739 47.736 -48.753 1.00 50.47 81 ARG B CA 1
ATOM 2700 C C . ARG B 1 93 ? 25.035 47.878 -49.568 1.00 48.98 81 ARG B C 1
ATOM 2701 O O . ARG B 1 93 ? 25.314 47.099 -50.477 1.00 48.22 81 ARG B O 1
ATOM 2709 N N . GLU B 1 94 ? 25.826 48.885 -49.235 1.00 47.71 82 GLU B N 1
ATOM 2710 C CA . GLU B 1 94 ? 27.097 49.090 -49.900 1.00 46.21 82 GLU B CA 1
ATOM 2711 C C . GLU B 1 94 ? 28.019 47.897 -49.762 1.00 46.55 82 GLU B C 1
ATOM 2712 O O . GLU B 1 94 ? 28.752 47.612 -50.671 1.00 46.86 82 GLU B O 1
ATOM 2718 N N . LYS B 1 95 ? 27.967 47.186 -48.639 1.00 46.57 83 LYS B N 1
ATOM 2719 C CA . LYS B 1 95 ? 28.786 45.991 -48.457 1.00 46.61 83 LYS B CA 1
ATOM 2720 C C . LYS B 1 95 ? 28.243 44.761 -49.218 1.00 47.15 83 LYS B C 1
ATOM 2721 O O . LYS B 1 95 ? 28.941 43.765 -49.310 1.00 46.89 83 LYS B O 1
ATOM 2727 N N . GLY B 1 96 ? 27.012 44.823 -49.737 1.00 45.29 84 GLY B N 1
ATOM 2728 C CA . GLY B 1 96 ? 26.463 43.752 -50.565 1.00 43.88 84 GLY B CA 1
ATOM 2729 C C . GLY B 1 96 ? 25.359 42.915 -49.927 1.00 45.27 84 GLY B C 1
ATOM 2730 O O . GLY B 1 96 ? 25.083 41.790 -50.367 1.00 46.47 84 GLY B O 1
ATOM 2731 N N . VAL B 1 97 ? 24.734 43.444 -48.888 1.00 43.62 85 VAL B N 1
ATOM 2732 C CA . VAL B 1 97 ? 23.564 42.812 -48.299 1.00 43.89 85 VAL B CA 1
ATOM 2733 C C . VAL B 1 97 ? 22.366 43.089 -49.207 1.00 44.78 85 VAL B C 1
ATOM 2734 O O . VAL B 1 97 ? 22.019 44.265 -49.487 1.00 43.96 85 VAL B O 1
ATOM 2738 N N . LYS B 1 98 ? 21.719 42.007 -49.646 1.00 44.64 86 LYS B N 1
ATOM 2739 C CA . LYS B 1 98 ? 20.734 42.099 -50.708 1.00 47.70 86 LYS B CA 1
ATOM 2740 C C . LYS B 1 98 ? 19.382 42.598 -50.242 1.00 44.64 86 LYS B C 1
ATOM 2741 O O . LYS B 1 98 ? 18.740 43.343 -50.962 1.00 44.22 86 LYS B O 1
ATOM 2747 N N . ASN B 1 99 ? 18.966 42.219 -49.035 1.00 44.11 87 ASN B N 1
ATOM 2748 C CA . ASN B 1 99 ? 17.612 42.537 -48.537 1.00 42.00 87 ASN B CA 1
ATOM 2749 C C . ASN B 1 99 ? 17.695 43.333 -47.239 1.00 41.27 87 ASN B C 1
ATOM 2750 O O . ASN B 1 99 ? 18.145 42.805 -46.230 1.00 41.39 87 ASN B O 1
ATOM 2755 N N . VAL B 1 100 ? 17.317 44.605 -47.277 1.00 39.98 88 VAL B N 1
ATOM 2756 C CA . VAL B 1 100 ? 17.381 45.474 -46.095 1.00 43.11 88 VAL B CA 1
ATOM 2757 C C . VAL B 1 100 ? 16.064 46.235 -45.892 1.00 42.79 88 VAL B C 1
ATOM 2758 O O . VAL B 1 100 ? 15.474 46.698 -46.853 1.00 44.89 88 VAL B O 1
ATOM 2762 N N . VAL B 1 101 ? 15.636 46.348 -44.635 1.00 42.44 89 VAL B N 1
ATOM 2763 C CA . VAL B 1 101 ? 14.360 46.953 -44.257 1.00 40.47 89 VAL B CA 1
ATOM 2764 C C . VAL B 1 101 ? 14.578 47.808 -42.999 1.00 40.70 89 VAL B C 1
ATOM 2765 O O . VAL B 1 101 ? 15.262 47.400 -42.035 1.00 37.92 89 VAL B O 1
ATOM 2769 N N . GLU B 1 102 ? 13.972 48.982 -43.006 1.00 39.49 90 GLU B N 1
ATOM 2770 C CA . GLU B 1 102 ? 14.039 49.877 -41.872 1.00 39.60 90 GLU B CA 1
ATOM 2771 C C . GLU B 1 102 ? 12.894 49.615 -40.915 1.00 38.26 90 GLU B C 1
ATOM 2772 O O . GLU B 1 102 ? 11.765 49.941 -41.183 1.00 36.34 90 GLU B O 1
ATOM 2778 N N . ALA B 1 103 ? 13.201 49.017 -39.788 1.00 41.05 91 ALA B N 1
ATOM 2779 C CA . ALA B 1 103 ? 12.206 48.832 -38.733 1.00 42.91 91 ALA B CA 1
ATOM 2780 C C . ALA B 1 103 ? 12.884 48.538 -37.378 1.00 44.37 91 ALA B C 1
ATOM 2781 O O . ALA B 1 103 ? 14.078 48.167 -37.315 1.00 42.82 91 ALA B O 1
ATOM 2783 N N . LYS B 1 104 ? 12.071 48.681 -36.332 1.00 44.42 92 LYS B N 1
ATOM 2784 C CA . LYS B 1 104 ? 12.387 48.294 -34.977 1.00 46.20 92 LYS B CA 1
ATOM 2785 C C . LYS B 1 104 ? 11.836 46.910 -34.648 1.00 45.19 92 LYS B C 1
ATOM 2786 O O . LYS B 1 104 ? 10.784 46.505 -35.125 1.00 45.39 92 LYS B O 1
ATOM 2792 N N . ALA B 1 105 ? 12.511 46.227 -33.745 1.00 44.50 93 ALA B N 1
ATOM 2793 C CA . ALA B 1 105 ? 12.069 44.928 -33.264 1.00 44.78 93 ALA B CA 1
ATOM 2794 C C . ALA B 1 105 ? 10.660 44.946 -32.641 1.00 45.16 93 ALA B C 1
ATOM 2795 O O . ALA B 1 105 ? 9.956 43.948 -32.695 1.00 44.49 93 ALA B O 1
ATOM 2797 N N . GLU B 1 106 ? 10.274 46.069 -32.037 1.00 43.93 94 GLU B N 1
ATOM 2798 C CA . GLU B 1 106 ? 8.971 46.216 -31.396 1.00 46.36 94 GLU B CA 1
ATOM 2799 C C . GLU B 1 106 ? 7.811 46.239 -32.382 1.00 46.68 94 GLU B C 1
ATOM 2800 O O . GLU B 1 106 ? 6.662 46.169 -31.969 1.00 46.83 94 GLU B O 1
ATOM 2806 N N . ASP B 1 107 ? 8.100 46.400 -33.672 1.00 47.01 95 ASP B N 1
ATOM 2807 C CA . ASP B 1 107 ? 7.058 46.472 -34.673 1.00 46.06 95 ASP B CA 1
ATOM 2808 C C . ASP B 1 107 ? 7.583 46.102 -36.051 1.00 44.42 95 ASP B C 1
ATOM 2809 O O . ASP B 1 107 ? 7.992 46.970 -36.839 1.00 46.42 95 ASP B O 1
ATOM 2814 N N . LEU B 1 108 ? 7.545 44.811 -36.337 1.00 41.97 96 LEU B N 1
ATOM 2815 C CA . LEU B 1 108 ? 8.131 44.255 -37.533 1.00 43.62 96 LEU B CA 1
ATOM 2816 C C . LEU B 1 108 ? 7.096 44.152 -38.653 1.00 44.14 96 LEU B C 1
ATOM 2817 O O . LEU B 1 108 ? 6.008 43.599 -38.463 1.00 45.09 96 LEU B O 1
ATOM 2822 N N . PRO B 1 109 ? 7.42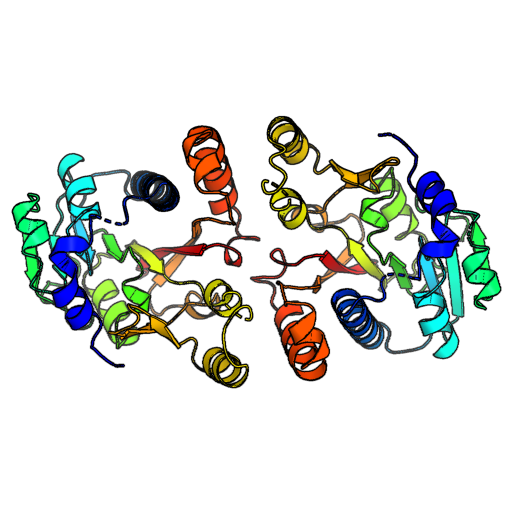2 44.676 -39.835 1.00 44.24 97 PRO B N 1
ATOM 2823 C CA . PRO B 1 109 ? 6.432 44.644 -40.905 1.00 45.07 97 PRO B CA 1
ATOM 2824 C C . PRO B 1 109 ? 6.540 43.342 -41.746 1.00 46.00 97 PRO B C 1
ATOM 2825 O O . PRO B 1 109 ? 6.601 43.394 -42.968 1.00 47.79 97 PRO B O 1
ATOM 2829 N N . PHE B 1 110 ? 6.602 42.194 -41.083 1.00 45.63 98 PHE B N 1
ATOM 2830 C CA . PHE B 1 110 ? 6.731 40.909 -41.755 1.00 44.63 98 PHE B CA 1
ATOM 2831 C C . PHE B 1 110 ? 5.551 40.069 -41.374 1.00 45.70 98 PHE B C 1
ATOM 2832 O O . PHE B 1 110 ? 4.994 40.238 -40.283 1.00 45.54 98 PHE B O 1
ATOM 2840 N N . PRO B 1 111 ? 5.142 39.156 -42.271 1.00 45.12 99 PRO B N 1
ATOM 2841 C CA . PRO B 1 111 ? 4.050 38.301 -41.877 1.00 42.84 99 PRO B CA 1
ATOM 2842 C C . PRO B 1 111 ? 4.491 37.267 -40.819 1.00 41.86 99 PRO B C 1
ATOM 2843 O O . PRO B 1 111 ? 5.688 37.008 -40.602 1.00 42.49 99 PRO B O 1
ATOM 2847 N N . SER B 1 112 ? 3.507 36.713 -40.147 1.00 41.18 100 SER B N 1
ATOM 2848 C CA . SER B 1 112 ? 3.729 35.737 -39.118 1.00 40.60 100 SER B CA 1
ATOM 2849 C C . SER B 1 112 ? 4.263 34.436 -39.719 1.00 42.24 100 SER B C 1
ATOM 2850 O O . SER B 1 112 ? 3.982 34.106 -40.863 1.00 40.87 100 SER B O 1
ATOM 2853 N N . GLY B 1 113 ? 5.050 33.704 -38.942 1.00 42.67 101 GLY B N 1
ATOM 2854 C CA . GLY B 1 113 ? 5.493 32.384 -39.343 1.00 43.23 101 GLY B CA 1
ATOM 2855 C C . GLY B 1 113 ? 6.307 32.347 -40.609 1.00 42.10 101 GLY B C 1
ATOM 2856 O O . GLY B 1 113 ? 6.195 31.406 -41.383 1.00 43.82 101 GLY B O 1
ATOM 2857 N N . ALA B 1 114 ? 7.148 33.352 -40.790 1.00 41.65 102 ALA B N 1
ATOM 2858 C CA . ALA B 1 114 ? 7.867 33.565 -42.036 1.00 42.45 102 ALA B CA 1
ATOM 2859 C C . ALA B 1 114 ? 9.358 33.167 -42.009 1.00 43.45 102 ALA B C 1
ATOM 2860 O O . ALA B 1 114 ? 9.991 33.084 -43.064 1.00 44.31 102 ALA B O 1
ATOM 2862 N N . PHE B 1 115 ? 9.914 32.948 -40.815 1.00 42.69 103 PHE B N 1
ATOM 2863 C CA . PHE B 1 115 ? 11.330 32.625 -40.645 1.00 41.93 103 PHE B CA 1
ATOM 2864 C C . PHE B 1 115 ? 11.562 31.386 -39.774 1.00 42.81 103 PHE B C 1
ATOM 2865 O O . PHE B 1 115 ? 10.814 31.111 -38.808 1.00 42.25 103 PHE B O 1
ATOM 2873 N N . GLU B 1 116 ? 12.621 30.659 -40.124 1.00 41.27 104 GLU B N 1
ATOM 2874 C CA . GLU B 1 116 ? 13.121 29.546 -39.316 1.00 41.04 104 GLU B CA 1
ATOM 2875 C C . GLU B 1 116 ? 13.984 30.039 -38.160 1.00 42.05 104 GLU B C 1
ATOM 2876 O O . GLU B 1 116 ? 14.108 29.343 -37.166 1.00 42.17 104 GLU B O 1
ATOM 2882 N N . ALA B 1 117 ? 14.637 31.189 -38.333 1.00 42.34 105 ALA B N 1
ATOM 2883 C CA . ALA B 1 117 ? 15.458 31.768 -37.297 1.00 43.19 105 ALA B CA 1
ATOM 2884 C C . ALA B 1 117 ? 15.481 33.287 -37.335 1.00 43.20 105 ALA B C 1
ATOM 2885 O O . ALA B 1 117 ? 15.307 33.896 -38.375 1.00 43.05 105 ALA B O 1
ATOM 2887 N N . VAL B 1 118 ? 15.713 33.864 -36.166 1.00 43.62 106 VAL B N 1
ATOM 2888 C CA . VAL B 1 118 ? 15.910 35.297 -36.010 1.00 45.24 106 VAL B CA 1
ATOM 2889 C C . VAL B 1 118 ? 17.241 35.472 -35.296 1.00 45.21 106 VAL B C 1
ATOM 2890 O O . VAL B 1 118 ? 17.486 34.831 -34.288 1.00 43.23 106 VAL B O 1
ATOM 2894 N N . LEU B 1 119 ? 18.095 36.336 -35.818 1.00 46.25 107 LEU B N 1
ATOM 2895 C CA . LEU B 1 119 ? 19.350 36.656 -35.153 1.00 45.37 107 LEU B CA 1
ATOM 2896 C C . LEU B 1 119 ? 19.196 37.979 -34.462 1.00 44.83 107 LEU B C 1
ATOM 2897 O O . LEU B 1 119 ? 18.765 38.940 -35.075 1.00 49.12 107 LEU B O 1
ATOM 2902 N N . ALA B 1 120 ? 19.583 38.057 -33.200 1.00 45.14 108 ALA B N 1
ATOM 2903 C CA . ALA B 1 120 ? 19.675 39.361 -32.527 1.00 45.64 108 ALA B CA 1
ATOM 2904 C C . ALA B 1 120 ? 21.025 39.423 -31.855 1.00 44.02 108 ALA B C 1
ATOM 2905 O O . ALA B 1 120 ? 21.143 39.306 -30.646 1.00 44.23 108 ALA B O 1
ATOM 2907 N N . LEU B 1 121 ? 22.041 39.628 -32.681 1.00 44.70 109 LEU B N 1
ATOM 2908 C CA . LEU B 1 121 ? 23.443 39.591 -32.272 1.00 44.01 109 LEU B CA 1
ATOM 2909 C C . LEU B 1 121 ? 23.978 41.009 -32.030 1.00 43.01 109 LEU B C 1
ATOM 2910 O O . LEU B 1 121 ? 23.365 41.978 -32.434 1.00 45.07 109 LEU B O 1
ATOM 2915 N N . GLY B 1 122 ? 25.131 41.115 -31.374 1.00 42.12 110 GLY B N 1
ATOM 2916 C CA . GLY B 1 122 ? 25.711 42.406 -30.987 1.00 42.63 110 GLY B CA 1
ATOM 2917 C C . GLY B 1 122 ? 24.866 43.206 -30.009 1.00 44.23 110 GLY B C 1
ATOM 2918 O O . GLY B 1 122 ? 24.840 44.437 -30.063 1.00 46.93 110 GLY B O 1
ATOM 2919 N N . ASP B 1 123 ? 24.153 42.499 -29.138 1.00 46.30 111 ASP B N 1
ATOM 2920 C CA . ASP B 1 123 ? 23.510 43.077 -27.951 1.00 47.02 111 ASP B CA 1
ATOM 2921 C C . ASP B 1 123 ? 22.268 43.882 -28.232 1.00 47.00 111 ASP B C 1
ATOM 2922 O O . ASP B 1 123 ? 21.849 44.669 -27.397 1.00 49.08 111 ASP B O 1
ATOM 2927 N N . VAL B 1 124 ? 21.673 43.654 -29.401 1.00 45.69 112 VAL B N 1
ATOM 2928 C CA . VAL B 1 124 ? 20.445 44.299 -29.839 1.00 44.89 112 VAL B CA 1
ATOM 2929 C C . VAL B 1 124 ? 19.358 44.321 -28.757 1.00 42.66 112 VAL B C 1
ATOM 2930 O O . VAL B 1 124 ? 18.736 45.370 -28.495 1.00 43.66 112 VAL B O 1
ATOM 2934 N N . LEU B 1 125 ? 19.150 43.175 -28.109 1.00 41.75 113 LEU B N 1
ATOM 2935 C CA . LEU B 1 125 ? 18.105 43.041 -27.074 1.00 41.12 113 LEU B CA 1
ATOM 2936 C C . LEU B 1 125 ? 18.414 43.758 -25.769 1.00 40.10 113 LEU B C 1
ATOM 2937 O O . LEU B 1 125 ? 17.495 44.049 -25.004 1.00 40.10 113 LEU B O 1
ATOM 2942 N N . SER B 1 126 ? 19.691 44.076 -25.535 1.00 36.94 114 SER B N 1
ATOM 2943 C CA . SER B 1 126 ? 20.037 44.991 -24.463 1.00 39.61 114 SER B CA 1
ATOM 2944 C C . SER B 1 126 ? 19.674 46.419 -24.827 1.00 39.84 114 SER B C 1
ATOM 2945 O O . SER B 1 126 ? 19.609 47.246 -23.939 1.00 40.97 114 SER B O 1
ATOM 2948 N N . TYR B 1 127 ? 19.420 46.723 -26.110 1.00 40.95 115 TYR B N 1
ATOM 2949 C CA . TYR B 1 127 ? 19.167 48.134 -26.536 1.00 42.75 115 TYR B CA 1
ATOM 2950 C C . TYR B 1 127 ? 17.719 48.479 -26.834 1.00 43.09 115 TYR B C 1
ATOM 2951 O O . TYR B 1 127 ? 17.326 49.646 -26.740 1.00 44.45 115 TYR B O 1
ATOM 2960 N N . VAL B 1 128 ? 16.941 47.488 -27.247 1.00 44.70 116 VAL B N 1
ATOM 2961 C CA . VAL B 1 128 ? 15.520 47.707 -27.499 1.00 43.22 116 VAL B CA 1
ATOM 2962 C C . VAL B 1 128 ? 14.858 48.308 -26.256 1.00 43.53 116 VAL B C 1
ATOM 2963 O O . VAL B 1 128 ? 15.119 47.877 -25.138 1.00 43.19 116 VAL B O 1
ATOM 2967 N N . GLU B 1 129 ? 14.037 49.323 -26.491 1.00 44.33 117 GLU B N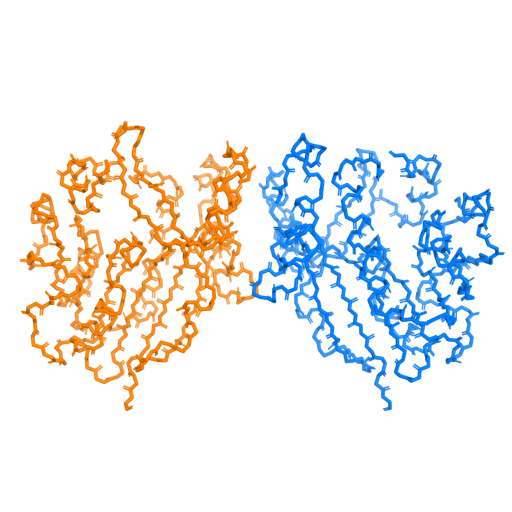 1
ATOM 2968 C CA . GLU B 1 129 ? 13.311 50.045 -25.467 1.00 46.40 117 GLU B CA 1
ATOM 2969 C C . GLU B 1 129 ? 12.195 49.231 -24.842 1.00 46.79 117 GLU B C 1
ATOM 2970 O O . GLU B 1 129 ? 11.913 49.417 -23.677 1.00 48.71 117 GLU B O 1
ATOM 2972 N N . ASN B 1 130 ? 11.552 48.351 -25.613 1.00 47.94 118 ASN B N 1
ATOM 2973 C CA . ASN B 1 130 ? 10.498 47.459 -25.084 1.00 48.01 118 ASN B CA 1
ATOM 2974 C C . ASN B 1 130 ? 10.737 45.995 -25.408 1.00 49.21 118 ASN B C 1
ATOM 2975 O O . ASN B 1 130 ? 10.404 45.532 -26.492 1.00 50.17 118 ASN B O 1
ATOM 2980 N N . LYS B 1 131 ? 11.297 45.279 -24.449 1.00 48.57 119 LYS B N 1
ATOM 2981 C CA . LYS B 1 131 ? 11.626 43.883 -24.616 1.00 50.32 119 LYS B CA 1
ATOM 2982 C C . LYS B 1 131 ? 10.402 42.968 -24.739 1.00 51.18 119 LYS B C 1
ATOM 2983 O O . LYS B 1 131 ? 10.477 41.929 -25.404 1.00 51.34 119 LYS B O 1
ATOM 2989 N N . ASP B 1 132 ? 9.288 43.337 -24.103 1.00 50.96 120 ASP B N 1
ATOM 2990 C CA . ASP B 1 132 ? 8.037 42.581 -24.264 1.00 52.19 120 ASP B CA 1
ATOM 2991 C C . ASP B 1 132 ? 7.611 42.584 -25.728 1.00 50.13 120 ASP B C 1
ATOM 2992 O O . ASP B 1 132 ? 7.454 41.520 -26.328 1.00 50.00 120 ASP B O 1
ATOM 2997 N N . LYS B 1 133 ? 7.401 43.779 -26.287 1.00 47.99 121 LYS B N 1
ATOM 2998 C CA . LYS B 1 133 ? 7.062 43.910 -27.706 1.00 48.13 121 LYS B CA 1
ATOM 2999 C C . LYS B 1 133 ? 8.124 43.246 -28.596 1.00 46.57 121 LYS B C 1
ATOM 3000 O O . LYS B 1 133 ? 7.792 42.465 -29.463 1.00 49.92 121 LYS B O 1
ATOM 3005 N N . ALA B 1 134 ? 9.402 43.515 -28.370 1.00 46.64 122 ALA B N 1
ATOM 3006 C CA . ALA B 1 134 ? 10.471 42.878 -29.174 1.00 45.61 122 ALA B CA 1
ATOM 3007 C C . ALA B 1 134 ? 10.397 41.343 -29.157 1.00 45.53 122 ALA B C 1
ATOM 3008 O O . ALA B 1 134 ? 10.429 40.710 -30.206 1.00 47.62 122 ALA B O 1
ATOM 3010 N N . PHE B 1 135 ? 10.250 40.750 -27.977 1.00 45.37 123 PHE B N 1
ATOM 3011 C CA . PHE B 1 135 ? 10.166 39.298 -27.863 1.00 45.35 123 PHE B CA 1
ATOM 3012 C C . PHE B 1 135 ? 8.914 38.703 -28.474 1.00 44.85 123 PHE B C 1
ATOM 3013 O O . PHE B 1 135 ? 8.951 37.617 -29.062 1.00 45.49 123 PHE B O 1
ATOM 3021 N N . SER B 1 136 ? 7.806 39.385 -28.269 1.00 42.42 124 SER B N 1
ATOM 3022 C CA . SER B 1 136 ? 6.559 39.018 -28.895 1.00 44.88 124 SER B CA 1
ATOM 3023 C C . SER B 1 136 ? 6.642 39.018 -30.438 1.00 44.26 124 SER B C 1
ATOM 3024 O O . SER B 1 136 ? 6.247 38.068 -31.063 1.00 46.07 124 SER B O 1
ATOM 3027 N N . GLU B 1 137 ? 7.148 40.084 -31.041 1.00 45.46 125 GLU B N 1
ATOM 3028 C CA . GLU B 1 137 ? 7.307 40.140 -32.499 1.00 45.84 125 GLU B CA 1
ATOM 3029 C C . GLU B 1 137 ? 8.202 39.043 -33.090 1.00 44.90 125 GLU B C 1
ATOM 3030 O O . GLU B 1 137 ? 7.908 38.481 -34.146 1.00 44.82 125 GLU B O 1
ATOM 3036 N N . ILE B 1 138 ? 9.304 38.780 -32.403 1.00 45.34 126 ILE B N 1
ATOM 3037 C CA . ILE B 1 138 ? 10.228 37.731 -32.764 1.00 45.49 126 ILE B CA 1
ATOM 3038 C C . ILE B 1 138 ? 9.487 36.408 -32.779 1.00 44.07 126 ILE B C 1
ATOM 3039 O O . ILE B 1 138 ? 9.625 35.618 -33.713 1.00 45.72 126 ILE B O 1
ATOM 3044 N N . ARG B 1 139 ? 8.720 36.170 -31.728 1.00 43.57 127 ARG B N 1
ATOM 3045 C CA . ARG B 1 139 ? 7.914 34.969 -31.629 1.00 45.77 127 ARG B CA 1
ATOM 3046 C C . ARG B 1 139 ? 6.921 34.900 -32.800 1.00 44.06 127 ARG B C 1
ATOM 3047 O O . ARG B 1 139 ? 6.749 33.860 -33.438 1.00 43.73 127 ARG B O 1
ATOM 3055 N N . ARG B 1 140 ? 6.271 36.024 -33.083 1.00 43.17 128 ARG B N 1
ATOM 3056 C CA . ARG B 1 140 ? 5.260 36.080 -34.143 1.00 42.77 128 ARG B CA 1
ATOM 3057 C C . ARG B 1 140 ? 5.839 35.723 -35.516 1.00 42.09 128 ARG B C 1
ATOM 3058 O O . ARG B 1 140 ? 5.240 34.936 -36.233 1.00 41.57 128 ARG B O 1
ATOM 3066 N N . VAL B 1 141 ? 7.007 36.272 -35.866 1.00 41.75 129 VAL B N 1
ATOM 3067 C CA . VAL B 1 141 ? 7.580 36.030 -37.205 1.00 41.25 129 VAL B CA 1
ATOM 3068 C C . VAL B 1 141 ? 8.250 34.671 -37.366 1.00 42.54 129 VAL B C 1
ATOM 3069 O O . VAL B 1 141 ? 8.574 34.291 -38.483 1.00 44.13 129 VAL B O 1
ATOM 3073 N N . LEU B 1 142 ? 8.483 33.952 -36.266 1.00 43.01 130 LEU B N 1
ATOM 3074 C CA . LEU B 1 142 ? 9.044 32.604 -36.333 1.00 41.74 130 LEU B CA 1
ATOM 3075 C C . LEU B 1 142 ? 7.970 31.567 -36.618 1.00 41.30 130 LEU B C 1
ATOM 3076 O O . LEU B 1 142 ? 6.842 31.685 -36.153 1.00 40.35 130 LEU B O 1
ATOM 3081 N N . VAL B 1 143 ? 8.348 30.541 -37.372 1.00 42.17 131 VAL B N 1
ATOM 3082 C CA . VAL B 1 143 ? 7.577 29.303 -37.462 1.00 41.74 131 VAL B CA 1
ATOM 3083 C C . VAL B 1 143 ? 7.630 28.521 -36.136 1.00 43.36 131 VAL B C 1
ATOM 3084 O O . VAL B 1 143 ? 8.570 28.707 -35.337 1.00 43.37 131 VAL B O 1
ATOM 3088 N N . PRO B 1 144 ? 6.656 27.602 -35.907 1.00 44.33 132 PRO B N 1
ATOM 3089 C CA . PRO B 1 144 ? 6.781 26.735 -34.718 1.00 44.65 132 PRO B CA 1
ATOM 3090 C C . PRO B 1 144 ? 8.143 26.014 -34.698 1.00 45.40 132 PRO B C 1
ATOM 3091 O O . PRO B 1 144 ? 8.616 25.558 -35.740 1.00 44.20 132 PRO B O 1
ATOM 3095 N N . ASP B 1 145 ? 8.773 25.972 -33.522 1.00 45.61 133 ASP B N 1
ATOM 3096 C CA . ASP B 1 145 ? 10.155 25.504 -33.356 1.00 48.15 133 ASP B CA 1
ATOM 3097 C C . ASP B 1 145 ? 11.239 26.324 -34.036 1.00 49.01 133 ASP B C 1
ATOM 3098 O O . ASP B 1 145 ? 12.386 25.859 -34.117 1.00 50.61 133 ASP B O 1
ATOM 3103 N N . GLY B 1 146 ? 10.908 27.518 -34.530 1.00 46.86 134 GLY B N 1
ATOM 3104 C CA . GLY B 1 146 ? 11.946 28.431 -34.992 1.00 46.07 134 GLY B CA 1
ATOM 3105 C C . GLY B 1 146 ? 12.837 28.870 -33.836 1.00 43.87 134 GLY B C 1
ATOM 3106 O O . GLY B 1 146 ? 12.439 28.838 -32.678 1.00 43.17 134 GLY B O 1
ATOM 3107 N N . LEU B 1 147 ? 14.055 29.273 -34.164 1.00 44.53 135 LEU B N 1
ATOM 3108 C CA . LEU B 1 147 ? 15.049 29.684 -33.178 1.00 43.44 135 LEU B CA 1
ATOM 3109 C C . LEU B 1 147 ? 15.236 31.186 -33.116 1.00 43.00 135 LEU B C 1
ATOM 3110 O O . LEU B 1 147 ? 15.221 31.858 -34.127 1.00 42.92 135 LEU B O 1
ATOM 3115 N N . LEU B 1 148 ? 15.404 31.710 -31.908 1.00 44.95 136 LEU B N 1
ATOM 3116 C CA . LEU B 1 148 ? 16.028 33.014 -31.696 1.00 42.59 136 LEU B CA 1
ATOM 3117 C C . LEU B 1 148 ? 17.467 32.754 -31.229 1.00 43.50 136 LEU B C 1
ATOM 3118 O O . LEU B 1 148 ? 17.675 31.971 -30.314 1.00 42.92 136 LEU B O 1
ATOM 3123 N N . ILE B 1 149 ? 18.436 33.424 -31.853 1.00 42.99 137 ILE B N 1
ATOM 3124 C CA . ILE B 1 149 ? 19.833 33.274 -31.532 1.00 44.51 137 ILE B CA 1
ATOM 3125 C C . ILE B 1 149 ? 20.362 34.657 -31.234 1.00 44.83 137 ILE B C 1
ATOM 3126 O O . ILE B 1 149 ? 20.307 35.531 -32.085 1.00 44.88 137 ILE B O 1
ATOM 3131 N N . ALA B 1 150 ? 20.899 34.862 -30.036 1.00 43.51 138 ALA B N 1
ATOM 3132 C CA . ALA B 1 150 ? 21.161 36.246 -29.602 1.00 43.39 138 ALA B CA 1
ATOM 3133 C C . ALA B 1 150 ? 22.340 36.394 -28.678 1.00 42.72 138 ALA B C 1
ATOM 3134 O O . ALA B 1 150 ? 22.808 35.428 -28.071 1.00 44.68 138 ALA B O 1
ATOM 3136 N N . THR B 1 151 ? 22.830 37.621 -28.596 1.00 45.01 139 THR B N 1
ATOM 3137 C CA . THR B 1 151 ? 23.841 38.001 -27.613 1.00 44.70 139 THR B CA 1
ATOM 3138 C C . THR B 1 151 ? 23.375 39.263 -26.899 1.00 46.68 139 THR B C 1
ATOM 3139 O O . THR B 1 151 ? 22.750 40.145 -27.507 1.00 43.71 139 THR B O 1
ATOM 3143 N N . VAL B 1 152 ? 23.723 39.341 -25.610 1.00 47.26 140 VAL B N 1
ATOM 3144 C CA . VAL B 1 152 ? 23.319 40.415 -24.736 1.00 44.23 140 VAL B CA 1
ATOM 3145 C C . VAL B 1 152 ? 24.438 40.749 -23.782 1.00 45.08 140 VAL B C 1
ATOM 3146 O O . VAL B 1 152 ? 25.331 39.938 -23.532 1.00 42.22 140 VAL B O 1
ATOM 3150 N N . ASP B 1 153 ? 24.378 41.973 -23.257 1.00 44.50 141 ASP B N 1
ATOM 3151 C CA . ASP B 1 153 ? 25.287 42.410 -22.229 1.00 42.75 141 ASP B CA 1
ATOM 3152 C C . ASP B 1 153 ? 25.012 41.635 -20.941 1.00 42.11 141 ASP B C 1
ATOM 3153 O O . ASP B 1 153 ? 23.880 41.244 -20.653 1.00 38.54 141 ASP B O 1
ATOM 3158 N N . ASN B 1 154 ? 26.075 41.456 -20.165 1.00 43.55 142 ASN B N 1
ATOM 3159 C CA . ASN B 1 154 ? 26.032 40.680 -18.922 1.00 43.08 142 ASN B CA 1
ATOM 3160 C C . ASN B 1 154 ? 26.063 41.626 -17.726 1.00 42.72 142 ASN B C 1
ATOM 3161 O O . ASN B 1 154 ? 27.027 42.376 -17.546 1.00 40.46 142 ASN B O 1
ATOM 3166 N N . PHE B 1 155 ? 25.005 41.564 -16.918 1.00 41.62 143 PHE B N 1
ATOM 3167 C CA . PHE B 1 155 ? 24.884 42.352 -15.714 1.00 41.42 143 PHE B CA 1
ATOM 3168 C C . PHE B 1 155 ? 26.186 42.342 -14.878 1.00 42.14 143 PHE B C 1
ATOM 3169 O O . PHE B 1 155 ? 26.696 43.402 -14.488 1.00 41.47 143 PHE B O 1
ATOM 3177 N N . TYR B 1 156 ? 26.743 41.152 -14.643 1.00 42.39 144 TYR B N 1
ATOM 3178 C CA . TYR B 1 156 ? 27.905 40.995 -13.738 1.00 42.25 144 TYR B CA 1
ATOM 3179 C C . TYR B 1 156 ? 29.172 41.579 -14.290 1.00 41.76 144 TYR B C 1
ATOM 3180 O O . TYR B 1 156 ? 30.060 41.942 -13.544 1.00 43.63 144 TYR B O 1
ATOM 3189 N N . THR B 1 157 ? 29.242 41.712 -15.600 1.00 42.15 145 THR B N 1
ATOM 3190 C CA . THR B 1 157 ? 30.381 42.308 -16.260 1.00 44.04 145 THR B CA 1
ATOM 3191 C C . THR B 1 157 ? 30.336 43.820 -16.111 1.00 44.13 145 THR B C 1
ATOM 3192 O O . THR B 1 157 ? 31.346 44.471 -15.856 1.00 45.07 145 THR B O 1
ATOM 3196 N N . PHE B 1 158 ? 29.158 44.375 -16.315 1.00 43.00 146 PHE B N 1
ATOM 3197 C CA . PHE B 1 158 ? 28.923 45.800 -16.068 1.00 43.58 146 PHE B CA 1
ATOM 3198 C C . PHE B 1 158 ? 29.200 46.175 -14.621 1.00 42.01 146 PHE B C 1
ATOM 3199 O O . PHE B 1 158 ? 29.886 47.185 -14.336 1.00 43.20 146 PHE B O 1
ATOM 3207 N N . LEU B 1 159 ? 28.675 45.361 -13.707 1.00 39.04 147 LEU B N 1
ATOM 3208 C CA . LEU B 1 159 ? 28.872 45.595 -12.275 1.00 38.23 147 LEU B CA 1
ATOM 3209 C C . LEU B 1 159 ? 30.357 45.625 -11.904 1.00 36.61 147 LEU B C 1
ATOM 3210 O O . LEU B 1 159 ? 30.793 46.487 -11.154 1.00 38.92 147 LEU B O 1
ATOM 3215 N N . GLN B 1 160 ? 31.125 44.681 -12.424 1.00 34.89 148 GLN B N 1
ATOM 3216 C CA . GLN B 1 160 ? 32.552 44.622 -12.129 1.00 36.36 148 GLN B CA 1
ATOM 3217 C C . GLN B 1 160 ? 33.292 45.839 -12.648 1.00 38.05 148 GLN B C 1
ATOM 3218 O O . GLN B 1 160 ? 34.208 46.329 -11.994 1.00 38.03 148 GLN B O 1
ATOM 3224 N N . GLN B 1 161 ? 32.893 46.299 -13.826 1.00 39.73 149 GLN B N 1
ATOM 3225 C CA . GLN B 1 161 ? 33.457 47.500 -14.458 1.00 44.05 149 GLN B CA 1
ATOM 3226 C C . GLN B 1 161 ? 33.148 48.716 -13.642 1.00 40.57 149 GLN B C 1
ATOM 3227 O O . GLN B 1 161 ? 34.055 49.532 -13.363 1.00 44.01 149 GLN B O 1
ATOM 3241 N N . ILE B 1 163 ? 32.355 48.772 -10.351 1.00 36.63 151 ILE B N 1
ATOM 3242 C CA . ILE B 1 163 ? 33.066 48.653 -9.092 1.00 35.67 151 ILE B CA 1
ATOM 3243 C C . ILE B 1 163 ? 34.477 49.214 -9.206 1.00 34.78 151 ILE B C 1
ATOM 3244 O O . ILE B 1 163 ? 35.028 49.703 -8.230 1.00 32.28 151 ILE B O 1
ATOM 3249 N N . GLU B 1 164 ? 35.092 49.103 -10.374 1.00 39.55 152 GLU B N 1
ATOM 3250 C CA . GLU B 1 164 ? 36.460 49.632 -10.553 1.00 43.83 152 GLU B CA 1
ATOM 3251 C C . GLU B 1 164 ? 36.445 51.172 -10.620 1.00 43.07 152 GLU B C 1
ATOM 3252 O O . GLU B 1 164 ? 37.324 51.810 -10.077 1.00 44.91 152 GLU B O 1
ATOM 3258 N N . LYS B 1 165 ? 35.404 51.744 -11.232 1.00 44.69 153 LYS B N 1
ATOM 3259 C CA . LYS B 1 165 ? 35.410 53.125 -11.755 1.00 46.80 153 LYS B CA 1
ATOM 3260 C C . LYS B 1 165 ? 34.380 54.119 -11.181 1.00 42.44 153 LYS B C 1
ATOM 3261 O O . LYS B 1 165 ? 34.676 55.276 -11.070 1.00 39.60 153 LYS B O 1
ATOM 3264 N N . ASP B 1 166 ? 33.156 53.667 -10.916 1.00 40.41 154 ASP B N 1
ATOM 3265 C CA . ASP B 1 166 ? 32.011 54.548 -10.696 1.00 39.22 154 ASP B CA 1
ATOM 3266 C C . ASP B 1 166 ? 31.704 54.775 -9.253 1.00 39.35 154 ASP B C 1
ATOM 3267 O O . ASP B 1 166 ? 32.063 53.978 -8.389 1.00 38.26 154 ASP B O 1
ATOM 3272 N N . ALA B 1 167 ? 31.022 55.885 -9.009 1.00 39.63 155 ALA B N 1
ATOM 3273 C CA . ALA B 1 167 ? 30.541 56.232 -7.687 1.00 39.01 155 ALA B CA 1
ATOM 3274 C C . ALA B 1 167 ? 29.573 55.169 -7.206 1.00 38.84 155 ALA B C 1
ATOM 3275 O O . ALA B 1 167 ? 28.746 54.664 -7.988 1.00 36.46 155 ALA B O 1
ATOM 3277 N N . TRP B 1 168 ? 29.668 54.859 -5.918 1.00 38.88 156 TRP B N 1
ATOM 3278 C CA . TRP B 1 168 ? 28.855 53.820 -5.337 1.00 40.56 156 TRP B CA 1
ATOM 3279 C C . TRP B 1 168 ? 27.377 54.058 -5.566 1.00 39.91 156 TRP B C 1
ATOM 3280 O O . TRP B 1 168 ? 26.658 53.111 -5.827 1.00 39.04 156 TRP B O 1
ATOM 3291 N N . ASP B 1 169 ? 26.930 55.310 -5.507 1.00 40.08 157 ASP B N 1
ATOM 3292 C CA . ASP B 1 169 ? 25.522 55.616 -5.741 1.00 41.82 157 ASP B CA 1
ATOM 3293 C C . ASP B 1 169 ? 25.004 55.187 -7.111 1.00 42.05 157 ASP B C 1
ATOM 3294 O O . ASP B 1 169 ? 23.814 54.901 -7.255 1.00 42.53 157 ASP B O 1
ATOM 3299 N N . GLN B 1 170 ? 25.887 55.123 -8.106 1.00 39.58 158 GLN B N 1
ATOM 3300 C CA . GLN B 1 170 ? 25.513 54.651 -9.427 1.00 39.85 158 GLN B CA 1
ATOM 3301 C C . GLN B 1 170 ? 25.384 53.139 -9.446 1.00 38.81 158 GLN B C 1
ATOM 3302 O O . GLN B 1 170 ? 24.518 52.570 -10.109 1.00 35.48 158 GLN B O 1
ATOM 3308 N N . ILE B 1 171 ? 26.276 52.482 -8.727 1.00 41.00 159 ILE B N 1
ATOM 3309 C CA . ILE B 1 171 ? 26.206 51.043 -8.561 1.00 41.36 159 ILE B CA 1
ATOM 3310 C C . ILE B 1 171 ? 24.883 50.628 -7.917 1.00 40.67 159 ILE B C 1
ATOM 3311 O O . ILE B 1 171 ? 24.253 49.704 -8.382 1.00 39.58 159 ILE B O 1
ATOM 3316 N N . THR B 1 172 ? 24.490 51.321 -6.861 1.00 41.32 160 THR B N 1
ATOM 3317 C CA . THR B 1 172 ? 23.219 51.089 -6.172 1.00 43.20 160 THR B CA 1
ATOM 3318 C C . THR B 1 172 ? 22.036 51.131 -7.103 1.00 43.10 160 THR B C 1
ATOM 3319 O O . THR B 1 172 ? 21.195 50.255 -7.056 1.00 46.86 160 THR B O 1
ATOM 3323 N N . ARG B 1 173 ? 21.976 52.156 -7.937 1.00 43.12 161 ARG B N 1
ATOM 3324 C CA . ARG B 1 173 ? 20.895 52.321 -8.891 1.00 42.73 161 ARG B CA 1
ATOM 3325 C C . ARG B 1 173 ? 20.906 51.205 -9.918 1.00 42.59 161 ARG B C 1
ATOM 3326 O O . ARG B 1 173 ? 19.881 50.655 -10.246 1.00 42.56 161 ARG B O 1
ATOM 3329 N N . PHE B 1 174 ? 22.092 50.869 -10.418 1.00 43.82 162 PHE B N 1
ATOM 3330 C CA . PHE B 1 174 ? 22.268 49.787 -11.385 1.00 41.44 162 PHE B CA 1
ATOM 3331 C C . PHE B 1 174 ? 21.845 48.413 -10.852 1.00 41.76 162 PHE B C 1
ATOM 3332 O O . PHE B 1 174 ? 21.313 47.597 -11.598 1.00 42.08 162 PHE B O 1
ATOM 3340 N N . LEU B 1 175 ? 22.099 48.138 -9.583 1.00 42.39 163 LEU B N 1
ATOM 3341 C CA . LEU B 1 175 ? 21.622 46.887 -8.991 1.00 44.31 163 LEU B CA 1
ATOM 3342 C C . LEU B 1 175 ? 20.102 46.784 -9.095 1.00 44.64 163 LEU B C 1
ATOM 3343 O O . LEU B 1 175 ? 19.583 45.717 -9.350 1.00 48.10 163 LEU B O 1
ATOM 3348 N N . LYS B 1 176 ? 19.396 47.892 -8.944 1.00 45.98 164 LYS B N 1
ATOM 3349 C CA . LYS B 1 176 ? 17.936 47.901 -9.113 1.00 48.19 164 LYS B CA 1
ATOM 3350 C C . LYS B 1 176 ? 17.466 47.830 -10.584 1.00 47.78 164 LYS B C 1
ATOM 3351 O O . LYS B 1 176 ? 16.501 47.151 -10.886 1.00 49.76 164 LYS B O 1
ATOM 3354 N N . THR B 1 177 ? 18.144 48.518 -11.497 1.00 46.48 165 THR B N 1
ATOM 3355 C CA . THR B 1 177 ? 17.604 48.727 -12.836 1.00 45.26 165 THR B CA 1
ATOM 3356 C C . THR B 1 177 ? 18.243 47.897 -13.915 1.00 44.43 165 THR B C 1
ATOM 3357 O O . THR B 1 177 ? 17.656 47.733 -14.972 1.00 45.02 165 THR B O 1
ATOM 3361 N N . GLN B 1 178 ? 19.441 47.395 -13.656 1.00 44.12 166 GLN B N 1
ATOM 3362 C CA . GLN B 1 178 ? 20.229 46.659 -14.643 1.00 43.52 166 GLN B CA 1
ATOM 3363 C C . GLN B 1 178 ? 20.539 47.481 -15.907 1.00 43.42 166 GLN B C 1
ATOM 3364 O O . GLN B 1 178 ? 20.968 46.934 -16.918 1.00 43.16 166 GLN B O 1
ATOM 3370 N N . THR B 1 179 ? 20.377 48.798 -15.812 1.00 43.74 167 THR B N 1
ATOM 3371 C CA . THR B 1 179 ? 20.501 49.704 -16.940 1.00 44.25 167 THR B CA 1
ATOM 3372 C C . THR B 1 179 ? 21.599 50.744 -16.692 1.00 43.51 167 THR B C 1
ATOM 3373 O O . THR B 1 179 ? 21.675 51.325 -15.625 1.00 39.28 167 THR B O 1
ATOM 3377 N N . THR B 1 180 ? 22.457 50.955 -17.685 1.00 43.32 168 THR B N 1
ATOM 3378 C CA . THR B 1 180 ? 23.499 51.977 -17.601 1.00 46.64 168 THR B CA 1
ATOM 3379 C C . THR B 1 180 ? 23.738 52.588 -18.975 1.00 45.45 168 THR B C 1
ATOM 3380 O O . THR B 1 180 ? 23.293 52.054 -19.974 1.00 46.66 168 THR B O 1
ATOM 3384 N N . SER B 1 181 ? 24.370 53.742 -19.033 1.00 45.68 169 SER B N 1
ATOM 3385 C CA . SER B 1 181 ? 24.557 54.387 -20.322 1.00 48.98 169 SER B CA 1
ATOM 3386 C C . SER B 1 181 ? 25.837 53.874 -20.963 1.00 49.69 169 SER B C 1
ATOM 3387 O O . SER B 1 181 ? 26.793 53.532 -20.283 1.00 51.91 169 SER B O 1
ATOM 3390 N N . VAL B 1 182 ? 25.803 53.738 -22.281 1.00 50.19 170 VAL B N 1
ATOM 3391 C CA . VAL B 1 182 ? 26.936 53.232 -23.057 1.00 49.88 170 VAL B CA 1
ATOM 3392 C C . VAL B 1 182 ? 27.105 54.168 -24.260 1.00 53.45 170 VAL B C 1
ATOM 3393 O O . VAL B 1 182 ? 26.219 54.994 -24.553 1.00 55.87 170 VAL B O 1
ATOM 3397 N N . GLY B 1 183 ? 28.247 54.077 -24.932 1.00 54.23 171 GLY B N 1
ATOM 3398 C CA . GLY B 1 183 ? 28.531 54.957 -26.056 1.00 55.01 171 GLY B CA 1
ATOM 3399 C C . GLY B 1 183 ? 29.835 55.709 -25.946 1.00 56.29 171 GLY B C 1
ATOM 3400 O O . GLY B 1 183 ? 30.881 55.132 -25.744 1.00 59.60 171 GLY B O 1
ATOM 3401 N N . THR B 1 184 ? 29.787 57.012 -26.121 1.00 58.03 172 THR B N 1
ATOM 3402 C CA . THR B 1 184 ? 31.010 57.793 -26.147 1.00 60.49 172 THR B CA 1
ATOM 3403 C C . THR B 1 184 ? 31.062 58.783 -24.981 1.00 61.77 172 THR B C 1
ATOM 3404 O O . THR B 1 184 ? 30.051 59.051 -24.306 1.00 61.77 172 THR B O 1
ATOM 3408 N N . THR B 1 185 ? 32.245 59.342 -24.768 1.00 61.12 173 THR B N 1
ATOM 3409 C CA . THR B 1 185 ? 32.390 60.454 -23.871 1.00 62.05 173 THR B CA 1
ATOM 3410 C C . THR B 1 185 ? 31.300 61.525 -24.166 1.00 62.98 173 THR B C 1
ATOM 3411 O O . THR B 1 185 ? 30.799 62.162 -23.231 1.00 65.91 173 THR B O 1
ATOM 3415 N N . LEU B 1 186 ? 30.883 61.687 -25.424 1.00 61.70 174 LEU B N 1
ATOM 3416 C CA . LEU B 1 186 ? 29.949 62.784 -25.780 1.00 60.88 174 LEU B CA 1
ATOM 3417 C C . LEU B 1 186 ? 28.473 62.386 -26.071 1.00 60.29 174 LEU B C 1
ATOM 3418 O O . LEU B 1 186 ? 27.576 63.240 -26.043 1.00 57.81 174 LEU B O 1
ATOM 3420 N N . PHE B 1 187 ? 28.240 61.104 -26.379 1.00 60.87 175 PHE B N 1
ATOM 3421 C CA . PHE B 1 187 ? 26.908 60.590 -26.759 1.00 60.81 175 PHE B CA 1
ATOM 3422 C C . PHE B 1 187 ? 26.624 59.323 -26.017 1.00 57.52 175 PHE B C 1
ATOM 3423 O O . PHE B 1 187 ? 27.451 58.417 -26.050 1.00 56.15 175 PHE B O 1
ATOM 3431 N N . SER B 1 188 ? 25.438 59.201 -25.434 1.00 55.36 176 SER B N 1
ATOM 3432 C CA . SER B 1 188 ? 25.093 57.952 -24.756 1.00 53.49 176 SER B CA 1
ATOM 3433 C C . SER B 1 188 ? 23.694 57.493 -25.037 1.00 49.34 176 SER B C 1
ATOM 3434 O O . SER B 1 188 ? 22.818 58.286 -25.388 1.00 47.69 176 SER B O 1
ATOM 3437 N N . PHE B 1 189 ? 23.503 56.188 -24.870 1.00 46.37 177 PHE B N 1
ATOM 3438 C CA . PHE B 1 189 ? 22.169 55.607 -24.828 1.00 46.54 177 PHE B CA 1
ATOM 3439 C C . PHE B 1 189 ? 22.180 54.484 -23.772 1.00 46.89 177 PHE B C 1
ATOM 3440 O O . PHE B 1 189 ? 23.236 54.079 -23.289 1.00 46.05 177 PHE B O 1
ATOM 3448 N N . ASN B 1 190 ? 21.001 53.983 -23.418 1.00 47.52 178 ASN B N 1
ATOM 3449 C CA . ASN B 1 190 ? 20.869 53.037 -22.310 1.00 45.58 178 ASN B CA 1
ATOM 3450 C C . ASN B 1 190 ? 20.929 51.603 -22.777 1.00 43.64 178 ASN B C 1
ATOM 3451 O O . ASN B 1 190 ? 20.323 51.242 -23.793 1.00 41.80 178 ASN B O 1
ATOM 3456 N N . SER B 1 191 ? 21.696 50.797 -22.048 1.00 44.12 179 SER B N 1
ATOM 3457 C CA . SER B 1 191 ? 21.744 49.349 -22.262 1.00 43.45 179 SER B CA 1
ATOM 3458 C C . SER B 1 191 ? 21.247 48.648 -21.016 1.00 42.72 179 SER B C 1
ATOM 3459 O O . SER B 1 191 ? 21.646 48.991 -19.928 1.00 41.77 179 SER B O 1
ATOM 3462 N N . TYR B 1 192 ? 20.368 47.673 -21.206 1.00 43.06 180 TYR B N 1
ATOM 3463 C CA . TYR B 1 192 ? 19.883 46.810 -20.179 1.00 41.83 180 TYR B CA 1
ATOM 3464 C C . TYR B 1 192 ? 20.731 45.536 -20.164 1.00 43.50 180 TYR B C 1
ATOM 3465 O O . TYR B 1 192 ? 20.666 44.724 -21.098 1.00 41.75 180 TYR B O 1
ATOM 3474 N N . ALA B 1 193 ? 21.510 45.343 -19.092 1.00 43.94 181 ALA B N 1
ATOM 3475 C CA . ALA B 1 193 ? 22.378 44.163 -18.988 1.00 42.26 181 ALA B CA 1
ATOM 3476 C C . ALA B 1 193 ? 21.612 43.022 -18.329 1.00 42.25 181 ALA B C 1
ATOM 3477 O O . ALA B 1 193 ? 20.981 43.211 -17.267 1.00 40.17 181 ALA B O 1
ATOM 3479 N N . PHE B 1 194 ? 21.675 41.847 -18.963 1.00 41.31 182 PHE B N 1
ATOM 3480 C CA . PHE B 1 194 ? 20.829 40.703 -18.581 1.00 42.85 182 PHE B CA 1
ATOM 3481 C C . PHE B 1 194 ? 21.402 39.917 -17.403 1.00 40.68 182 PHE B C 1
ATOM 3482 O O . PHE B 1 194 ? 22.601 39.789 -17.254 1.00 40.41 182 PHE B O 1
ATOM 3490 N N . LYS B 1 195 ? 20.501 39.352 -16.615 1.00 42.39 183 LYS B N 1
ATOM 3491 C CA . LYS B 1 195 ? 20.792 38.348 -15.613 1.00 43.12 183 LYS B CA 1
ATOM 3492 C C . LYS B 1 195 ? 20.110 37.016 -16.006 1.00 45.44 183 LYS B C 1
ATOM 3493 O O . LYS B 1 195 ? 19.248 36.978 -16.913 1.00 45.47 183 LYS B O 1
ATOM 3499 N N . PRO B 1 196 ? 20.471 35.923 -15.308 1.00 43.37 184 PRO B N 1
ATOM 3500 C CA . PRO B 1 196 ? 19.863 34.606 -15.479 1.00 44.89 184 PRO B CA 1
ATOM 3501 C C . PRO B 1 196 ? 18.341 34.645 -15.433 1.00 46.97 184 PRO B C 1
ATOM 3502 O O . PRO B 1 196 ? 17.663 34.052 -16.271 1.00 48.34 184 PRO B O 1
ATOM 3506 N N . GLU B 1 197 ? 17.821 35.394 -14.482 1.00 47.97 185 GLU B N 1
ATOM 3507 C CA . GLU B 1 197 ? 16.395 35.521 -14.279 1.00 49.15 185 GLU B CA 1
ATOM 3508 C C . GLU B 1 197 ? 15.697 36.054 -15.547 1.00 48.52 185 GLU B C 1
ATOM 3509 O O . GLU B 1 197 ? 14.576 35.663 -15.839 1.00 47.97 185 GLU B O 1
ATOM 3515 N N . ASP B 1 198 ? 16.366 36.939 -16.287 1.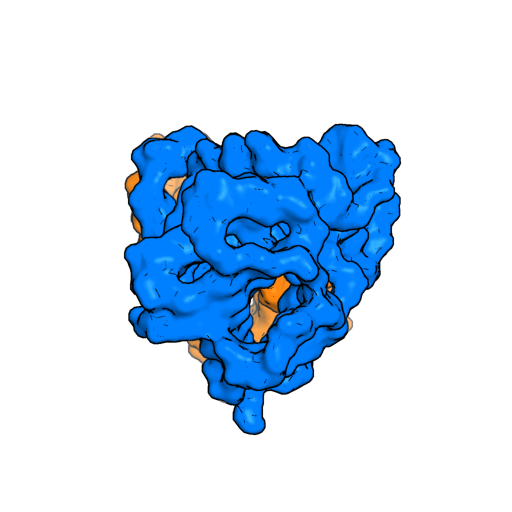00 48.74 186 ASP B N 1
ATOM 3516 C CA . ASP B 1 198 ? 15.852 37.439 -17.552 1.00 48.59 186 ASP B CA 1
ATOM 3517 C C . ASP B 1 198 ? 15.713 36.351 -18.646 1.00 50.20 186 ASP B C 1
ATOM 3518 O O . ASP B 1 198 ? 14.914 36.486 -19.572 1.00 47.45 186 ASP B O 1
ATOM 3523 N N . LEU B 1 199 ? 16.505 35.288 -18.576 1.00 53.39 187 LEU B N 1
ATOM 3524 C CA . LEU B 1 199 ? 16.415 34.247 -19.595 1.00 56.36 187 LEU B CA 1
ATOM 3525 C C . LEU B 1 199 ? 15.561 33.076 -19.135 1.00 59.06 187 LEU B C 1
ATOM 3526 O O . LEU B 1 199 ? 15.330 32.163 -19.887 1.00 60.25 187 LEU B O 1
ATOM 3531 N N . ASP B 1 200 ? 15.061 33.159 -17.911 1.00 63.87 188 ASP B N 1
ATOM 3532 C CA . ASP B 1 200 ? 14.186 32.163 -17.308 1.00 67.22 188 ASP B CA 1
ATOM 3533 C C . ASP B 1 200 ? 12.726 32.427 -17.717 1.00 68.47 188 ASP B C 1
ATOM 3534 O O . ASP B 1 200 ? 12.249 33.577 -17.692 1.00 68.98 188 ASP B O 1
ATOM 3539 N N . SER B 1 201 ? 12.033 31.347 -18.087 1.00 70.87 189 SER B N 1
ATOM 3540 C CA . SER B 1 201 ? 10.612 31.369 -18.516 1.00 72.23 189 SER B CA 1
ATOM 3541 C C . SER B 1 201 ? 10.179 32.638 -19.276 1.00 71.12 189 SER B C 1
ATOM 3542 O O . SER B 1 201 ? 9.466 33.484 -18.732 1.00 72.21 189 SER B O 1
ATOM 3545 N N . LEU B 1 202 ? 10.649 32.767 -20.519 1.00 68.37 190 LEU B N 1
ATOM 3546 C CA . LEU B 1 202 ? 10.162 33.785 -21.439 1.00 64.14 190 LEU B CA 1
ATOM 3547 C C . LEU B 1 202 ? 8.910 33.205 -22.082 1.00 63.08 190 LEU B C 1
ATOM 3548 O O . LEU B 1 202 ? 8.948 32.082 -22.588 1.00 62.31 190 LEU B O 1
ATOM 3553 N N . GLU B 1 203 ? 7.807 33.960 -22.061 1.00 61.99 191 GLU B N 1
ATOM 3554 C CA . GLU B 1 203 ? 6.512 33.470 -22.575 1.00 60.50 191 GLU B CA 1
ATOM 3555 C C . GLU B 1 203 ? 6.641 32.942 -24.000 1.00 57.72 191 GLU B C 1
ATOM 3556 O O . GLU B 1 203 ? 7.137 33.637 -24.888 1.00 58.67 191 GLU B O 1
ATOM 3558 N N . GLY B 1 204 ? 6.248 31.683 -24.181 1.00 54.79 192 GLY B N 1
ATOM 3559 C CA . GLY B 1 204 ? 6.155 31.057 -25.495 1.00 51.78 192 GLY B CA 1
ATOM 3560 C C . GLY B 1 204 ? 7.433 30.504 -26.093 1.00 50.03 192 GLY B C 1
ATOM 3561 O O . GLY B 1 204 ? 7.408 30.017 -27.212 1.00 48.32 192 GLY B O 1
ATOM 3562 N N . PHE B 1 205 ? 8.524 30.551 -25.327 1.00 49.55 193 PHE B N 1
ATOM 3563 C CA . PHE B 1 205 ? 9.845 30.086 -25.741 1.00 50.42 193 PHE B CA 1
ATOM 3564 C C . PHE B 1 205 ? 10.435 29.078 -24.771 1.00 51.39 193 PHE B C 1
ATOM 3565 O O . PHE B 1 205 ? 10.259 29.179 -23.568 1.00 49.79 193 PHE B O 1
ATOM 3573 N N . GLU B 1 206 ? 11.190 28.143 -25.322 1.00 53.47 194 GLU B N 1
ATOM 3574 C CA . GLU B 1 206 ? 12.002 27.208 -24.564 1.00 54.41 194 GLU B CA 1
ATOM 3575 C C . GLU B 1 206 ? 13.461 27.649 -24.689 1.00 51.75 194 GLU B C 1
ATOM 3576 O O . GLU B 1 206 ? 13.955 27.861 -25.796 1.00 51.85 194 GLU B O 1
ATOM 3582 N N . THR B 1 207 ? 14.151 27.792 -23.568 1.00 50.77 195 THR B N 1
ATOM 3583 C CA . THR B 1 207 ? 15.585 28.074 -23.592 1.00 51.80 195 THR B CA 1
ATOM 3584 C C . THR B 1 207 ? 16.361 26.817 -23.962 1.00 49.08 195 THR B C 1
ATOM 3585 O O . THR B 1 207 ? 16.435 25.924 -23.177 1.00 52.54 195 THR B O 1
ATOM 3589 N N . VAL B 1 208 ? 16.940 26.785 -25.157 1.00 47.79 196 VAL B N 1
ATOM 3590 C CA . VAL B 1 208 ? 17.738 25.677 -25.663 1.00 47.44 196 VAL B CA 1
ATOM 3591 C C . VAL B 1 208 ? 19.200 25.692 -25.155 1.00 48.61 196 VAL B C 1
ATOM 3592 O O . VAL B 1 208 ? 19.778 24.654 -24.828 1.00 44.31 196 VAL B O 1
ATOM 3596 N N . ASP B 1 209 ? 19.820 26.863 -25.121 1.00 48.81 197 ASP B N 1
ATOM 3597 C CA . ASP B 1 209 ? 21.197 26.931 -24.695 1.00 49.38 197 ASP B CA 1
ATOM 3598 C C . ASP B 1 209 ? 21.548 28.345 -24.242 1.00 47.29 197 ASP B C 1
ATOM 3599 O O . ASP B 1 209 ? 20.957 29.330 -24.695 1.00 44.13 197 ASP B O 1
ATOM 3604 N N . ILE B 1 210 ? 22.482 28.421 -23.298 1.00 45.50 198 ILE B N 1
ATOM 3605 C CA . ILE B 1 210 ? 23.077 29.683 -22.876 1.00 45.30 198 ILE B CA 1
ATOM 3606 C C . ILE B 1 210 ? 24.570 29.442 -22.818 1.00 44.65 198 ILE B C 1
ATOM 3607 O O . ILE B 1 210 ? 25.010 28.441 -22.257 1.00 45.01 198 ILE B O 1
ATOM 3612 N N . ARG B 1 211 ? 25.335 30.351 -23.418 1.00 45.83 199 ARG B N 1
ATOM 3613 C CA . ARG B 1 211 ? 26.793 30.272 -23.433 1.00 45.17 199 ARG B CA 1
ATOM 3614 C C . ARG B 1 211 ? 27.478 31.598 -23.163 1.00 45.60 199 ARG B C 1
ATOM 3615 O O . ARG B 1 211 ? 26.963 32.657 -23.496 1.00 48.91 199 ARG B O 1
ATOM 3623 N N . GLY B 1 212 ? 28.657 31.508 -22.577 1.00 44.04 200 GLY B N 1
ATOM 3624 C CA . GLY B 1 212 ? 29.476 32.648 -22.261 1.00 44.22 200 GLY B CA 1
ATOM 3625 C C . GLY B 1 212 ? 30.394 32.944 -23.424 1.00 44.48 200 GLY B C 1
ATOM 3626 O O . GLY B 1 212 ? 31.044 32.041 -23.980 1.00 42.41 200 GLY B O 1
ATOM 3627 N N . ILE B 1 213 ? 30.446 34.222 -23.792 1.00 44.00 201 ILE B N 1
ATOM 3628 C CA . ILE B 1 213 ? 31.362 34.695 -24.822 1.00 45.24 201 ILE B CA 1
ATOM 3629 C C . ILE B 1 213 ? 32.453 35.504 -24.147 1.00 44.22 201 ILE B C 1
ATOM 3630 O O . ILE B 1 213 ? 32.200 36.577 -23.593 1.00 40.39 201 ILE B O 1
ATOM 3635 N N . GLY B 1 214 ? 33.660 34.960 -24.181 1.00 43.57 202 GLY B N 1
ATOM 3636 C CA . GLY B 1 214 ? 34.791 35.598 -23.530 1.00 45.67 202 GLY B CA 1
ATOM 3637 C C . GLY B 1 214 ? 34.710 35.331 -22.049 1.00 44.73 202 GLY B C 1
ATOM 3638 O O . GLY B 1 214 ? 34.533 36.238 -21.260 1.00 44.28 202 GLY B O 1
ATOM 3639 N N . VAL B 1 215 ? 34.831 34.060 -21.691 1.00 43.52 203 VAL B N 1
ATOM 3640 C CA . VAL B 1 215 ? 34.728 33.639 -20.320 1.00 43.01 203 VAL B CA 1
ATOM 3641 C C . VAL B 1 215 ? 35.949 34.101 -19.555 1.00 41.85 203 VAL B C 1
ATOM 3642 O O . VAL B 1 215 ? 35.811 34.506 -18.421 1.00 41.58 203 VAL B O 1
ATOM 3654 N N . GLU B 1 217 ? 39.609 36.613 -19.589 1.00 42.29 205 GLU B N 1
ATOM 3655 C CA . GLU B 1 217 ? 40.267 37.785 -20.142 1.00 43.30 205 GLU B CA 1
ATOM 3656 C C . GLU B 1 217 ? 41.663 37.385 -20.547 1.00 43.26 205 GLU B C 1
ATOM 3657 O O . GLU B 1 217 ? 42.385 36.709 -19.788 1.00 42.00 205 GLU B O 1
ATOM 3660 N N . TYR B 1 218 ? 42.058 37.858 -21.715 1.00 43.31 206 TYR B N 1
ATOM 3661 C CA . TYR B 1 218 ? 43.398 37.666 -22.230 1.00 44.94 206 TYR B CA 1
ATOM 3662 C C . TYR B 1 218 ? 43.986 39.040 -22.566 1.00 46.70 206 TYR B C 1
ATOM 3663 O O . TYR B 1 218 ? 43.263 39.942 -23.032 1.00 44.40 206 TYR B O 1
ATOM 3672 N N . PRO B 1 219 ? 45.295 39.208 -22.352 1.00 48.02 207 PRO B N 1
ATOM 3673 C CA . PRO B 1 219 ? 45.973 40.345 -23.006 1.00 50.03 207 PRO B CA 1
ATOM 3674 C C . PRO B 1 219 ? 45.882 40.269 -24.539 1.00 52.77 207 PRO B C 1
ATOM 3675 O O . PRO B 1 219 ? 46.274 39.242 -25.105 1.00 54.29 207 PRO B O 1
ATOM 3679 N N . ASP B 1 220 ? 45.382 41.336 -25.192 1.00 55.30 208 ASP B N 1
ATOM 3680 C CA . ASP B 1 220 ? 45.272 41.402 -26.685 1.00 56.48 208 ASP B CA 1
ATOM 3681 C C . ASP B 1 220 ? 46.533 40.982 -27.435 1.00 55.34 208 ASP B C 1
ATOM 3682 O O . ASP B 1 220 ? 46.425 40.391 -28.524 1.00 56.00 208 ASP B O 1
ATOM 3687 N N . GLU B 1 221 ? 47.704 41.260 -26.848 1.00 54.85 209 GLU B N 1
ATOM 3688 C CA . GLU B 1 221 ? 48.958 40.846 -27.436 1.00 56.23 209 GLU B CA 1
ATOM 3689 C C . GLU B 1 221 ? 48.949 39.329 -27.531 1.00 54.66 209 GLU B C 1
ATOM 3690 O O . GLU B 1 221 ? 49.336 38.774 -28.567 1.00 57.45 209 GLU B O 1
ATOM 3694 N N . ARG B 1 222 ? 48.482 38.659 -26.477 1.00 51.78 210 ARG B N 1
ATOM 3695 C CA . ARG B 1 222 ? 48.561 37.195 -26.408 1.00 50.52 210 ARG B CA 1
ATOM 3696 C C . ARG B 1 222 ? 47.495 36.556 -27.296 1.00 49.59 210 ARG B C 1
ATOM 3697 O O . ARG B 1 222 ? 47.740 35.495 -27.892 1.00 50.82 210 ARG B O 1
ATOM 3702 N N . ILE B 1 223 ? 46.341 37.202 -27.426 1.00 46.55 211 ILE B N 1
ATOM 3703 C CA . ILE B 1 223 ? 45.329 36.706 -28.351 1.00 47.53 211 ILE B CA 1
ATOM 3704 C C . ILE B 1 223 ? 45.852 36.539 -29.783 1.00 51.35 211 ILE B C 1
ATOM 3705 O O . ILE B 1 223 ? 45.503 35.577 -30.475 1.00 55.23 211 ILE B O 1
ATOM 3710 N N . SER B 1 224 ? 46.663 37.483 -30.242 1.00 52.62 212 SER B N 1
ATOM 3711 C CA . SER B 1 224 ? 47.262 37.396 -31.577 1.00 52.62 212 SER B CA 1
ATOM 3712 C C . SER B 1 224 ? 48.310 36.300 -31.638 1.00 51.55 212 SER B C 1
ATOM 3713 O O . SER B 1 224 ? 48.376 35.558 -32.622 1.00 52.04 212 SER B O 1
ATOM 3716 N N . GLU B 1 225 ? 49.137 36.206 -30.597 1.00 48.94 213 GLU B N 1
ATOM 3717 C CA . GLU B 1 225 ? 50.201 35.201 -30.579 1.00 49.12 213 GLU B CA 1
ATOM 3718 C C . GLU B 1 225 ? 49.643 33.759 -30.544 1.00 49.78 213 GLU B C 1
ATOM 3719 O O . GLU B 1 225 ? 50.239 32.883 -31.131 1.00 52.09 213 GLU B O 1
ATOM 3721 N N . ARG B 1 226 ? 48.495 33.533 -29.900 1.00 49.87 214 ARG B N 1
ATOM 3722 C CA . ARG B 1 226 ? 48.002 32.180 -29.576 1.00 48.81 214 ARG B CA 1
ATOM 3723 C C . ARG B 1 226 ? 46.540 32.056 -29.900 1.00 46.07 214 ARG B C 1
ATOM 3724 O O . ARG B 1 226 ? 45.734 31.602 -29.088 1.00 45.21 214 ARG B O 1
ATOM 3732 N N . GLU B 1 227 ? 46.188 32.471 -31.092 1.00 44.50 215 GLU B N 1
ATOM 3733 C CA . GLU B 1 227 ? 44.803 32.653 -31.409 1.00 46.12 215 GLU B CA 1
ATOM 3734 C C . GLU B 1 227 ? 44.010 31.344 -31.408 1.00 44.17 215 GLU B C 1
ATOM 3735 O O . GLU B 1 227 ? 42.892 31.308 -30.864 1.00 40.60 215 GLU B O 1
ATOM 3741 N N . GLU B 1 228 ? 44.574 30.304 -32.041 1.00 41.97 216 GLU B N 1
ATOM 3742 C CA . GLU B 1 228 ? 43.908 29.010 -32.133 1.00 42.12 216 GLU B CA 1
ATOM 3743 C C . GLU B 1 228 ? 43.723 28.409 -30.734 1.00 40.84 216 GLU B C 1
ATOM 3744 O O . GLU B 1 228 ? 42.621 28.030 -30.342 1.00 41.91 216 GLU B O 1
ATOM 3750 N N . THR B 1 229 ? 44.812 28.368 -29.988 1.00 38.06 217 THR B N 1
ATOM 3751 C CA . THR B 1 229 ? 44.804 27.941 -28.614 1.00 37.63 217 THR B CA 1
ATOM 3752 C C . THR B 1 229 ? 43.736 28.658 -27.787 1.00 38.89 217 THR B C 1
ATOM 3753 O O . THR B 1 229 ? 42.968 28.007 -27.098 1.00 40.12 217 THR B O 1
ATOM 3757 N N . ILE B 1 230 ? 43.670 29.987 -27.862 1.00 38.93 218 ILE B N 1
ATOM 3758 C CA . ILE B 1 230 ? 42.659 30.733 -27.101 1.00 36.57 218 ILE B CA 1
ATOM 3759 C C . ILE B 1 230 ? 41.256 30.482 -27.640 1.00 36.97 218 ILE B C 1
ATOM 3760 O O . ILE B 1 230 ? 40.317 30.273 -26.877 1.00 36.81 218 ILE B O 1
ATOM 3765 N N . PHE B 1 231 ? 41.097 30.472 -28.953 1.00 38.81 219 PHE B N 1
ATOM 3766 C CA . PHE B 1 231 ? 39.771 30.156 -29.518 1.00 39.25 219 PHE B CA 1
ATOM 3767 C C . PHE B 1 231 ? 39.198 28.824 -29.007 1.00 40.07 219 PHE B C 1
ATOM 3768 O O . PHE B 1 231 ? 38.049 28.764 -28.557 1.00 39.71 219 PHE B O 1
ATOM 3776 N N . ARG B 1 232 ? 40.021 27.784 -29.067 1.00 39.06 220 ARG B N 1
ATOM 3777 C CA . ARG B 1 232 ? 39.642 26.441 -28.647 1.00 40.87 220 ARG B CA 1
ATOM 3778 C C . ARG B 1 232 ? 39.349 26.331 -27.175 1.00 40.23 220 ARG B C 1
ATOM 3779 O O . ARG B 1 232 ? 38.440 25.621 -26.798 1.00 41.42 220 ARG B O 1
ATOM 3787 N N . LEU B 1 233 ? 40.121 27.013 -26.341 1.00 38.59 221 LEU B N 1
ATOM 3788 C CA . LEU B 1 233 ? 39.809 27.061 -24.906 1.00 40.87 221 LEU B CA 1
ATOM 3789 C C . LEU B 1 233 ? 38.441 27.734 -24.626 1.00 41.33 221 LEU B C 1
ATOM 3790 O O . LEU B 1 233 ? 37.611 27.215 -23.839 1.00 38.09 221 LEU B O 1
ATOM 3795 N N . GLU B 1 234 ? 38.202 28.869 -25.290 1.00 39.55 222 GLU B N 1
ATOM 3796 C CA . GLU B 1 234 ? 36.960 29.582 -25.125 1.00 40.58 222 GLU B CA 1
ATOM 3797 C C . GLU B 1 234 ? 35.801 28.785 -25.677 1.00 42.14 222 GLU B C 1
ATOM 3798 O O . GLU B 1 234 ? 34.689 28.868 -25.175 1.00 40.55 222 GLU B O 1
ATOM 3804 N N . GLN B 1 235 ? 36.068 27.989 -26.695 1.00 43.17 223 GLN B N 1
ATOM 3805 C CA . GLN B 1 235 ? 35.039 27.160 -27.268 1.00 46.57 223 GLN B CA 1
ATOM 3806 C C . GLN B 1 235 ? 34.563 26.107 -26.231 1.00 46.20 223 GLN B C 1
ATOM 3807 O O . GLN B 1 235 ? 33.348 25.878 -26.101 1.00 44.75 223 GLN B O 1
ATOM 3813 N N . GLU B 1 236 ? 35.507 25.483 -25.510 1.00 42.95 224 GLU B N 1
ATOM 3814 C CA . GLU B 1 236 ? 35.189 24.586 -24.403 1.00 46.41 224 GLU B CA 1
ATOM 3815 C C . GLU B 1 236 ? 34.450 25.285 -23.249 1.00 44.12 224 GLU B C 1
ATOM 3816 O O . GLU B 1 236 ? 33.443 24.774 -22.743 1.00 44.25 224 GLU B O 1
ATOM 3822 N N . LEU B 1 237 ? 34.959 26.440 -22.826 1.00 41.95 225 LEU B N 1
ATOM 3823 C CA . LEU B 1 237 ? 34.417 27.157 -21.670 1.00 39.25 225 LEU B CA 1
ATOM 3824 C C . LEU B 1 237 ? 33.026 27.679 -21.921 1.00 39.71 225 LEU B C 1
ATOM 3825 O O . LEU B 1 237 ? 32.238 27.731 -21.011 1.00 42.21 225 LEU B O 1
ATOM 3830 N N . SER B 1 238 ? 32.736 28.087 -23.151 1.00 40.75 226 SER B N 1
ATOM 3831 C CA . SER B 1 238 ? 31.409 28.564 -23.541 1.00 41.35 226 SER B CA 1
ATOM 3832 C C . SER B 1 238 ? 30.324 27.513 -23.379 1.00 41.66 226 SER B C 1
ATOM 3833 O O . SER B 1 238 ? 29.168 27.843 -23.205 1.00 44.97 226 SER B O 1
ATOM 3836 N N . ARG B 1 239 ? 30.706 26.256 -23.425 1.00 42.21 227 ARG B N 1
ATOM 3837 C CA . ARG B 1 239 ? 29.781 25.143 -23.244 1.00 46.90 227 ARG B CA 1
ATOM 3838 C C . ARG B 1 239 ? 29.604 24.737 -21.794 1.00 45.90 227 ARG B C 1
ATOM 3839 O O . ARG B 1 239 ? 28.867 23.818 -21.512 1.00 47.01 227 ARG B O 1
ATOM 3847 N N . ASP B 1 240 ? 30.297 25.398 -20.878 1.00 46.42 228 ASP B N 1
ATOM 3848 C CA . ASP B 1 240 ? 30.223 25.071 -19.469 1.00 46.08 228 ASP B CA 1
ATOM 3849 C C . ASP B 1 240 ? 29.194 25.970 -18.750 1.00 44.69 228 ASP B C 1
ATOM 3850 O O . ASP B 1 240 ? 29.468 27.105 -18.461 1.00 40.38 228 ASP B O 1
ATOM 3855 N N . ARG B 1 241 ? 28.053 25.404 -18.376 1.00 47.02 229 ARG B N 1
ATOM 3856 C CA . ARG B 1 241 ? 26.951 26.160 -17.763 1.00 48.32 229 ARG B CA 1
ATOM 3857 C C . ARG B 1 241 ? 27.306 26.802 -16.448 1.00 45.23 229 ARG B C 1
ATOM 3858 O O . ARG B 1 241 ? 26.720 27.811 -16.072 1.00 46.54 229 ARG B O 1
ATOM 3861 N N . ASN B 1 242 ? 28.253 26.228 -15.739 1.00 42.58 230 ASN B N 1
ATOM 3862 C CA . ASN B 1 242 ? 28.617 26.736 -14.409 1.00 44.00 230 ASN B CA 1
ATOM 3863 C C . ASN B 1 242 ? 29.392 28.036 -14.398 1.00 43.23 230 ASN B C 1
ATOM 3864 O O . ASN B 1 242 ? 29.450 28.685 -13.370 1.00 46.78 230 ASN B O 1
ATOM 3869 N N . ILE B 1 243 ? 29.989 28.409 -15.512 1.00 43.58 231 ILE B N 1
ATOM 3870 C CA . ILE B 1 243 ? 30.920 29.528 -15.545 1.00 46.15 231 ILE B CA 1
ATOM 3871 C C . ILE B 1 243 ? 30.487 30.635 -16.513 1.00 45.61 231 ILE B C 1
ATOM 3872 O O . ILE B 1 243 ? 31.177 31.634 -16.685 1.00 44.17 231 ILE B O 1
ATOM 3877 N N . ILE B 1 244 ? 29.330 30.510 -17.131 1.00 47.09 232 ILE B N 1
ATOM 3878 C CA . ILE B 1 244 ? 29.065 31.444 -18.195 1.00 48.35 232 ILE B CA 1
ATOM 3879 C C . ILE B 1 244 ? 28.740 32.887 -17.764 1.00 48.09 232 ILE B C 1
ATOM 3880 O O . ILE B 1 244 ? 28.990 33.825 -18.514 1.00 49.31 232 ILE B O 1
ATOM 3885 N N . TRP B 1 245 ? 28.295 33.091 -16.538 1.00 45.72 233 TRP B N 1
ATOM 3886 C CA . TRP B 1 245 ? 28.006 34.450 -16.074 1.00 45.52 233 TRP B CA 1
ATOM 3887 C C . TRP B 1 245 ? 29.248 35.273 -15.704 1.00 43.65 233 TRP B C 1
ATOM 3888 O O . TRP B 1 245 ? 29.134 36.448 -15.385 1.00 44.18 233 TRP B O 1
ATOM 3899 N N . LYS B 1 246 ? 30.412 34.646 -15.798 1.00 42.08 234 LYS B N 1
ATOM 3900 C CA . LYS B 1 246 ? 31.710 35.313 -15.734 1.00 43.65 234 LYS B CA 1
ATOM 3901 C C . LYS B 1 246 ? 32.060 35.975 -17.046 1.00 43.13 234 LYS B C 1
ATOM 3902 O O . LYS B 1 246 ? 32.974 36.780 -17.094 1.00 45.17 234 LYS B O 1
ATOM 3908 N N . ALA B 1 247 ? 31.366 35.604 -18.123 1.00 43.50 235 ALA B N 1
ATOM 3909 C CA . ALA B 1 247 ? 31.774 35.979 -19.480 1.00 44.53 235 ALA B CA 1
ATOM 3910 C C . ALA B 1 247 ? 31.483 37.451 -19.827 1.00 42.08 235 ALA B C 1
ATOM 3911 O O . ALA B 1 247 ? 30.588 38.045 -19.278 1.00 40.51 235 ALA B O 1
ATOM 3913 N N . ASP B 1 248 ? 32.278 38.005 -20.727 1.00 43.07 236 ASP B N 1
ATOM 3914 C CA . ASP B 1 248 ? 32.109 39.344 -21.264 1.00 46.58 236 ASP B CA 1
ATOM 3915 C C . ASP B 1 248 ? 30.674 39.576 -21.787 1.00 48.44 236 ASP B C 1
ATOM 3916 O O . ASP B 1 248 ? 30.066 40.567 -21.441 1.00 49.32 236 ASP B O 1
ATOM 3921 N N . HIS B 1 249 ? 30.157 38.656 -22.609 1.00 47.56 237 HIS B N 1
ATOM 3922 C CA . HIS B 1 249 ? 28.786 38.740 -23.143 1.00 48.12 237 HIS B CA 1
ATOM 3923 C C . HIS B 1 249 ? 28.108 37.386 -23.025 1.00 45.10 237 HIS B C 1
ATOM 3924 O O . HIS B 1 249 ? 28.757 36.391 -22.778 1.00 45.86 237 HIS B O 1
ATOM 3931 N N . ILE B 1 250 ? 26.799 37.368 -23.234 1.00 43.02 238 ILE B N 1
ATOM 3932 C CA . ILE B 1 250 ? 26.006 36.160 -23.112 1.00 44.66 238 ILE B CA 1
ATOM 3933 C C . ILE B 1 250 ? 25.349 35.819 -24.436 1.00 43.77 238 ILE B C 1
ATOM 3934 O O . ILE B 1 250 ? 24.742 36.670 -25.061 1.00 45.95 238 ILE B O 1
ATOM 3939 N N . PHE B 1 251 ? 25.504 34.571 -24.858 1.00 43.21 239 PHE B N 1
ATOM 3940 C CA . PHE B 1 251 ? 24.906 34.063 -26.075 1.00 42.83 239 PHE B CA 1
ATOM 3941 C C . PHE B 1 251 ? 23.798 33.130 -25.643 1.00 42.61 239 PHE B C 1
ATOM 3942 O O . PHE B 1 251 ? 23.977 32.326 -24.743 1.00 45.17 239 PHE B O 1
ATOM 3950 N N . PHE B 1 252 ? 22.649 33.240 -26.270 1.00 42.39 240 PHE B N 1
ATOM 3951 C CA . PHE B 1 252 ? 21.575 32.287 -26.006 1.00 43.38 240 PHE B CA 1
ATOM 3952 C C . PHE B 1 252 ? 20.748 31.926 -27.215 1.00 42.63 240 PHE B C 1
ATOM 3953 O O . PHE B 1 252 ? 20.724 32.640 -28.219 1.00 44.68 240 PHE B O 1
ATOM 3961 N N . VAL B 1 253 ? 20.089 30.776 -27.095 1.00 45.43 241 VAL B N 1
ATOM 3962 C CA . VAL B 1 253 ? 19.237 30.222 -28.138 1.00 41.74 241 VAL B CA 1
ATOM 3963 C C . VAL B 1 253 ? 17.902 29.837 -27.511 1.00 42.31 241 VAL B C 1
ATOM 3964 O O . VAL B 1 253 ? 17.848 29.033 -26.568 1.00 41.33 241 VAL B O 1
ATOM 3968 N N . LEU B 1 254 ? 16.831 30.446 -28.015 1.00 42.33 242 LEU B N 1
ATOM 3969 C CA . LEU B 1 254 ? 15.469 30.061 -27.639 1.00 45.21 242 LEU B CA 1
ATOM 3970 C C . LEU B 1 254 ? 14.794 29.364 -28.818 1.00 43.59 242 LEU B C 1
ATOM 3971 O O . LEU B 1 254 ? 15.101 29.656 -29.969 1.00 43.21 242 LEU B O 1
ATOM 3976 N N . LYS B 1 255 ? 13.878 28.459 -28.497 1.00 41.55 243 LYS B N 1
ATOM 3977 C CA . LYS B 1 255 ? 13.046 27.781 -29.471 1.00 44.57 243 LYS B CA 1
ATOM 3978 C C . LYS B 1 255 ? 11.581 28.182 -29.205 1.00 43.93 243 LYS B C 1
ATOM 3979 O O . LYS B 1 255 ? 11.095 28.096 -28.068 1.00 41.11 243 LYS B O 1
ATOM 3984 N N . LYS B 1 25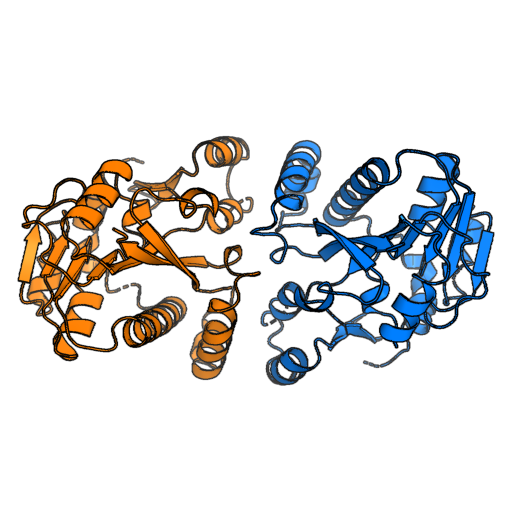6 ? 10.872 28.590 -30.254 1.00 44.60 244 LYS B N 1
ATOM 3985 C CA . LYS B 1 256 ? 9.461 28.915 -30.122 1.00 47.35 244 LYS B CA 1
ATOM 3986 C C . LYS B 1 256 ? 8.679 27.623 -29.883 1.00 50.73 244 LYS B C 1
ATOM 3987 O O . LYS B 1 256 ? 8.735 26.688 -30.682 1.00 51.59 244 LYS B O 1
ATOM 3993 N N . LYS B 1 257 ? 7.963 27.562 -28.772 1.00 55.39 245 LYS B N 1
ATOM 3994 C CA . LYS B 1 257 ? 7.210 26.371 -28.460 1.00 61.38 245 LYS B CA 1
ATOM 3995 C C . LYS B 1 257 ? 5.747 26.559 -28.866 1.00 66.26 245 LYS B C 1
ATOM 3996 O O . LYS B 1 257 ? 5.381 27.557 -29.509 1.00 67.40 245 LYS B O 1
ATOM 4002 N N . ARG B 1 258 ? 4.917 25.582 -28.529 1.00 71.23 246 ARG B N 1
ATOM 4003 C CA . ARG B 1 258 ? 3.638 25.409 -29.222 1.00 75.36 246 ARG B CA 1
ATOM 4004 C C . ARG B 1 258 ? 2.438 25.494 -28.271 1.00 76.73 246 ARG B C 1
ATOM 4005 O O . ARG B 1 258 ? 2.575 25.920 -27.115 1.00 78.11 246 ARG B O 1
#

Foldseek 3Di:
DEDQPLVQCLVCLVCVVVCPFLLSVLLVVLLLVVCCVVCVDAWEEEAALCRLCPVVVVNVVVPHHYAYEHQHPSLVNNVVVPRDHYYHDHLLDDPAAFQQTLEYEAEPANCQRHPDNVSNVVSRLRNHHAFRKYKYKHAFLVLVLVVVVVVPVVVSVVCVVQCKDWDHDPPYTYITRHDDPVNVPCDPQKDWDDKFARALDDDSVVCVVCVPVVSVVRSVRRRDPVRRSSHRMMITMITGHD/DEDQPLVLCLVCLVCVVVCPALLSVLLVVLVLVVCCVVPVDAWEEEAALCRLCPPLVVNVVVPHHYAYEHQHPSLVNNVVVPRDHYDHDHLLDDPAAFQATLEYEAEPANCQRDPDNLSNVVSRLRNHHAFRKYKYKHAFLVLVLVCVVDDDVVVSVVCVVQCKDWDHDPVYTYITRHDDPVVVPDDDQKDWPDKFARALDDDSVVCVVQVVVVSVVRSVRRRDPVSRSSHRMMITMITGHD

B-factor: mean 49.06, std 9.35, range [18.02, 117.27]

Solvent-accessible surface area: 21929 Å² total

Radius of gyration: 26.37 Å; Cα contacts (8 Å, |Δi|>4): 944; chains: 2; bounding box: 58×57×75 Å

InterPro domains:
  IPR013216 Methyltransferase type 11 [PF08241] (47-137)
  IPR029063 S-adenosyl-L-methionine-dependent methyltransferase superfamily [G3DSA:3.40.50.150] (1-248)
  IPR029063 S-adenosyl-L-methionine-dependent methyltransferase superfamily [SSF53335] (2-245)

Organism: Thermotoga maritima (strain ATCC 43589 / DSM 3109 / JCM 10099 / NBRC 100826 / MSB8) (NCBI:txid243274)

Sequence (484 aa):
HKLRSWEFYDRIARAYDSSYETPKWKLYHRLIGSFLEEYLKNPCRVLDLGGGTGKWSLFLQERGFEVVLVDPSKELEVAREKGVKNVVEAKAEDLPFPSGAFEAVLALGDVLSYVENKDKAFSEIRRRVLVPDGLLIATVDNFYTFLQQIEKDAWDQITRFLKTQTTSVGTTLFSFNSYAFKPEDLDSLEGFETVDIRGIGVEYPDERISEREETIFRLEQELSRDRNIIWKKADHIFFVLKKKRHKLRSWEFYDRIARAYDSYETPKWKLYHRLIGSFLEEYLKNPCRVLDLGGGTGKWSLFLQERGFEVVVLVDPSKELEVAREKGVKNVVEAKAEDLPFPSGAFEAVLALGDVLSYVENKDKAFSEIRRVLVPDGLLIATVDNFYTFLQQIEKDAWDQITRFLKTQTTSVGTTLFSFNSYAFKPEDLDSLEGFETVDIRGIGVEYPDERISEREETIFRLEQELSRDRNIIWKADHIFFVLKKKR